Protein AF-0000000084382715 (afdb_homodimer)

Foldseek 3Di:
DDDDDPDPDPDPDDDDDDDDCPDDDPDPPDPPDDPPPDDDDPPPPVPPVVPPPPPVLQQDAEEEEEEDAAQVVQVLNVVQVLQCCVLQDQRYAYEYEYAPVRDDQDPDPSSVVCVVVNSYHYDYDDNPQDDDDQLSVLVVLLALPVLVVCLSHLKYWYAYQQKHFASLAPDHPVVVSQFQKAAQADDPPAGGHDRNTMMHNSNLSNVQSPPPVDDADPPDGNRRRSRVSCVVVVTHHDDNVVRVQAEHEQDDDQAHRMYGNCCVRPVVCVVSCCVRGVVSVSSPPPPPVD/DPDPDPDPPPDDDDDDPPPPPPPPVPDPPDCVDDPPPDDDPPPPPVPVVVPPPVPVLQQDAEEEEEEDAAQVVQVLNVVQVLQCCVLQDQRYAYEYEYAPVRDDDDPDPSSVVCVVVNSYHYDYDDNPQDDDDQLSVLVVLLALPVLVVCLSHLKYWYAYQQKHFASLAPDHPVVVSQFQKAAQADDPPAGGHDRNTMMHNSNLSNVQSPPPVDDADPPDGNRRRSRVSCVVVVTHHDDNVVRVQAEHEQDDDQAHRMYGNCCVRPVVCVVSCCVRGVVSVSSPPPPPVD

Sequence (580 aa):
MRSKKHDANAVEAIPHLDTETYHHLIPRSSAQSRLSSGDGFYTSNALHTFEKGLQEDRPSGNVAVLMETNTSAVPNLVPIVLHFASVLGPNWPIVLVTLESTWVVPESPAFRRLMDANQIRITYLPATTNISDHHSVSVFLTEPWFWEQFVSSHRMLIFQVDSILCSKAPMTMEDFLEWDLVGAPITVYGIGYNGGLSLRNPRLMLDIVNDPSVSLGPRDYEDQWFYARAQERGAHLPNTEQALKFAVETTYYKTPLGYHRPKPFQGEHWDEITEWCPEVGLLWGHRFTEMRSKKHDANAVEAIPHLDTETYHHLIPRSSAQSRLSSGDGFYTSNALHTFEKGLQEDRPSGNVAVLMETNTSAVPNLVPIVLHFASVLGPNWPIVLVTLESTWVVPESPAFRRLMDANQIRITYLPATTNISDHHSVSVFLTEPWFWEQFVSSHRMLIFQVDSILCSKAPMTMEDFLEWDLVGAPITVYGIGYNGGLSLRNPRLMLDIVNDPSVSLGPRDYEDQWFYARAQERGAHLPNTEQALKFAVETTYYKTPLGYHRPKPFQGEHWDEITEWCPEVGLLWGHRFTE

Radius of gyration: 34.74 Å; Cα contacts (8 Å, |Δi|>4): 952; chains: 2; bounding box: 97×112×108 Å

Structure (mmCIF, N/CA/C/O backbone):
data_AF-0000000084382715-model_v1
#
loop_
_entity.id
_entity.type
_entity.pdbx_description
1 polymer 'DUF5672 domain-containing p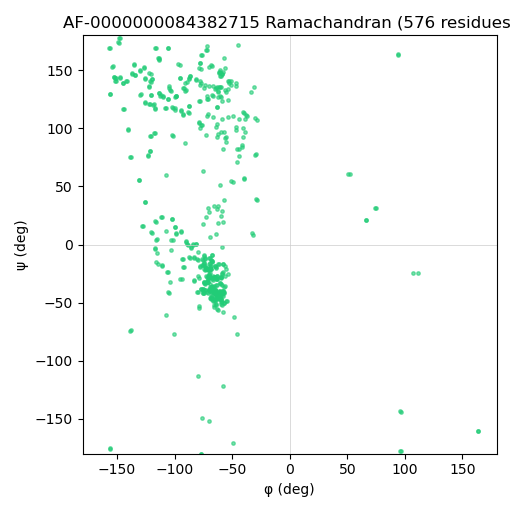rotein'
#
loop_
_atom_site.group_PDB
_atom_site.id
_atom_site.type_symbol
_atom_site.label_atom_id
_atom_site.label_alt_id
_atom_site.label_comp_id
_atom_site.label_asym_id
_atom_site.label_entity_id
_atom_site.label_seq_id
_atom_site.pdbx_PDB_ins_code
_atom_site.Cartn_x
_atom_site.Cartn_y
_atom_site.Cartn_z
_atom_site.occupancy
_atom_site.B_iso_or_equiv
_atom_site.auth_seq_id
_atom_site.auth_comp_id
_atom_site.auth_asym_id
_atom_site.auth_atom_id
_atom_site.pdbx_PDB_model_num
ATOM 1 N N . MET A 1 1 ? 31.828 3.154 -70.812 1 15.91 1 MET A N 1
ATOM 2 C CA . MET A 1 1 ? 32.875 2.283 -70.25 1 15.91 1 MET A CA 1
ATOM 3 C C . MET A 1 1 ? 32.375 1.526 -69 1 15.91 1 MET A C 1
ATOM 5 O O . MET A 1 1 ? 32.875 0.441 -68.688 1 15.91 1 MET A O 1
ATOM 9 N N . ARG A 1 2 ? 31.844 2.15 -67.875 1 15.56 2 ARG A N 1
ATOM 10 C CA . ARG A 1 2 ? 32.438 1.507 -66.75 1 15.56 2 ARG A CA 1
ATOM 11 C C . ARG A 1 2 ? 31.891 0.095 -66.562 1 15.56 2 ARG A C 1
ATOM 13 O O . ARG A 1 2 ? 30.75 -0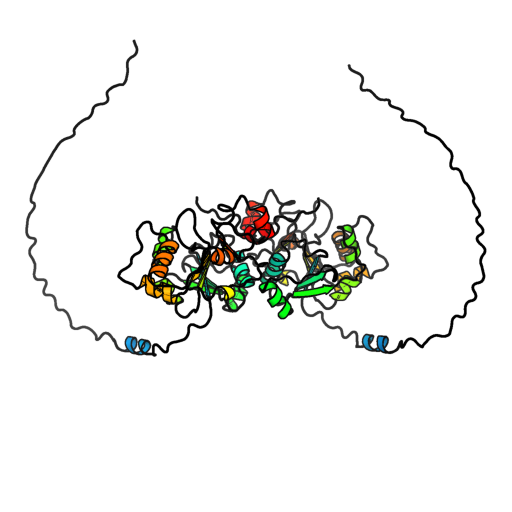.189 -66.938 1 15.56 2 ARG A O 1
ATOM 20 N N . SER A 1 3 ? 32.562 -0.628 -65.625 1 14.8 3 SER A N 1
ATOM 21 C CA . SER A 1 3 ? 33.156 -1.936 -65.375 1 14.8 3 SER A CA 1
ATOM 22 C C . SER A 1 3 ? 32.219 -2.82 -64.5 1 14.8 3 SER A C 1
ATOM 24 O O . SER A 1 3 ? 31.969 -3.965 -64.875 1 14.8 3 SER A O 1
ATOM 26 N N . LYS A 1 4 ? 32.156 -2.549 -63.062 1 17.16 4 LYS A N 1
ATOM 27 C CA . LYS A 1 4 ? 32.781 -3.645 -62.344 1 17.16 4 LYS A CA 1
ATOM 28 C C . LYS A 1 4 ? 31.828 -4.836 -62.219 1 17.16 4 LYS A C 1
ATOM 30 O O . LYS A 1 4 ? 32.219 -5.965 -62.562 1 17.16 4 LYS A O 1
ATOM 35 N N . LYS A 1 5 ? 31.344 -5.18 -60.812 1 17.89 5 LYS A N 1
ATOM 36 C CA . LYS A 1 5 ? 31.969 -6.234 -60 1 17.89 5 LYS A CA 1
ATOM 37 C C . LYS A 1 5 ? 31.047 -7.445 -59.906 1 17.89 5 LYS A C 1
ATOM 39 O O . LYS A 1 5 ? 30.031 -7.398 -59.219 1 17.89 5 LYS A O 1
ATOM 44 N N . HIS A 1 6 ? 30.656 -8.102 -60.938 1 15.7 6 HIS A N 1
ATOM 45 C CA . HIS A 1 6 ? 29.797 -9.281 -60.938 1 15.7 6 HIS A CA 1
ATOM 46 C C . HIS A 1 6 ? 30.25 -10.289 -59.875 1 15.7 6 HIS A C 1
ATOM 48 O O . HIS A 1 6 ? 29.453 -10.75 -59.062 1 15.7 6 HIS A O 1
ATOM 54 N N . ASP A 1 7 ? 31.375 -11.133 -60.062 1 15.38 7 ASP A N 1
ATOM 55 C CA . ASP A 1 7 ? 31.188 -12.562 -60.312 1 15.38 7 ASP A CA 1
ATOM 56 C C . ASP A 1 7 ? 31.594 -13.375 -59.062 1 15.38 7 ASP A C 1
ATOM 58 O O . ASP A 1 7 ? 32.156 -14.477 -59.219 1 15.38 7 ASP A O 1
ATOM 62 N N . ALA A 1 8 ? 31.797 -12.633 -57.875 1 17.27 8 ALA A N 1
ATOM 63 C CA . ALA A 1 8 ? 32.75 -13.445 -57.125 1 17.27 8 ALA A CA 1
ATOM 64 C C . ALA A 1 8 ? 32.219 -14.867 -56.938 1 17.27 8 ALA A C 1
ATOM 66 O O . ALA A 1 8 ? 31.078 -15.078 -56.594 1 17.27 8 ALA A O 1
ATOM 67 N N . ASN A 1 9 ? 33.094 -15.914 -57.25 1 15.05 9 ASN A N 1
ATOM 68 C CA . ASN A 1 9 ? 33.312 -17.328 -57.531 1 15.05 9 ASN A CA 1
ATOM 69 C C . ASN A 1 9 ? 33.094 -18.172 -56.25 1 15.05 9 ASN A C 1
ATOM 71 O O . ASN A 1 9 ? 33.406 -17.734 -55.156 1 15.05 9 ASN A O 1
ATOM 75 N N . ALA A 1 10 ? 32.375 -19.375 -56.281 1 16.78 10 ALA A N 1
ATOM 76 C CA . ALA A 1 10 ? 31.75 -20.578 -55.781 1 16.78 10 ALA A CA 1
ATOM 77 C C . ALA A 1 10 ? 32.781 -21.531 -55.156 1 16.78 10 ALA A C 1
ATOM 79 O O . ALA A 1 10 ? 32.438 -22.672 -54.781 1 16.78 10 ALA A O 1
ATOM 80 N N . VAL A 1 11 ? 34.062 -20.938 -54.781 1 16.09 11 VAL A N 1
ATOM 81 C CA . VAL A 1 11 ? 35.031 -22.047 -54.781 1 16.09 11 VAL A CA 1
ATOM 82 C C . VAL A 1 11 ? 34.594 -23.109 -53.781 1 16.09 11 VAL A C 1
ATOM 84 O O . VAL A 1 11 ? 34.125 -22.781 -52.688 1 16.09 11 VAL A O 1
ATOM 87 N N . GLU A 1 12 ? 34.656 -24.484 -54.156 1 15.74 12 GLU A N 1
ATOM 88 C CA . GLU A 1 12 ? 34.344 -25.891 -53.938 1 15.74 12 GLU A CA 1
ATOM 89 C C . GLU A 1 12 ? 35.188 -26.516 -52.844 1 15.74 12 GLU A C 1
ATOM 91 O O . GLU A 1 12 ? 35.188 -27.734 -52.656 1 15.74 12 GLU A O 1
ATOM 96 N N . ALA A 1 13 ? 35.844 -25.656 -51.938 1 16.36 13 ALA A N 1
ATOM 97 C CA . ALA A 1 13 ? 37.031 -26.375 -51.469 1 16.36 13 ALA A CA 1
ATOM 98 C C . ALA A 1 13 ? 36.656 -27.75 -50.906 1 16.36 13 ALA A C 1
ATOM 100 O O . ALA A 1 13 ? 35.656 -27.859 -50.156 1 16.36 13 ALA A O 1
ATOM 101 N N . ILE A 1 14 ? 37.438 -28.75 -51.344 1 16 14 ILE A N 1
ATOM 102 C CA . ILE A 1 14 ? 37.5 -30.203 -51.5 1 16 14 ILE A CA 1
ATOM 103 C C . ILE A 1 14 ? 37.625 -30.859 -50.125 1 16 14 ILE A C 1
ATOM 105 O O . ILE A 1 14 ? 38.062 -30.219 -49.188 1 16 14 ILE A O 1
ATOM 109 N N . PRO A 1 15 ? 38.281 -32.062 -50.156 1 16.36 15 PRO A N 1
ATOM 110 C CA . PRO A 1 15 ? 37.906 -33.438 -49.844 1 16.36 15 PRO A CA 1
ATOM 111 C C . PRO A 1 15 ? 38.469 -33.938 -48.5 1 16.36 15 PRO A C 1
ATOM 113 O O . PRO A 1 15 ? 37.812 -34.688 -47.781 1 16.36 15 PRO A O 1
ATOM 116 N N . HIS A 1 16 ? 39.781 -33.406 -48.062 1 16.53 16 HIS A N 1
ATOM 117 C CA . HIS A 1 16 ? 40.688 -34.562 -47.875 1 16.53 16 HIS A CA 1
ATOM 118 C C . HIS A 1 16 ? 40.406 -35.281 -46.562 1 16.53 16 HIS A C 1
ATOM 120 O O . HIS A 1 16 ? 40.094 -34.625 -45.562 1 16.53 16 HIS A O 1
ATOM 126 N N . LEU A 1 17 ? 40.469 -36.656 -46.594 1 16.14 17 LEU A N 1
ATOM 127 C CA . LEU A 1 17 ? 40.094 -37.906 -45.969 1 16.14 17 LEU A CA 1
ATOM 128 C C . LEU A 1 17 ? 40.969 -38.25 -44.781 1 16.14 17 LEU A C 1
ATOM 130 O O . LEU A 1 17 ? 40.656 -39.156 -44.031 1 16.14 17 LEU A O 1
ATOM 134 N N . ASP A 1 18 ? 42.094 -37.438 -44.5 1 16.41 18 ASP A N 1
ATOM 135 C CA . ASP A 1 18 ? 43.094 -38.438 -44.094 1 16.41 18 ASP A CA 1
ATOM 136 C C . ASP A 1 18 ? 42.688 -39.156 -42.812 1 16.41 18 ASP A C 1
ATOM 138 O O . ASP A 1 18 ? 42.156 -38.531 -41.906 1 16.41 18 ASP A O 1
ATOM 142 N N . THR A 1 19 ? 42.812 -40.531 -42.781 1 16.3 19 THR A N 1
ATOM 143 C CA . THR A 1 19 ? 42.438 -41.812 -42.219 1 16.3 19 THR A CA 1
ATOM 144 C C . THR A 1 19 ? 43.062 -42 -40.844 1 16.3 19 THR A C 1
ATOM 146 O O . THR A 1 19 ? 42.594 -42.781 -40.031 1 16.3 19 THR A O 1
ATOM 149 N N . GLU A 1 20 ? 44.344 -41.406 -40.594 1 17.31 20 GLU A N 1
ATOM 150 C CA . GLU A 1 20 ? 45.156 -42.438 -40 1 17.31 20 GLU A CA 1
ATOM 151 C C . GLU A 1 20 ? 44.656 -42.844 -38.625 1 17.31 20 GLU A C 1
ATOM 153 O O . GLU A 1 20 ? 44.156 -42 -37.875 1 17.31 20 GLU A O 1
ATOM 158 N N . THR A 1 21 ? 44.625 -44.188 -38.344 1 17.19 21 THR A N 1
ATOM 159 C CA . THR A 1 21 ? 44.125 -45.281 -37.5 1 17.19 21 THR A CA 1
ATOM 160 C C . THR A 1 21 ? 44.812 -45.25 -36.125 1 17.19 21 THR A C 1
ATOM 162 O O . THR A 1 21 ? 45.656 -46.125 -35.844 1 17.19 21 THR A O 1
ATOM 165 N N . TYR A 1 22 ? 45.344 -44.062 -35.688 1 17.53 22 TYR A N 1
ATOM 166 C CA . TYR A 1 22 ? 46.375 -44.406 -34.688 1 17.53 22 TYR A CA 1
ATOM 167 C C . TYR A 1 22 ? 45.75 -45.188 -33.531 1 17.53 22 TYR A C 1
ATOM 169 O O . TYR A 1 22 ? 44.844 -44.719 -32.844 1 17.53 22 TYR A O 1
ATOM 177 N N . HIS A 1 23 ? 45.875 -46.531 -33.625 1 15.95 23 HIS A N 1
ATOM 178 C CA . HIS A 1 23 ? 45.344 -47.656 -32.906 1 15.95 23 HIS A CA 1
ATOM 179 C C . HIS A 1 23 ? 45.719 -47.562 -31.422 1 15.95 23 HIS A C 1
ATOM 181 O O . HIS A 1 23 ? 44.875 -47.781 -30.547 1 15.95 23 HIS A O 1
ATOM 187 N N . HIS A 1 24 ? 47.062 -47.5 -31.109 1 18.3 24 HIS A N 1
ATOM 188 C CA . HIS A 1 24 ? 47.5 -48.625 -30.281 1 18.3 24 HIS A CA 1
ATOM 189 C C . HIS A 1 24 ? 46.938 -48.531 -28.875 1 18.3 24 HIS A C 1
ATOM 191 O O . HIS A 1 24 ? 46.625 -47.438 -28.406 1 18.3 24 HIS A O 1
ATOM 197 N N . LEU A 1 25 ? 46.781 -49.75 -28.203 1 17.08 25 LEU A N 1
ATOM 198 C CA . LEU A 1 25 ? 46.156 -50.531 -27.141 1 17.08 25 LEU A CA 1
ATOM 199 C C . LEU A 1 25 ? 46.781 -50.188 -25.781 1 17.08 25 LEU A C 1
ATOM 201 O O . LEU A 1 25 ? 47.969 -50.438 -25.562 1 17.08 25 LEU A O 1
ATOM 205 N N . ILE A 1 26 ? 46.625 -48.938 -25.359 1 19.67 26 ILE A N 1
ATOM 206 C CA . ILE A 1 26 ? 47.312 -48.625 -24.109 1 19.67 26 ILE A CA 1
ATOM 207 C C . ILE A 1 26 ? 47 -49.688 -23.062 1 19.67 26 ILE A C 1
ATOM 209 O O . ILE A 1 26 ? 45.844 -50.031 -22.844 1 19.67 26 ILE A O 1
ATOM 213 N N . PRO A 1 27 ? 48.062 -50.469 -22.75 1 18.58 27 PRO A N 1
ATOM 214 C CA . PRO A 1 27 ? 48 -51.625 -21.859 1 18.58 27 PRO A CA 1
ATOM 215 C C . PRO A 1 27 ? 47.344 -51.312 -20.516 1 18.58 27 PRO A C 1
ATOM 217 O O . PRO A 1 27 ? 47.375 -50.156 -20.062 1 18.58 27 PRO A O 1
ATOM 220 N N . ARG A 1 28 ? 46.469 -52.219 -20.031 1 18.06 28 ARG A N 1
ATOM 221 C CA . ARG A 1 28 ? 45.531 -52.406 -18.938 1 18.06 28 ARG A CA 1
ATOM 222 C C . ARG A 1 28 ? 46.281 -52.406 -17.594 1 18.06 28 ARG A C 1
ATOM 224 O O . ARG A 1 28 ? 45.75 -52.938 -16.609 1 18.06 28 ARG A O 1
ATOM 231 N N . SER A 1 29 ? 47.406 -51.656 -17.531 1 18.28 29 SER A N 1
ATOM 232 C CA . SER A 1 29 ? 48.094 -52.156 -16.359 1 18.28 29 SER A CA 1
ATOM 233 C C . SER A 1 29 ? 47.219 -52.156 -15.133 1 18.28 29 SER A C 1
ATOM 235 O O . SER A 1 29 ? 46.281 -51.344 -15.031 1 18.28 29 SER A O 1
ATOM 237 N N . SER A 1 30 ? 47.344 -53.25 -14.289 1 18.67 30 SER A N 1
ATOM 238 C CA . SER A 1 30 ? 46.75 -54 -13.195 1 18.67 30 SER A CA 1
ATOM 239 C C . SER A 1 30 ? 46.719 -53.188 -11.906 1 18.67 30 SER A C 1
ATOM 241 O O . SER A 1 30 ? 46.656 -53.75 -10.812 1 18.67 30 SER A O 1
ATOM 243 N N . ALA A 1 31 ? 46.562 -51.938 -11.992 1 17.73 31 ALA A N 1
ATOM 244 C CA . ALA A 1 31 ? 46.812 -51.312 -10.703 1 17.73 31 ALA A CA 1
ATOM 245 C C . ALA A 1 31 ? 45.938 -51.906 -9.609 1 17.73 31 ALA A C 1
ATOM 247 O O . ALA A 1 31 ? 44.719 -51.75 -9.641 1 17.73 31 ALA A O 1
ATOM 248 N N . GLN A 1 32 ? 46.375 -52.906 -8.883 1 17.94 32 GLN A N 1
ATOM 249 C CA . GLN A 1 32 ? 45.906 -53.75 -7.789 1 17.94 32 GLN A CA 1
ATOM 250 C C . GLN A 1 32 ? 45.5 -52.906 -6.582 1 17.94 32 GLN A C 1
ATOM 252 O O . GLN A 1 32 ? 44.969 -53.406 -5.602 1 17.94 32 GLN A O 1
ATOM 257 N N . SER A 1 33 ? 45.969 -51.625 -6.531 1 19.22 33 SER A N 1
ATOM 258 C CA . SER A 1 33 ? 46.219 -51.375 -5.117 1 19.22 33 SER A CA 1
ATOM 259 C C . SER A 1 33 ? 44.969 -51.594 -4.277 1 19.22 33 SER A C 1
ATOM 261 O O . SER A 1 33 ? 43.844 -51.469 -4.785 1 19.22 33 SER A O 1
ATOM 263 N N . ARG A 1 34 ? 45.188 -51.812 -2.816 1 19.56 34 ARG A N 1
ATOM 264 C CA . ARG A 1 34 ? 44.656 -52.344 -1.554 1 19.56 34 ARG A CA 1
ATOM 265 C C . ARG A 1 34 ? 43.531 -51.438 -1.03 1 19.56 34 ARG A C 1
ATOM 267 O O . ARG A 1 34 ? 43.75 -50.219 -0.844 1 19.56 34 ARG A O 1
ATOM 274 N N . LEU A 1 35 ? 42.312 -51.75 -1.344 1 21.19 35 LEU A N 1
ATOM 275 C CA . LEU A 1 35 ? 41.031 -51.219 -0.861 1 21.19 35 LEU A CA 1
ATOM 276 C C . LEU A 1 35 ? 41 -51.188 0.664 1 21.19 35 LEU A C 1
ATOM 278 O O . LEU A 1 35 ? 40.844 -52.219 1.309 1 21.19 35 LEU A O 1
ATOM 282 N N . SER A 1 36 ? 42.031 -50.531 1.256 1 20.2 36 SER A N 1
ATOM 283 C CA . SER A 1 36 ? 41.906 -50.656 2.705 1 20.2 36 SER A CA 1
ATOM 284 C C . SER A 1 36 ? 40.5 -50.375 3.186 1 20.2 36 SER A C 1
ATOM 286 O O . SER A 1 36 ? 39.75 -49.594 2.572 1 20.2 36 SER A O 1
ATOM 288 N N . SER A 1 37 ? 39.969 -51.219 4.145 1 22.7 37 SER A N 1
ATOM 289 C CA . SER A 1 37 ? 38.719 -51.531 4.832 1 22.7 37 SER A CA 1
ATOM 290 C C . SER A 1 37 ? 38.156 -50.312 5.559 1 22.7 37 SER A C 1
ATOM 292 O O . SER A 1 37 ? 37.312 -50.469 6.453 1 22.7 37 SER A O 1
ATOM 294 N N . GLY A 1 38 ? 38.594 -49.094 5.184 1 19.8 38 GLY A N 1
ATOM 295 C CA . GLY A 1 38 ? 38.375 -48.125 6.262 1 19.8 38 GLY A CA 1
ATOM 296 C C . GLY A 1 38 ? 36.938 -48.188 6.797 1 19.8 38 GLY A C 1
ATOM 297 O O . GLY A 1 38 ? 36.062 -48.812 6.188 1 19.8 38 GLY A O 1
ATOM 298 N N . ASP A 1 39 ? 36.625 -47.062 7.742 1 23.95 39 ASP A N 1
ATOM 299 C CA . ASP A 1 39 ? 35.812 -46.781 8.93 1 23.95 39 ASP A CA 1
ATOM 300 C C . ASP A 1 39 ? 34.344 -46.719 8.594 1 23.95 39 ASP A C 1
ATOM 302 O O . ASP A 1 39 ? 33.969 -46.344 7.484 1 23.95 39 ASP A O 1
ATOM 306 N N . GLY A 1 40 ? 33.531 -47.5 9.359 1 22.31 40 GLY A N 1
ATOM 307 C CA . GLY A 1 40 ? 32.094 -47.75 9.531 1 22.31 40 GLY A CA 1
ATOM 308 C C . GLY A 1 40 ? 31.25 -46.469 9.492 1 22.31 40 GLY A C 1
ATOM 309 O O . GLY A 1 40 ? 31.422 -45.594 10.328 1 22.31 40 GLY A O 1
ATOM 310 N N . PHE A 1 41 ? 30.891 -46 8.32 1 24.48 41 PHE A N 1
ATOM 311 C CA . PHE A 1 41 ? 29.984 -44.875 8.125 1 24.48 41 PHE A CA 1
ATOM 312 C C . PHE A 1 41 ? 28.75 -45.031 9.016 1 24.48 41 PHE A C 1
ATOM 314 O O . PHE A 1 41 ? 28.047 -46.031 8.953 1 24.48 41 PHE A O 1
ATOM 321 N N . TYR A 1 42 ? 28.75 -44.281 10.164 1 22.98 42 TYR A N 1
ATOM 322 C CA . TYR A 1 42 ? 27.672 -44.125 11.125 1 22.98 42 TYR A CA 1
ATOM 323 C C . TYR A 1 42 ? 26.344 -43.875 10.414 1 22.98 42 TYR A C 1
ATOM 325 O O . TYR A 1 42 ? 26.125 -42.781 9.898 1 22.98 42 TYR A O 1
ATOM 333 N N . THR A 1 43 ? 25.75 -44.812 9.758 1 26.14 43 THR A N 1
ATOM 334 C CA . THR A 1 43 ? 24.469 -44.906 9.07 1 26.14 43 THR A CA 1
ATOM 335 C C . THR A 1 43 ? 23.328 -44.5 10.016 1 26.14 43 THR A C 1
ATOM 337 O O . THR A 1 43 ? 22.172 -44.406 9.602 1 26.14 43 THR A O 1
ATOM 340 N N . SER A 1 44 ? 23.547 -44.656 11.336 1 25.28 44 SER A N 1
ATOM 341 C CA . SER A 1 44 ? 22.344 -44.938 12.109 1 25.28 44 SER A CA 1
ATOM 342 C C . SER A 1 44 ? 21.391 -43.75 12.102 1 25.28 44 SER A C 1
ATOM 344 O O . SER A 1 44 ? 20.172 -43.906 12.078 1 25.28 44 SER A O 1
ATOM 346 N N . ASN A 1 45 ? 21.953 -42.562 12.469 1 26.33 45 ASN A N 1
ATOM 347 C CA . ASN A 1 45 ? 21.031 -41.594 13.039 1 26.33 45 ASN A CA 1
ATOM 348 C C . ASN A 1 45 ? 20.141 -40.969 11.961 1 26.33 45 ASN A C 1
ATOM 350 O O . ASN A 1 45 ? 19.375 -40.031 12.242 1 26.33 45 ASN A O 1
ATOM 354 N N . ALA A 1 46 ? 20.375 -41.156 10.695 1 28.47 46 ALA A N 1
ATOM 355 C CA . ALA A 1 46 ? 19.609 -40.531 9.617 1 28.47 46 ALA A CA 1
ATOM 356 C C . ALA A 1 46 ? 18.219 -41.156 9.523 1 28.47 46 ALA A C 1
ATOM 358 O O . ALA A 1 46 ? 17.266 -40.5 9.109 1 28.47 46 ALA A O 1
ATOM 359 N N . LEU A 1 47 ? 18.141 -42.469 9.859 1 29.84 47 LEU A N 1
ATOM 360 C CA . LEU A 1 47 ? 16.906 -43.188 9.562 1 29.84 47 LEU A CA 1
ATOM 361 C C . LEU A 1 47 ? 15.805 -42.812 10.547 1 29.84 47 LEU A C 1
ATOM 363 O O . LEU A 1 47 ? 14.625 -42.812 10.188 1 29.84 47 LEU A O 1
ATOM 367 N N . HIS A 1 48 ? 16.156 -42.656 11.82 1 28.67 48 HIS A N 1
ATOM 368 C CA . HIS A 1 48 ? 15.062 -42.562 12.781 1 28.67 48 HIS A CA 1
ATOM 369 C C . HIS A 1 48 ? 14.273 -41.281 12.578 1 28.67 48 HIS A C 1
ATOM 371 O O . HIS A 1 48 ? 13.117 -41.188 12.992 1 28.67 48 HIS A O 1
ATOM 377 N N . THR A 1 49 ? 14.969 -40.188 12.219 1 30.42 49 THR A N 1
ATOM 378 C CA . THR A 1 49 ? 14.195 -38.938 12.227 1 30.42 49 THR A CA 1
ATOM 379 C C . THR A 1 49 ? 13.164 -38.938 11.102 1 30.42 49 THR A C 1
ATOM 381 O O . THR A 1 49 ? 12.273 -38.062 11.07 1 30.42 49 THR A O 1
ATOM 384 N N . PHE A 1 50 ? 13.148 -39.844 10.086 1 29.72 50 PHE A N 1
ATOM 385 C CA . PHE A 1 50 ? 12.188 -39.938 8.992 1 29.72 50 PHE A CA 1
ATOM 386 C C . PHE A 1 50 ? 10.891 -40.562 9.477 1 29.72 50 PHE A C 1
ATOM 388 O O . PHE A 1 50 ? 9.883 -40.562 8.766 1 29.72 50 PHE A O 1
ATOM 395 N N . GLU A 1 51 ? 10.898 -41.594 10.391 1 27.86 51 GLU A N 1
ATOM 396 C CA . GLU A 1 51 ? 9.656 -42.25 10.766 1 27.86 51 GLU A CA 1
ATOM 397 C C . GLU A 1 51 ? 8.727 -41.312 11.531 1 27.86 51 GLU A C 1
ATOM 399 O O . GLU A 1 51 ? 7.699 -41.719 12.055 1 27.86 51 GLU A O 1
ATOM 404 N N . LYS A 1 52 ? 9.242 -40.344 12.211 1 34.06 52 LYS A N 1
ATOM 405 C CA . LYS A 1 52 ? 8.078 -39.656 12.781 1 34.06 52 LYS A CA 1
ATOM 406 C C . LYS A 1 52 ? 6.953 -39.562 11.75 1 34.06 52 LYS A C 1
ATOM 408 O O . LYS A 1 52 ? 7.148 -39.031 10.664 1 34.06 52 LYS A O 1
ATOM 413 N N . GLY A 1 53 ? 5.91 -40.438 11.805 1 29.03 53 GLY A N 1
ATOM 414 C CA . GLY A 1 53 ? 4.773 -40.875 11.023 1 29.03 53 GLY A CA 1
ATOM 415 C C . GLY A 1 53 ? 4.172 -39.812 10.156 1 29.03 53 GLY A C 1
ATOM 416 O O . GLY A 1 53 ? 4.406 -38.625 10.391 1 29.03 53 GLY A O 1
ATOM 417 N N . LEU A 1 54 ? 3.797 -40.031 8.82 1 33.75 54 LEU A N 1
ATOM 418 C CA . LEU A 1 54 ? 2.811 -39.438 7.926 1 33.75 54 LEU A CA 1
ATOM 419 C C . LEU A 1 54 ? 1.567 -39 8.695 1 33.75 54 LEU A C 1
ATOM 421 O O . LEU A 1 54 ? 0.509 -39.625 8.57 1 33.75 54 LEU A O 1
ATOM 425 N N . GLN A 1 55 ? 1.491 -38.969 9.961 1 34.16 55 GLN A N 1
ATOM 426 C CA . GLN A 1 55 ? 0.234 -38.438 10.477 1 34.16 55 GLN A CA 1
ATOM 427 C C . GLN A 1 55 ? -0.375 -37.438 9.508 1 34.16 55 GLN A C 1
ATOM 429 O O . GLN A 1 55 ? 0.319 -36.531 9.016 1 34.16 55 GLN A O 1
ATOM 434 N N . GLU A 1 56 ? -1.444 -37.656 8.742 1 40.66 56 GLU A N 1
ATOM 435 C CA . GLU A 1 56 ? -2.258 -36.875 7.82 1 40.66 56 GLU A CA 1
ATOM 436 C C . GLU A 1 56 ? -2.266 -35.406 8.211 1 40.66 56 GLU A C 1
ATOM 438 O O . GLU A 1 56 ? -3.084 -34.969 9.031 1 40.66 56 GLU A O 1
ATOM 443 N N . ASP A 1 57 ? -1.331 -34.75 8.633 1 46.44 57 ASP A N 1
ATOM 444 C CA . ASP A 1 57 ? -1.213 -33.375 9.086 1 46.44 57 ASP A CA 1
ATOM 445 C C . ASP A 1 57 ? -1.951 -32.438 8.148 1 46.44 57 ASP A C 1
ATOM 447 O O . ASP A 1 57 ? -1.582 -32.281 6.984 1 46.44 57 ASP A O 1
ATOM 451 N N . ARG A 1 58 ? -3.254 -32.375 8.391 1 53.38 58 ARG A N 1
ATOM 452 C CA . ARG A 1 58 ? -4.121 -31.484 7.645 1 53.38 58 ARG A CA 1
ATOM 453 C C . ARG A 1 58 ? -3.42 -30.156 7.371 1 53.38 58 ARG A C 1
ATOM 455 O O . ARG A 1 58 ? -2.826 -29.562 8.273 1 53.38 58 ARG A O 1
ATOM 462 N N . PRO A 1 59 ? -3.15 -30 6.051 1 63.97 59 PRO A N 1
ATOM 463 C CA . PRO A 1 59 ? -2.598 -28.688 5.742 1 63.97 59 PRO A CA 1
ATOM 464 C C . PRO A 1 59 ? -3.279 -27.562 6.52 1 63.97 59 PRO A C 1
ATOM 466 O O . PRO A 1 59 ? -4.484 -27.625 6.781 1 63.97 59 PRO A O 1
ATOM 469 N N . SER A 1 60 ? -2.469 -27 7.352 1 76.12 60 SER A N 1
ATOM 470 C CA . SER A 1 60 ? -3.055 -25.875 8.07 1 76.12 60 SER A CA 1
ATOM 471 C C . SER A 1 60 ? -2.406 -24.547 7.664 1 76.12 60 SER A C 1
ATOM 473 O O . SER A 1 60 ? -1.208 -24.5 7.375 1 76.12 60 SER A O 1
ATOM 475 N N . GLY A 1 61 ? -3.168 -23.594 7.301 1 92.62 61 GLY A N 1
ATOM 476 C CA . GLY A 1 61 ? -2.783 -22.219 7.016 1 92.62 61 GLY A CA 1
ATOM 477 C C . GLY A 1 61 ? -2.504 -21.969 5.547 1 92.62 61 GLY A C 1
ATOM 478 O O . GLY A 1 61 ? -2.551 -22.891 4.734 1 92.62 61 GLY A O 1
ATOM 479 N N . ASN A 1 62 ? -2.445 -20.844 5.07 1 97.56 62 ASN A N 1
ATOM 480 C CA . ASN A 1 62 ? -2.115 -20.391 3.723 1 97.56 62 ASN A CA 1
ATOM 481 C C . ASN A 1 62 ? -0.813 -19.594 3.701 1 97.56 62 ASN A C 1
ATOM 483 O O . ASN A 1 62 ? -0.273 -19.25 4.754 1 97.56 62 ASN A O 1
ATOM 487 N N . VAL A 1 63 ? -0.242 -19.516 2.521 1 98.5 63 VAL A N 1
ATOM 488 C CA . VAL A 1 63 ? 1.022 -18.797 2.4 1 98.5 63 VAL A CA 1
ATOM 489 C C . VAL A 1 63 ? 1.057 -18.031 1.081 1 98.5 63 VAL A C 1
ATOM 491 O O . VAL A 1 63 ? 0.497 -18.484 0.079 1 98.5 63 VAL A O 1
ATOM 494 N N . ALA A 1 64 ? 1.577 -16.859 1.108 1 98.88 64 ALA A N 1
ATOM 495 C CA . ALA A 1 64 ? 1.883 -16.109 -0.103 1 98.88 64 ALA A CA 1
ATOM 496 C C . ALA A 1 64 ? 3.381 -16.109 -0.387 1 98.88 64 ALA A C 1
ATOM 498 O O . ALA A 1 64 ? 4.195 -15.953 0.526 1 98.88 64 ALA A O 1
ATOM 499 N N . VAL A 1 65 ? 3.744 -16.328 -1.659 1 98.31 65 VAL A N 1
ATOM 500 C CA . VAL A 1 65 ? 5.152 -16.531 -1.985 1 98.31 6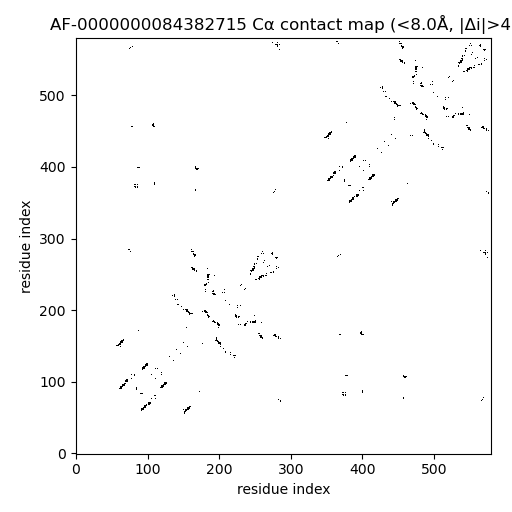5 VAL A CA 1
ATOM 501 C C . VAL A 1 65 ? 5.547 -15.609 -3.141 1 98.31 65 VAL A C 1
ATOM 503 O O . VAL A 1 65 ? 4.852 -15.539 -4.156 1 98.31 65 VAL A O 1
ATOM 506 N N . LEU A 1 66 ? 6.574 -14.898 -2.955 1 96.5 66 LEU A N 1
ATOM 507 C CA . LEU A 1 66 ? 7.219 -14.07 -3.971 1 96.5 66 LEU A CA 1
ATOM 508 C C . LEU A 1 66 ? 8.648 -14.539 -4.23 1 96.5 66 LEU A C 1
ATOM 510 O O . LEU A 1 66 ? 9.461 -14.609 -3.309 1 96.5 66 LEU A O 1
ATOM 514 N N . MET A 1 67 ? 8.914 -14.898 -5.445 1 91.12 67 MET A N 1
ATOM 515 C CA . MET A 1 67 ? 10.266 -15.297 -5.812 1 91.12 67 MET A CA 1
ATOM 516 C C . MET A 1 67 ? 10.977 -14.172 -6.559 1 91.12 67 MET A C 1
ATOM 518 O O . MET A 1 67 ? 10.523 -13.734 -7.613 1 91.12 67 MET A O 1
ATOM 522 N N . GLU A 1 68 ? 12.016 -13.711 -5.996 1 88.75 68 GLU A N 1
ATOM 523 C CA . GLU A 1 68 ? 12.828 -12.641 -6.57 1 88.75 68 GLU A CA 1
ATOM 524 C C . GLU A 1 68 ? 14.312 -12.844 -6.262 1 88.75 68 GLU A C 1
ATOM 526 O O . GLU A 1 68 ? 14.727 -12.789 -5.102 1 88.75 68 GLU A O 1
ATOM 531 N N . THR A 1 69 ? 15.109 -13.039 -7.34 1 86.19 69 THR A N 1
ATOM 532 C CA . THR A 1 69 ? 16.5 -13.398 -7.113 1 86.19 69 THR A CA 1
ATOM 533 C C . THR A 1 69 ? 17.391 -12.156 -7.086 1 86.19 69 THR A C 1
ATOM 535 O O . THR A 1 69 ? 18.531 -12.211 -6.637 1 86.19 69 THR A O 1
ATOM 538 N N . ASN A 1 70 ? 16.922 -11.117 -7.605 1 84.75 70 ASN A N 1
ATOM 539 C CA . ASN A 1 70 ? 17.641 -9.852 -7.562 1 84.75 70 ASN A CA 1
ATOM 540 C C . ASN A 1 70 ? 16.812 -8.75 -6.91 1 84.75 70 ASN A C 1
ATOM 542 O O . ASN A 1 70 ? 16.391 -7.805 -7.578 1 84.75 70 ASN A O 1
ATOM 546 N N . THR A 1 71 ? 16.75 -8.828 -5.637 1 85.81 71 THR A N 1
ATOM 547 C CA . THR A 1 71 ? 15.82 -7.973 -4.898 1 85.81 71 THR A CA 1
ATOM 548 C C . THR A 1 71 ? 16.266 -6.516 -4.965 1 85.81 71 THR A C 1
ATOM 550 O O . THR A 1 71 ? 15.438 -5.605 -4.961 1 85.81 71 THR A O 1
ATOM 553 N N . SER A 1 72 ? 17.547 -6.211 -5.105 1 83.75 72 SER A N 1
ATOM 554 C CA . SER A 1 72 ? 18.078 -4.852 -5.113 1 83.75 72 SER A CA 1
ATOM 555 C C . SER A 1 72 ? 17.719 -4.133 -6.414 1 83.75 72 SER A C 1
ATOM 557 O O . SER A 1 72 ? 17.75 -2.9 -6.469 1 83.75 72 SER A O 1
ATOM 559 N N . ALA A 1 73 ? 17.406 -4.926 -7.395 1 86.06 73 ALA A N 1
ATOM 560 C CA . ALA A 1 73 ? 17.109 -4.344 -8.695 1 86.06 73 ALA A CA 1
ATOM 561 C C . ALA A 1 73 ? 15.602 -4.121 -8.875 1 86.06 73 ALA A C 1
ATOM 563 O O . ALA A 1 73 ? 15.148 -3.75 -9.953 1 86.06 73 ALA A O 1
ATOM 564 N N . VAL A 1 74 ? 14.875 -4.238 -7.848 1 90.38 74 VAL A N 1
ATOM 565 C CA . VAL A 1 74 ? 13.422 -4.129 -7.918 1 90.38 74 VAL A CA 1
ATOM 566 C C . VAL A 1 74 ? 12.945 -3.004 -7.004 1 90.38 74 VAL A C 1
ATOM 568 O O . VAL A 1 74 ? 12.617 -3.236 -5.84 1 90.38 74 VAL A O 1
ATOM 571 N N . PRO A 1 75 ? 12.781 -1.809 -7.531 1 91.75 75 PRO A N 1
ATOM 572 C CA . PRO A 1 75 ? 12.492 -0.639 -6.699 1 91.75 75 PRO A CA 1
ATOM 573 C C . PRO A 1 75 ? 11.156 -0.751 -5.969 1 91.75 75 PRO A C 1
ATOM 575 O O . PRO A 1 75 ? 10.984 -0.162 -4.898 1 91.75 75 PRO A O 1
ATOM 578 N N . ASN A 1 76 ? 10.219 -1.504 -6.523 1 95.44 76 ASN A N 1
ATOM 579 C CA . ASN A 1 76 ? 8.898 -1.54 -5.898 1 95.44 76 ASN A CA 1
ATOM 580 C C . ASN A 1 76 ? 8.719 -2.787 -5.039 1 95.44 76 ASN A C 1
ATOM 582 O O . ASN A 1 76 ? 7.598 -3.123 -4.648 1 95.44 76 ASN A O 1
ATOM 586 N N . LEU A 1 77 ? 9.812 -3.484 -4.707 1 95.56 77 LEU A N 1
ATOM 587 C CA . LEU A 1 77 ? 9.703 -4.703 -3.914 1 95.56 77 LEU A CA 1
ATOM 588 C C . LEU A 1 77 ? 9.055 -4.422 -2.562 1 95.56 77 LEU A C 1
ATOM 590 O O . LEU A 1 77 ? 8.062 -5.055 -2.201 1 95.56 77 LEU A O 1
ATOM 594 N N . VAL A 1 78 ? 9.555 -3.451 -1.834 1 97.44 78 VAL A N 1
ATOM 595 C CA . VAL A 1 78 ? 9.117 -3.178 -0.468 1 97.44 78 VAL A CA 1
ATOM 596 C C . VAL A 1 78 ? 7.652 -2.752 -0.467 1 97.44 78 VAL A C 1
ATOM 598 O O . VAL A 1 78 ? 6.82 -3.367 0.203 1 97.44 78 VAL A O 1
ATOM 601 N N . PRO A 1 79 ? 7.281 -1.763 -1.294 1 97.75 79 PRO A N 1
ATOM 602 C CA . PRO A 1 79 ? 5.875 -1.358 -1.229 1 97.75 79 PRO A CA 1
ATOM 603 C C . PRO A 1 79 ? 4.926 -2.445 -1.729 1 97.75 79 PRO A C 1
ATOM 605 O O . PRO A 1 79 ? 3.793 -2.545 -1.256 1 97.75 79 PRO A O 1
ATOM 608 N N . ILE A 1 80 ? 5.332 -3.27 -2.619 1 97.56 80 ILE A N 1
ATOM 609 C CA . ILE A 1 80 ? 4.48 -4.348 -3.113 1 97.56 80 ILE A CA 1
ATOM 610 C C . ILE A 1 80 ? 4.262 -5.379 -2.01 1 97.56 80 ILE A C 1
ATOM 612 O O . ILE A 1 80 ? 3.129 -5.785 -1.744 1 97.56 80 ILE A O 1
ATOM 616 N N . VAL A 1 81 ? 5.316 -5.754 -1.369 1 98.44 81 VAL A N 1
ATOM 617 C CA . VAL A 1 81 ? 5.211 -6.758 -0.315 1 98.44 81 VAL A CA 1
ATOM 618 C C . VAL A 1 81 ? 4.355 -6.219 0.829 1 98.44 81 VAL A C 1
ATOM 620 O O . VAL A 1 81 ? 3.482 -6.922 1.343 1 98.44 81 VAL A O 1
ATOM 623 N N . LEU A 1 82 ? 4.539 -4.988 1.194 1 98.75 82 LEU A N 1
ATOM 624 C CA . LEU A 1 82 ? 3.75 -4.391 2.266 1 98.75 82 LEU A CA 1
ATOM 625 C C . LEU A 1 82 ? 2.281 -4.293 1.871 1 98.75 82 LEU A C 1
ATOM 627 O O . LEU A 1 82 ? 1.395 -4.504 2.703 1 98.75 82 LEU A O 1
ATOM 631 N N . HIS A 1 83 ? 2.051 -3.961 0.625 1 98.62 83 HIS A N 1
ATOM 632 C CA . HIS A 1 83 ? 0.677 -3.879 0.142 1 98.62 83 HIS A CA 1
ATOM 633 C C . HIS A 1 83 ? -0.013 -5.238 0.208 1 98.62 83 HIS A C 1
ATOM 635 O O . HIS A 1 83 ? -1.132 -5.348 0.714 1 98.62 83 HIS A O 1
ATOM 641 N N . PHE A 1 84 ? 0.692 -6.258 -0.259 1 98.81 84 PHE A N 1
ATOM 642 C CA . PHE A 1 84 ? 0.121 -7.598 -0.205 1 98.81 84 PHE A CA 1
ATOM 643 C C . PHE A 1 84 ? -0.14 -8.016 1.237 1 98.81 84 PHE A C 1
ATOM 645 O O . PHE A 1 84 ? -1.189 -8.586 1.543 1 98.81 84 PHE A O 1
ATOM 652 N N . ALA A 1 85 ? 0.78 -7.754 2.096 1 98.75 85 ALA A N 1
ATOM 653 C CA . ALA A 1 85 ? 0.592 -8.086 3.506 1 98.75 85 ALA A CA 1
ATOM 654 C C . ALA A 1 85 ? -0.652 -7.406 4.07 1 98.75 85 ALA A C 1
ATOM 656 O O . ALA A 1 85 ? -1.412 -8.016 4.828 1 98.75 85 ALA A O 1
ATOM 657 N N . SER A 1 86 ? -0.826 -6.207 3.67 1 98.31 86 SER A N 1
ATOM 658 C CA . SER A 1 86 ? -1.957 -5.43 4.164 1 98.31 86 SER A CA 1
ATOM 659 C C . SER A 1 86 ? -3.279 -5.992 3.656 1 98.31 86 SER A C 1
ATOM 661 O O . SER A 1 86 ? -4.227 -6.16 4.43 1 98.31 86 SER A O 1
ATOM 663 N N . VAL A 1 87 ? -3.387 -6.297 2.402 1 98.69 87 VAL A N 1
ATOM 664 C CA . VAL A 1 87 ? -4.637 -6.715 1.783 1 98.69 87 VAL A CA 1
ATOM 665 C C . VAL A 1 87 ? -4.957 -8.156 2.186 1 98.69 87 VAL A C 1
ATOM 667 O O . VAL A 1 87 ? -6.105 -8.477 2.492 1 98.69 87 VAL A O 1
ATOM 670 N N . LEU A 1 88 ? -3.953 -9.008 2.268 1 98.5 88 LEU A N 1
ATOM 671 C CA . LEU A 1 88 ? -4.168 -10.414 2.588 1 98.5 88 LEU A CA 1
ATOM 672 C C . LEU A 1 88 ? -4.477 -10.594 4.07 1 98.5 88 LEU A C 1
ATOM 674 O O . LEU A 1 88 ? -5.316 -11.414 4.441 1 98.5 88 LEU A O 1
ATOM 678 N N . GLY A 1 89 ? -3.738 -9.859 4.898 1 96.94 89 GLY A N 1
ATOM 679 C CA . GLY A 1 89 ? -3.973 -9.961 6.332 1 96.94 89 GLY A CA 1
ATOM 680 C C . GLY A 1 89 ? -3.031 -10.922 7.023 1 96.94 89 GLY A C 1
ATOM 681 O O . GLY A 1 89 ? -2.164 -11.523 6.383 1 96.94 89 GLY A O 1
ATOM 682 N N . PRO A 1 90 ? -3.229 -11.094 8.297 1 95.5 90 PRO A N 1
ATOM 683 C CA . PRO A 1 90 ? -2.262 -11.805 9.133 1 95.5 90 PRO A CA 1
ATOM 684 C C . PRO A 1 90 ? -2.285 -13.32 8.914 1 95.5 90 PRO A C 1
ATOM 686 O O . PRO A 1 90 ? -1.354 -14.016 9.32 1 95.5 90 PRO A O 1
ATOM 689 N N . ASN A 1 91 ? -3.258 -13.836 8.32 1 95.56 91 ASN A N 1
ATOM 690 C CA . ASN A 1 91 ? -3.355 -15.273 8.109 1 95.56 91 ASN A CA 1
ATOM 691 C C . ASN A 1 91 ? -2.592 -15.711 6.859 1 95.56 91 ASN A C 1
ATOM 693 O O . ASN A 1 91 ? -2.572 -16.891 6.52 1 95.56 91 ASN A O 1
ATOM 697 N N . TRP A 1 92 ? -1.993 -14.773 6.207 1 98.12 92 TRP A N 1
ATOM 698 C CA . TRP A 1 92 ? -1.207 -15.047 5.012 1 98.12 92 TRP A CA 1
ATOM 699 C C . TRP A 1 92 ? 0.233 -14.578 5.184 1 98.12 92 TRP A C 1
ATOM 701 O O . TRP A 1 92 ? 0.608 -13.508 4.691 1 98.12 92 TRP A O 1
ATOM 711 N N . PRO A 1 93 ? 1.069 -15.375 5.871 1 98.19 93 PRO A N 1
ATOM 712 C CA . PRO A 1 93 ? 2.484 -15 5.844 1 98.19 93 PRO A CA 1
ATOM 713 C C . PRO A 1 93 ? 3.053 -14.945 4.43 1 98.19 93 PRO A C 1
ATOM 715 O O . PRO A 1 93 ? 2.602 -15.68 3.547 1 98.19 93 PRO A O 1
ATOM 718 N N . ILE A 1 94 ? 3.963 -14.039 4.258 1 98.69 94 ILE A N 1
ATOM 719 C CA . ILE A 1 94 ? 4.617 -13.875 2.965 1 98.69 94 ILE A CA 1
ATOM 720 C C . ILE A 1 94 ? 6.035 -14.43 3.029 1 98.69 94 ILE A C 1
ATOM 722 O O . ILE A 1 94 ? 6.812 -14.062 3.912 1 98.69 94 ILE A O 1
ATOM 726 N N . VAL A 1 95 ? 6.312 -15.32 2.129 1 98.5 95 VAL A N 1
ATOM 727 C CA . VAL A 1 95 ? 7.652 -15.883 2.037 1 98.5 95 VAL A CA 1
ATOM 728 C C . VAL A 1 95 ? 8.352 -15.352 0.789 1 98.5 95 VAL A C 1
ATOM 730 O O . VAL A 1 95 ? 7.867 -15.531 -0.329 1 98.5 95 VAL A O 1
ATOM 733 N N . LEU A 1 96 ? 9.391 -14.672 1.011 1 97.25 96 LEU A N 1
ATOM 734 C CA . LEU A 1 96 ? 10.266 -14.258 -0.079 1 97.25 96 LEU A CA 1
ATOM 735 C C . LEU A 1 96 ? 11.32 -15.32 -0.368 1 97.25 96 LEU A C 1
ATOM 737 O O . LEU A 1 96 ? 12.148 -15.633 0.491 1 97.25 96 LEU A O 1
ATOM 741 N N . VAL A 1 97 ? 11.242 -15.906 -1.511 1 95 97 VAL A N 1
ATOM 742 C CA . VAL A 1 97 ? 12.227 -16.891 -1.967 1 95 97 VAL A CA 1
ATOM 743 C C . VAL A 1 97 ? 13.289 -16.188 -2.816 1 95 97 VAL A C 1
ATOM 745 O O . VAL A 1 97 ? 12.992 -15.656 -3.883 1 95 97 VAL A O 1
ATOM 748 N N . THR A 1 98 ? 14.508 -16.188 -2.328 1 93.44 98 THR A N 1
ATOM 749 C CA . THR A 1 98 ? 15.555 -15.406 -2.965 1 93.44 98 THR A CA 1
ATOM 750 C C . THR A 1 98 ? 16.922 -16.078 -2.807 1 93.44 98 THR A C 1
ATOM 752 O O . THR A 1 98 ? 17 -17.219 -2.35 1 93.44 98 THR A O 1
ATOM 755 N N . LEU A 1 99 ? 17.938 -15.484 -3.387 1 91.31 99 LEU A N 1
ATOM 756 C CA . LEU A 1 99 ? 19.297 -15.969 -3.246 1 91.31 99 LEU A CA 1
ATOM 757 C C . LEU A 1 99 ? 19.984 -15.32 -2.051 1 91.31 99 LEU A C 1
ATOM 759 O O . LEU A 1 99 ? 19.922 -14.102 -1.878 1 91.31 99 LEU A O 1
ATOM 763 N N . GLU A 1 100 ? 20.641 -16.172 -1.255 1 92.12 100 GLU A N 1
ATOM 764 C CA . GLU A 1 100 ? 21.344 -15.656 -0.085 1 92.12 100 GLU A CA 1
ATOM 765 C C . GLU A 1 100 ? 22.422 -14.656 -0.487 1 92.12 100 GLU A C 1
ATOM 767 O O . GLU A 1 100 ? 22.625 -13.648 0.193 1 92.12 100 GLU A O 1
ATOM 772 N N . SER A 1 101 ? 23.031 -14.875 -1.633 1 88.88 101 SER A N 1
ATOM 773 C CA . SER A 1 101 ? 24.156 -14.07 -2.086 1 88.88 101 SER A CA 1
ATOM 774 C C . SER A 1 101 ? 23.703 -12.664 -2.479 1 88.88 101 SER A C 1
ATOM 776 O O . SER A 1 101 ? 24.5 -11.719 -2.439 1 88.88 101 SER A O 1
ATOM 778 N N . THR A 1 102 ? 22.469 -12.5 -2.777 1 86.88 102 THR A N 1
ATOM 779 C CA . THR A 1 102 ? 22.031 -11.203 -3.287 1 86.88 102 THR A CA 1
ATOM 780 C C . THR A 1 102 ? 21.031 -10.555 -2.332 1 86.88 102 THR A C 1
ATOM 782 O O . THR A 1 102 ? 20.641 -9.398 -2.52 1 86.88 102 THR A O 1
ATOM 785 N N . TRP A 1 103 ? 20.688 -11.25 -1.291 1 91.94 103 TRP A N 1
ATOM 786 C CA . TRP A 1 103 ? 19.656 -10.742 -0.384 1 91.94 103 TRP A CA 1
ATOM 787 C C . TRP A 1 103 ? 20.234 -9.68 0.545 1 91.94 103 TRP A C 1
ATOM 789 O O . TRP A 1 103 ? 21.266 -9.906 1.202 1 91.94 103 TRP A O 1
ATOM 799 N N . VAL A 1 104 ? 19.641 -8.5 0.519 1 92.06 104 VAL A N 1
ATOM 800 C CA . VAL A 1 104 ? 19.891 -7.434 1.483 1 92.06 104 VAL A CA 1
ATOM 801 C C . VAL A 1 104 ? 18.578 -7.051 2.176 1 92.06 104 VAL A C 1
ATOM 803 O O . VAL A 1 104 ? 17.609 -6.676 1.518 1 92.06 104 VAL A O 1
ATOM 806 N N . VAL A 1 105 ? 18.594 -7.195 3.473 1 94.62 105 VAL A N 1
ATOM 807 C CA . VAL A 1 105 ? 17.391 -6.84 4.219 1 94.62 105 VAL A CA 1
ATOM 808 C C . VAL A 1 105 ? 17.062 -5.367 4 1 94.62 105 VAL A C 1
ATOM 810 O O . VAL A 1 105 ? 17.906 -4.5 4.191 1 94.62 105 VAL A O 1
ATOM 813 N N . PRO A 1 106 ? 15.852 -5.074 3.609 1 96.19 106 PRO A N 1
ATOM 814 C CA . PRO A 1 106 ? 15.469 -3.672 3.428 1 96.19 106 PRO A CA 1
ATOM 815 C C . PRO A 1 106 ? 15.57 -2.863 4.719 1 96.19 106 PRO A C 1
ATOM 817 O O . PRO A 1 106 ? 15.281 -3.383 5.801 1 96.19 106 PRO A O 1
ATOM 820 N N . GLU A 1 107 ? 15.891 -1.575 4.594 1 96.56 107 GLU A N 1
ATOM 821 C CA . GLU A 1 107 ? 15.992 -0.686 5.746 1 96.56 107 GLU A CA 1
ATOM 822 C C . GLU A 1 107 ? 14.625 -0.174 6.176 1 96.56 107 GLU A C 1
ATOM 824 O O . GLU A 1 107 ? 14.508 0.555 7.164 1 96.56 107 GLU A O 1
ATOM 829 N N . SER A 1 108 ? 13.609 -0.577 5.496 1 98.12 108 SER A N 1
ATOM 830 C CA . SER A 1 108 ? 12.227 -0.179 5.75 1 98.12 108 SER A CA 1
ATOM 831 C C . SER A 1 108 ? 11.766 -0.642 7.129 1 98.12 108 SER A C 1
ATOM 833 O O . SER A 1 108 ? 11.656 -1.844 7.379 1 98.12 108 SER A O 1
ATOM 835 N N . PRO A 1 109 ? 11.406 0.273 8.023 1 98.56 109 PRO A N 1
ATOM 836 C CA . PRO A 1 109 ? 10.898 -0.132 9.344 1 98.56 109 PRO A CA 1
ATOM 837 C C . PRO A 1 109 ? 9.625 -0.97 9.258 1 98.56 109 PRO A C 1
ATOM 839 O O . PRO A 1 109 ? 9.445 -1.906 10.039 1 98.56 109 PRO A O 1
ATOM 842 N N . ALA A 1 110 ? 8.773 -0.606 8.375 1 98.5 110 ALA A N 1
ATOM 843 C CA . ALA A 1 110 ? 7.543 -1.369 8.211 1 98.5 110 ALA A CA 1
ATOM 844 C C . ALA A 1 110 ? 7.84 -2.805 7.781 1 98.5 110 ALA A C 1
ATOM 846 O O . ALA A 1 110 ? 7.23 -3.748 8.297 1 98.5 110 ALA A O 1
ATOM 847 N N . PHE A 1 111 ? 8.766 -2.959 6.848 1 98.56 111 PHE A N 1
ATOM 848 C CA . PHE A 1 111 ? 9.172 -4.277 6.383 1 98.56 111 PHE A CA 1
ATOM 849 C C . PHE A 1 111 ? 9.797 -5.082 7.516 1 98.56 111 PHE A C 1
ATOM 851 O O . PHE A 1 111 ? 9.445 -6.246 7.727 1 98.56 111 PHE A O 1
ATOM 858 N N . ARG A 1 112 ? 10.617 -4.488 8.273 1 98.44 112 ARG A N 1
ATOM 859 C CA . ARG A 1 112 ? 11.32 -5.148 9.375 1 98.44 112 ARG A CA 1
ATOM 860 C C . ARG A 1 112 ? 10.359 -5.535 10.484 1 98.44 112 ARG A C 1
ATOM 862 O O . ARG A 1 112 ? 10.523 -6.582 11.117 1 98.44 112 ARG A O 1
ATOM 869 N N . ARG A 1 113 ? 9.406 -4.711 10.711 1 98.25 113 ARG A N 1
ATOM 870 C CA . ARG A 1 113 ? 8.391 -5.043 11.711 1 98.25 113 ARG A CA 1
ATOM 871 C C . ARG A 1 113 ? 7.676 -6.34 11.344 1 98.25 113 ARG A C 1
ATOM 873 O O . ARG A 1 113 ? 7.438 -7.188 12.211 1 98.25 113 ARG A O 1
ATOM 880 N N . LEU A 1 114 ? 7.383 -6.508 10.109 1 98.44 114 LEU A N 1
ATOM 881 C CA . LEU A 1 114 ? 6.672 -7.703 9.672 1 98.44 114 LEU A CA 1
ATOM 882 C C . LEU A 1 114 ? 7.59 -8.922 9.688 1 98.44 114 LEU A C 1
ATOM 884 O O . LEU A 1 114 ? 7.148 -10.039 9.969 1 98.44 114 LEU A O 1
ATOM 888 N N . MET A 1 115 ? 8.867 -8.664 9.391 1 98.38 115 MET A N 1
ATOM 889 C CA . MET A 1 115 ? 9.836 -9.75 9.523 1 98.38 115 MET A CA 1
ATOM 890 C C . MET A 1 115 ? 9.945 -10.203 10.977 1 98.38 115 MET A C 1
ATOM 892 O O . MET A 1 115 ? 9.914 -11.406 11.258 1 98.38 115 MET A O 1
ATOM 896 N N . ASP A 1 116 ? 10 -9.242 11.883 1 98.12 116 ASP A N 1
ATOM 897 C CA . ASP A 1 116 ? 10.102 -9.539 13.305 1 98.12 116 ASP A CA 1
ATOM 898 C C . ASP A 1 116 ? 8.867 -10.297 13.797 1 98.12 116 ASP A C 1
ATOM 900 O O . ASP A 1 116 ? 8.961 -11.141 14.695 1 98.12 116 ASP A O 1
ATOM 904 N N . ALA A 1 117 ? 7.773 -10.055 13.18 1 97.75 117 ALA A N 1
ATOM 905 C CA . ALA A 1 117 ? 6.516 -10.688 13.562 1 97.75 117 ALA A CA 1
ATOM 906 C C . ALA A 1 117 ? 6.328 -12.016 12.836 1 97.75 117 ALA A C 1
ATOM 908 O O . ALA A 1 117 ? 5.273 -12.648 12.945 1 97.75 117 ALA A O 1
ATOM 909 N N . ASN A 1 118 ? 7.258 -12.391 12.008 1 97.69 118 ASN A N 1
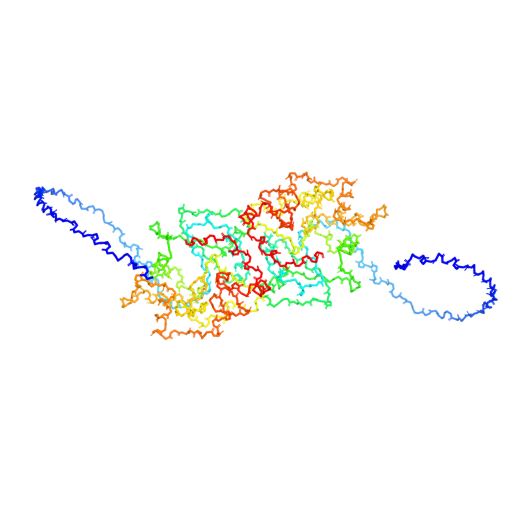ATOM 910 C CA . ASN A 1 118 ? 7.234 -13.625 11.227 1 97.69 118 ASN A CA 1
ATOM 911 C C . ASN A 1 118 ? 6.117 -13.609 10.188 1 97.69 118 ASN A C 1
ATOM 913 O O . ASN A 1 118 ? 5.617 -14.664 9.789 1 97.69 118 ASN A O 1
ATOM 917 N N . GLN A 1 119 ? 5.715 -12.398 9.891 1 98.12 119 GLN A N 1
ATOM 918 C CA . GLN A 1 119 ? 4.73 -12.25 8.82 1 98.12 119 GLN A CA 1
ATOM 919 C C . GLN A 1 119 ? 5.402 -12.242 7.453 1 98.12 119 GLN A C 1
ATOM 921 O O . GLN A 1 119 ? 4.789 -12.609 6.449 1 98.12 119 GLN A O 1
ATOM 926 N N . ILE A 1 120 ? 6.633 -11.727 7.402 1 98.5 120 ILE A N 1
ATOM 927 C CA . ILE A 1 120 ? 7.516 -11.867 6.25 1 98.5 120 ILE A CA 1
ATOM 928 C C . ILE A 1 120 ? 8.672 -12.805 6.602 1 98.5 120 ILE A C 1
ATOM 930 O O . ILE A 1 120 ? 9.352 -12.609 7.609 1 98.5 120 ILE A O 1
ATOM 934 N N . ARG A 1 121 ? 8.867 -13.812 5.766 1 98.19 121 ARG A N 1
ATOM 935 C CA . ARG A 1 121 ? 9.922 -14.805 5.957 1 98.19 121 ARG A CA 1
ATOM 936 C C . ARG A 1 121 ? 10.789 -14.93 4.707 1 98.19 121 ARG A C 1
ATOM 938 O O . ARG A 1 121 ? 10.328 -14.664 3.596 1 98.19 121 ARG A O 1
ATOM 945 N N . ILE A 1 122 ? 12 -15.328 4.945 1 97.31 122 ILE A N 1
ATOM 946 C CA . ILE A 1 122 ? 12.93 -15.508 3.834 1 97.31 122 ILE A CA 1
ATOM 947 C C . ILE A 1 122 ? 13.289 -16.984 3.693 1 97.31 122 ILE A C 1
ATOM 949 O O . ILE A 1 122 ? 13.562 -17.656 4.688 1 97.31 122 ILE A O 1
ATOM 953 N N . THR A 1 123 ? 13.188 -17.484 2.547 1 96.06 123 THR A N 1
ATOM 954 C CA . THR A 1 123 ? 13.688 -18.797 2.174 1 96.06 123 THR A CA 1
ATOM 955 C C . THR A 1 123 ? 14.719 -18.688 1.051 1 96.06 123 THR A C 1
ATOM 957 O O . THR A 1 123 ? 14.469 -18.031 0.036 1 96.06 123 THR A O 1
ATOM 960 N N . TYR A 1 124 ? 15.828 -19.297 1.278 1 94.44 124 TYR A N 1
ATOM 961 C CA . TYR A 1 124 ? 16.891 -19.188 0.286 1 94.44 124 TYR A CA 1
ATOM 962 C C . TYR A 1 124 ? 16.828 -20.328 -0.721 1 94.44 124 TYR A C 1
ATOM 964 O O . TYR A 1 124 ? 16.641 -21.484 -0.343 1 94.44 124 TYR A O 1
ATOM 972 N N . LEU A 1 125 ? 16.969 -19.953 -1.942 1 90.56 125 LEU A N 1
ATOM 973 C CA . LEU A 1 125 ? 17.141 -20.922 -3.014 1 90.56 125 LEU A CA 1
ATOM 974 C C . LEU A 1 125 ? 18.5 -21.625 -2.891 1 90.56 125 LEU A C 1
ATOM 976 O O . LEU A 1 125 ? 19.438 -21.062 -2.314 1 90.56 125 LEU A O 1
ATOM 980 N N . PRO A 1 126 ? 18.5 -22.875 -3.475 1 87.25 126 PRO A N 1
ATOM 981 C CA . PRO A 1 126 ? 19.828 -23.484 -3.57 1 87.25 126 PRO A CA 1
ATOM 982 C C . PRO A 1 126 ? 20.844 -22.578 -4.262 1 87.25 126 PRO A C 1
ATOM 984 O O . PRO A 1 126 ? 20.5 -21.875 -5.227 1 87.25 126 PRO A O 1
ATOM 987 N N . ALA A 1 127 ? 22.094 -22.531 -3.781 1 83.81 127 ALA A N 1
ATOM 988 C CA . ALA A 1 127 ? 23.125 -21.578 -4.207 1 83.81 127 ALA A CA 1
ATOM 989 C C . ALA A 1 127 ? 23.391 -21.688 -5.707 1 83.81 127 ALA A C 1
ATOM 991 O O . ALA A 1 127 ? 23.781 -20.719 -6.348 1 83.81 127 ALA A O 1
ATOM 992 N N . THR A 1 128 ? 23.141 -22.797 -6.289 1 80.44 128 THR A N 1
ATOM 993 C CA . THR A 1 128 ? 23.5 -23.016 -7.684 1 80.44 128 THR A CA 1
ATOM 994 C C . THR A 1 128 ? 22.359 -22.609 -8.609 1 80.44 128 THR A C 1
ATOM 996 O O . THR A 1 128 ? 22.484 -22.688 -9.828 1 80.44 128 THR A O 1
ATOM 999 N N . THR A 1 129 ? 21.328 -22.094 -7.93 1 80.5 129 THR A N 1
ATOM 1000 C CA . THR A 1 129 ? 20.156 -21.734 -8.734 1 80.5 129 THR A CA 1
ATOM 1001 C C . THR A 1 129 ? 20.453 -20.484 -9.578 1 80.5 129 THR A C 1
ATOM 1003 O O . THR A 1 129 ? 21.016 -19.516 -9.078 1 80.5 129 THR A O 1
ATOM 1006 N N . ASN A 1 130 ? 20.25 -20.609 -10.867 1 75 130 ASN A N 1
ATOM 1007 C CA . ASN A 1 130 ? 20.406 -19.484 -11.789 1 75 130 ASN A CA 1
ATOM 1008 C C . ASN A 1 130 ? 19.078 -19.156 -12.492 1 75 130 ASN A C 1
ATOM 1010 O O . ASN A 1 130 ? 18.688 -19.859 -13.438 1 75 130 ASN A O 1
ATOM 1014 N N . ILE A 1 131 ? 18.406 -18.188 -11.922 1 71.94 131 ILE A N 1
ATOM 1015 C CA . ILE A 1 131 ? 17.156 -17.75 -12.531 1 71.94 131 ILE A CA 1
ATOM 1016 C C . ILE A 1 131 ? 17.391 -16.453 -13.297 1 71.94 131 ILE A C 1
ATOM 1018 O O . ILE A 1 131 ? 17.516 -15.383 -12.695 1 71.94 131 ILE A O 1
ATOM 1022 N N . SER A 1 132 ? 17.641 -16.594 -14.578 1 66 132 SER A N 1
ATOM 1023 C CA . SER A 1 132 ? 18.047 -15.422 -15.352 1 66 132 SER A CA 1
ATOM 1024 C C . SER A 1 132 ? 16.969 -15.008 -16.344 1 66 132 SER A C 1
ATOM 1026 O O . SER A 1 132 ? 16.969 -13.883 -16.844 1 66 132 SER A O 1
ATOM 1028 N N . ASP A 1 133 ? 16.109 -15.953 -16.562 1 69.06 133 ASP A N 1
ATOM 1029 C CA . ASP A 1 133 ? 15.078 -15.688 -17.562 1 69.06 133 ASP A CA 1
ATOM 1030 C C . ASP A 1 133 ? 13.781 -16.422 -17.219 1 69.06 133 ASP A C 1
ATOM 1032 O O . ASP A 1 133 ? 13.711 -17.125 -16.203 1 69.06 133 ASP A O 1
ATOM 1036 N N . HIS A 1 134 ? 12.789 -16.172 -17.969 1 70.06 134 HIS A N 1
ATOM 1037 C CA . HIS A 1 134 ? 11.469 -16.75 -17.75 1 70.06 134 HIS A CA 1
ATOM 1038 C C . HIS A 1 134 ? 11.523 -18.266 -17.766 1 70.06 134 HIS A C 1
ATOM 1040 O O . HIS A 1 134 ? 10.836 -18.922 -16.969 1 70.06 134 HIS A O 1
ATOM 1046 N N . HIS A 1 135 ? 12.289 -18.781 -18.656 1 76.56 135 HIS A N 1
ATOM 1047 C CA . HIS A 1 135 ? 12.352 -20.234 -18.766 1 76.56 135 HIS A CA 1
ATOM 1048 C C . HIS A 1 135 ? 13.008 -20.844 -17.531 1 76.56 135 HIS A C 1
ATOM 1050 O O . HIS A 1 135 ? 12.602 -21.906 -17.062 1 76.56 135 HIS A O 1
ATOM 1056 N N . SER A 1 136 ? 13.961 -20.109 -17.062 1 79.12 136 SER A N 1
ATOM 1057 C CA . SER A 1 136 ? 14.617 -20.594 -15.852 1 79.12 136 SER A CA 1
ATOM 1058 C C . SER A 1 136 ? 13.641 -20.641 -14.688 1 79.12 136 SER A C 1
ATOM 1060 O O . SER A 1 136 ? 13.703 -21.562 -13.859 1 79.12 136 SER A O 1
ATOM 1062 N N . VAL A 1 137 ? 12.719 -19.703 -14.648 1 81.19 137 VAL A N 1
ATOM 1063 C CA . VAL A 1 137 ? 11.688 -19.703 -13.617 1 81.19 137 VAL A CA 1
ATOM 1064 C C . VAL A 1 137 ? 10.781 -20.922 -13.797 1 81.19 137 VAL A C 1
ATOM 1066 O O . VAL A 1 137 ? 10.461 -21.609 -12.828 1 81.19 137 VAL A O 1
ATOM 1069 N N . SER A 1 138 ? 10.445 -21.203 -15 1 87.38 138 SER A N 1
ATOM 1070 C CA . SER A 1 138 ? 9.578 -22.344 -15.289 1 87.38 138 SER A CA 1
ATOM 1071 C C . SER A 1 138 ? 10.227 -23.656 -14.859 1 87.38 138 SER A C 1
ATOM 1073 O O . SER A 1 138 ? 9.578 -24.5 -14.227 1 87.38 138 SER A O 1
ATOM 1075 N N . VAL A 1 139 ? 11.508 -23.75 -15.234 1 85.31 139 VAL A N 1
ATOM 1076 C CA . VAL A 1 139 ? 12.242 -24.969 -14.883 1 85.31 139 VAL A CA 1
ATOM 1077 C C . VAL A 1 139 ? 12.289 -25.109 -13.359 1 85.31 139 VAL A C 1
ATOM 1079 O O . VAL A 1 139 ? 12.023 -26.188 -12.828 1 85.31 139 VAL A O 1
ATOM 1082 N N . PHE A 1 140 ? 12.492 -24.109 -12.758 1 87.88 140 PHE A N 1
ATOM 1083 C CA . PHE A 1 140 ? 12.609 -24.141 -11.305 1 87.88 140 PHE A CA 1
ATOM 1084 C C . PHE A 1 140 ? 11.289 -24.547 -10.664 1 87.88 140 PHE A C 1
ATOM 1086 O O . PHE A 1 140 ? 11.25 -25.391 -9.766 1 87.88 140 PHE A O 1
ATOM 1093 N N . LEU A 1 141 ? 10.211 -23.953 -11.109 1 92 141 LEU A N 1
ATOM 1094 C CA . LEU A 1 141 ? 8.898 -24.219 -10.523 1 92 141 LEU A CA 1
ATOM 1095 C C . LEU A 1 141 ? 8.422 -25.625 -10.852 1 92 141 LEU A C 1
ATOM 1097 O O . LEU A 1 141 ? 7.484 -26.125 -10.227 1 92 141 LEU A O 1
ATOM 1101 N N . THR A 1 142 ? 9.039 -26.25 -11.828 1 93.81 142 THR A N 1
ATOM 1102 C CA . THR A 1 142 ? 8.625 -27.609 -12.172 1 93.81 142 THR A CA 1
ATOM 1103 C C . THR A 1 142 ? 9.555 -28.641 -11.531 1 93.81 142 THR A C 1
ATOM 1105 O O . THR A 1 142 ? 9.555 -29.812 -11.922 1 93.81 142 THR A O 1
ATOM 1108 N N . GLU A 1 143 ? 10.375 -28.172 -10.688 1 90.81 143 GLU A N 1
ATOM 1109 C CA . GLU A 1 143 ? 11.164 -29.047 -9.828 1 90.81 143 GLU A CA 1
ATOM 1110 C C . GLU A 1 143 ? 10.5 -29.234 -8.469 1 90.81 143 GLU A C 1
ATOM 1112 O O . GLU A 1 143 ? 9.797 -28.344 -7.992 1 90.81 143 GLU A O 1
ATOM 1117 N N . PRO A 1 144 ? 10.812 -30.391 -7.816 1 95.38 144 PRO A N 1
ATOM 1118 C CA . PRO A 1 144 ? 10.102 -30.703 -6.582 1 95.38 144 PRO A CA 1
ATOM 1119 C C . PRO A 1 144 ? 10.477 -29.797 -5.422 1 95.38 144 PRO A C 1
ATOM 1121 O O . PRO A 1 144 ? 9.656 -29.547 -4.535 1 95.38 144 PRO A O 1
ATOM 1124 N N . TRP A 1 145 ? 11.672 -29.281 -5.414 1 93.56 145 TRP A N 1
ATOM 1125 C CA . TRP A 1 145 ? 12.211 -28.594 -4.246 1 93.56 145 TRP A CA 1
ATOM 1126 C C . TRP A 1 145 ? 11.281 -27.469 -3.799 1 93.56 145 TRP A C 1
ATOM 1128 O O . TRP A 1 145 ? 10.984 -27.328 -2.609 1 93.56 145 TRP A O 1
ATOM 1138 N N . PHE A 1 146 ? 10.906 -26.688 -4.754 1 94.5 146 PHE A N 1
ATOM 1139 C CA . PHE A 1 146 ? 10.086 -25.516 -4.445 1 94.5 146 PHE A CA 1
ATOM 1140 C C . PHE A 1 146 ? 8.812 -25.922 -3.719 1 94.5 146 PHE A C 1
ATOM 1142 O O . PHE A 1 146 ? 8.5 -25.391 -2.654 1 94.5 146 PHE A O 1
ATOM 1149 N N . TRP A 1 147 ? 8.109 -26.844 -4.207 1 97.12 147 TRP A N 1
ATOM 1150 C CA . TRP A 1 147 ? 6.805 -27.25 -3.691 1 97.12 147 TRP A CA 1
ATOM 1151 C C . TRP A 1 147 ? 6.953 -27.984 -2.365 1 97.12 147 TRP A C 1
ATOM 1153 O O . TRP A 1 147 ? 6.066 -27.922 -1.507 1 97.12 147 TRP A O 1
ATOM 1163 N N . GLU A 1 148 ? 8.039 -28.703 -2.168 1 96.56 148 GLU A N 1
ATOM 1164 C CA . GLU A 1 148 ? 8.312 -29.406 -0.917 1 96.56 148 GLU A CA 1
ATOM 1165 C C . GLU A 1 148 ? 8.383 -28.422 0.255 1 96.56 148 GLU A C 1
ATOM 1167 O O . GLU A 1 148 ? 8.047 -28.781 1.386 1 96.56 148 GLU A O 1
ATOM 1172 N N . GLN A 1 149 ? 8.797 -27.156 -0.059 1 95 149 GLN A N 1
ATOM 1173 C CA . GLN A 1 149 ? 8.922 -26.156 1 1 95 149 GLN A CA 1
ATOM 1174 C C . GLN A 1 149 ? 7.551 -25.766 1.542 1 95 149 GLN A C 1
ATOM 1176 O O . GLN A 1 149 ? 7.441 -25.266 2.662 1 95 149 GLN A O 1
ATOM 1181 N N . PHE A 1 150 ? 6.461 -26.031 0.72 1 96.38 150 PHE A N 1
ATOM 1182 C CA . PHE A 1 150 ? 5.184 -25.422 1.062 1 96.38 150 PHE A CA 1
ATOM 1183 C C . PHE A 1 150 ? 4.082 -26.469 1.115 1 96.38 150 PHE A C 1
ATOM 1185 O O . PHE A 1 150 ? 2.896 -26.141 1.179 1 96.38 150 PHE A O 1
ATOM 1192 N N . VAL A 1 151 ? 4.387 -27.719 1.173 1 95.44 151 VAL A N 1
ATOM 1193 C CA . VAL A 1 151 ? 3.436 -28.812 1.035 1 95.44 151 VAL A CA 1
ATOM 1194 C C . VAL A 1 151 ? 2.504 -28.844 2.244 1 95.44 151 VAL A C 1
ATOM 1196 O O . VAL A 1 151 ? 1.383 -29.344 2.158 1 95.44 151 VAL A O 1
ATOM 1199 N N . SER A 1 152 ? 2.891 -28.266 3.35 1 95.31 152 SER A N 1
ATOM 1200 C CA . SER A 1 152 ? 2.074 -28.266 4.559 1 95.31 152 SER A CA 1
ATOM 1201 C C . SER A 1 152 ? 0.988 -27.188 4.48 1 95.31 152 SER A C 1
ATOM 1203 O O . SER A 1 152 ? 0.057 -27.188 5.289 1 95.31 152 SER A O 1
ATOM 1205 N N . SER A 1 153 ? 1.101 -26.266 3.492 1 96.75 153 SER A N 1
ATOM 1206 C CA . SER A 1 153 ? 0.103 -25.203 3.344 1 96.75 153 SER A CA 1
ATOM 1207 C C . SER A 1 153 ? -1.126 -25.703 2.594 1 96.75 153 SER A C 1
ATOM 1209 O O . SER A 1 153 ? -1.011 -26.531 1.681 1 96.75 153 SER A O 1
ATOM 1211 N N . HIS A 1 154 ? -2.285 -25.219 3.051 1 97.25 154 HIS A N 1
ATOM 1212 C CA . HIS A 1 154 ? -3.518 -25.562 2.35 1 97.25 154 HIS A CA 1
ATOM 1213 C C . HIS A 1 154 ? -3.504 -25.016 0.922 1 97.25 154 HIS A C 1
ATOM 1215 O O . HIS A 1 154 ? -3.697 -25.781 -0.032 1 97.25 154 HIS A O 1
ATOM 1221 N N . ARG A 1 155 ? -3.301 -23.734 0.769 1 98.25 155 ARG A N 1
ATOM 1222 C CA . ARG A 1 155 ? -3.111 -23.094 -0.522 1 98.25 155 ARG A CA 1
ATOM 1223 C C . ARG A 1 155 ? -1.95 -22.094 -0.472 1 98.25 155 ARG A C 1
ATOM 1225 O O . ARG A 1 155 ? -1.562 -21.641 0.605 1 98.25 155 ARG A O 1
ATOM 1232 N N . MET A 1 156 ? -1.451 -21.938 -1.681 1 98.5 156 MET A N 1
ATOM 1233 C CA . MET A 1 156 ? -0.325 -21.016 -1.861 1 98.5 156 MET A CA 1
ATOM 1234 C C . MET A 1 156 ? -0.635 -19.984 -2.928 1 98.5 156 MET A C 1
ATOM 1236 O O . MET A 1 156 ? -1.001 -20.328 -4.055 1 98.5 156 MET A O 1
ATOM 1240 N N . LEU A 1 157 ? -0.548 -18.734 -2.496 1 98.81 157 LEU A N 1
ATOM 1241 C CA . LEU A 1 157 ? -0.587 -17.641 -3.473 1 98.81 157 LEU A CA 1
ATOM 1242 C C . LEU A 1 157 ? 0.812 -17.344 -3.998 1 98.81 157 LEU A C 1
ATOM 1244 O O . LEU A 1 157 ? 1.713 -17.016 -3.221 1 98.81 157 LEU A O 1
ATOM 1248 N N . ILE A 1 158 ? 1.008 -17.484 -5.281 1 98.5 158 ILE A N 1
ATOM 1249 C CA . ILE A 1 158 ? 2.229 -17 -5.922 1 98.5 158 ILE A CA 1
ATOM 1250 C C . ILE A 1 158 ? 1.972 -15.648 -6.574 1 98.5 158 ILE A C 1
ATOM 1252 O O . ILE A 1 158 ? 0.987 -15.477 -7.297 1 98.5 158 ILE A O 1
ATOM 1256 N N . PHE A 1 159 ? 2.826 -14.68 -6.25 1 97.88 159 PHE A N 1
ATOM 1257 C CA . PHE A 1 159 ? 2.697 -13.383 -6.914 1 97.88 159 PHE A CA 1
ATOM 1258 C C . PHE A 1 159 ? 4.066 -12.844 -7.309 1 97.88 159 PHE A C 1
ATOM 1260 O O . PHE A 1 159 ? 5.07 -13.148 -6.668 1 97.88 159 PHE A O 1
ATOM 1267 N N . GLN A 1 160 ? 4.062 -12.133 -8.398 1 94.12 160 GLN A N 1
ATOM 1268 C CA . GLN A 1 160 ? 5.246 -11.438 -8.898 1 94.12 160 GLN A CA 1
ATOM 1269 C C . GLN A 1 160 ? 5.145 -9.938 -8.672 1 94.12 160 GLN A C 1
ATOM 1271 O O . GLN A 1 160 ? 4.082 -9.43 -8.305 1 94.12 160 GLN A O 1
ATOM 1276 N N . VAL A 1 161 ? 6.211 -9.219 -8.867 1 93.69 161 VAL A N 1
ATOM 1277 C CA . VAL A 1 161 ? 6.293 -7.801 -8.523 1 93.69 161 VAL A CA 1
ATOM 1278 C C . VAL A 1 161 ? 5.48 -6.977 -9.516 1 93.69 161 VAL A C 1
ATOM 1280 O O . VAL A 1 161 ? 5.23 -5.793 -9.289 1 93.69 161 VAL A O 1
ATOM 1283 N N . ASP A 1 162 ? 5.059 -7.57 -10.617 1 94.5 162 ASP A N 1
ATOM 1284 C CA . ASP A 1 162 ? 4.215 -6.867 -11.578 1 94.5 162 ASP A CA 1
ATOM 1285 C C . ASP A 1 162 ? 2.754 -7.289 -11.438 1 94.5 162 ASP A C 1
ATOM 1287 O O . ASP A 1 162 ? 1.976 -7.164 -12.383 1 94.5 162 ASP A O 1
ATOM 1291 N N . SER A 1 163 ? 2.422 -7.809 -10.281 1 97.31 163 SER A N 1
ATOM 1292 C CA . SER A 1 163 ? 1.041 -8.086 -9.906 1 97.31 163 SER A CA 1
ATOM 1293 C C . SER A 1 163 ? 0.598 -7.199 -8.742 1 97.31 163 SER A C 1
ATOM 1295 O O . SER A 1 163 ? 1.432 -6.617 -8.047 1 97.31 163 SER A O 1
ATOM 1297 N N . ILE A 1 164 ? -0.731 -7.094 -8.602 1 98.31 164 ILE A N 1
ATOM 1298 C CA . ILE A 1 164 ? -1.256 -6.242 -7.543 1 98.31 164 ILE A CA 1
ATOM 1299 C C . ILE A 1 164 ? -2.625 -6.75 -7.102 1 98.31 164 ILE A C 1
ATOM 1301 O O . ILE A 1 164 ? -3.373 -7.312 -7.906 1 98.31 164 ILE A O 1
ATOM 1305 N N . LEU A 1 165 ? -2.916 -6.648 -5.828 1 98.81 165 LEU A N 1
ATOM 1306 C CA . LEU A 1 165 ? -4.266 -6.836 -5.312 1 98.81 165 LEU A CA 1
ATOM 1307 C C . LEU A 1 165 ? -4.98 -5.496 -5.164 1 98.81 165 LEU A C 1
ATOM 1309 O O . LEU A 1 165 ? -4.355 -4.492 -4.809 1 98.81 165 LEU A O 1
ATOM 1313 N N . CYS A 1 166 ? -6.25 -5.523 -5.445 1 98.62 166 CYS A N 1
ATOM 1314 C CA . CYS A 1 166 ? -7.07 -4.324 -5.332 1 98.62 166 CYS A CA 1
ATOM 1315 C C . CYS A 1 166 ? -7.727 -4.238 -3.961 1 98.62 166 CYS A C 1
ATOM 1317 O O . CYS A 1 166 ? -8.656 -4.992 -3.666 1 98.62 166 CYS A O 1
ATOM 1319 N N . SER A 1 167 ? -7.316 -3.295 -3.193 1 98.5 167 SER A N 1
ATOM 1320 C CA . SER A 1 167 ? -7.754 -3.232 -1.803 1 98.5 167 SER A CA 1
ATOM 1321 C C . SER A 1 167 ? -9.234 -2.883 -1.706 1 98.5 167 SER A C 1
ATOM 1323 O O . SER A 1 167 ? -9.883 -3.174 -0.698 1 98.5 167 SER A O 1
ATOM 1325 N N . LYS A 1 168 ? -9.773 -2.301 -2.725 1 97.25 168 LYS A N 1
ATOM 1326 C CA . LYS A 1 168 ? -11.188 -1.936 -2.711 1 97.25 168 LYS A CA 1
ATOM 1327 C C . LYS A 1 168 ? -12.07 -3.16 -2.918 1 97.25 168 LYS A C 1
ATOM 1329 O O . LYS A 1 168 ? -13.281 -3.107 -2.682 1 97.25 168 LYS A O 1
ATOM 1334 N N . ALA A 1 169 ? -11.484 -4.223 -3.416 1 98.38 169 ALA A N 1
ATOM 1335 C CA . ALA A 1 169 ? -12.273 -5.418 -3.713 1 98.38 169 ALA A CA 1
ATOM 1336 C C . ALA A 1 169 ? -12.938 -5.965 -2.451 1 98.38 169 ALA A C 1
ATOM 1338 O O . ALA A 1 169 ? -12.297 -6.09 -1.408 1 98.38 169 ALA A O 1
ATOM 1339 N N . PRO A 1 170 ? -14.234 -6.328 -2.555 1 97.94 170 PRO A N 1
ATOM 1340 C CA . PRO A 1 170 ? -14.906 -6.938 -1.402 1 97.94 170 PRO A CA 1
ATOM 1341 C C . PRO A 1 170 ? -14.547 -8.414 -1.222 1 97.94 170 PRO A C 1
ATOM 1343 O O . PRO A 1 170 ? -14.727 -8.969 -0.137 1 97.94 170 PRO A O 1
ATOM 1346 N N . MET A 1 171 ? -14.039 -9.023 -2.24 1 97.56 171 MET A N 1
ATOM 1347 C CA . MET A 1 171 ? -13.625 -10.422 -2.156 1 97.56 171 MET A CA 1
ATOM 1348 C C . MET A 1 171 ? -12.273 -10.547 -1.459 1 97.56 171 MET A C 1
ATOM 1350 O O . MET A 1 171 ? -11.461 -9.617 -1.499 1 97.56 171 MET A O 1
ATOM 1354 N N . THR A 1 172 ? -12.133 -11.703 -0.843 1 97.56 172 THR A N 1
ATOM 1355 C CA . THR A 1 172 ? -10.859 -12.047 -0.218 1 97.56 172 THR A CA 1
ATOM 1356 C C . THR A 1 172 ? -10.25 -13.281 -0.882 1 97.56 172 THR A C 1
ATOM 1358 O O . THR A 1 172 ? -10.898 -13.938 -1.698 1 97.56 172 THR A O 1
ATOM 1361 N N . MET A 1 173 ? -9.008 -13.523 -0.532 1 97.81 173 MET A N 1
ATOM 1362 C CA . MET A 1 173 ? -8.328 -14.719 -1.026 1 97.81 173 MET A CA 1
ATOM 1363 C C . MET A 1 173 ? -9.062 -15.984 -0.598 1 97.81 173 MET A C 1
ATOM 1365 O O . MET A 1 173 ? -9.086 -16.969 -1.333 1 97.81 173 MET A O 1
ATOM 1369 N N . GLU A 1 174 ? -9.773 -15.945 0.522 1 97.75 174 GLU A N 1
ATOM 1370 C CA . GLU A 1 174 ? -10.508 -17.078 1.077 1 97.75 174 GLU A CA 1
ATOM 1371 C C . GLU A 1 174 ? -11.656 -17.5 0.156 1 97.75 174 GLU A C 1
ATOM 1373 O O . GLU A 1 174 ? -12.031 -18.672 0.119 1 97.75 174 GLU A O 1
ATOM 1378 N N . ASP A 1 175 ? -12.148 -16.562 -0.583 1 98.31 175 ASP A N 1
ATOM 1379 C CA . ASP A 1 175 ? -13.258 -16.844 -1.491 1 98.31 175 ASP A CA 1
ATOM 1380 C C . ASP A 1 175 ? -12.82 -17.766 -2.627 1 98.31 175 ASP A C 1
ATOM 1382 O O . ASP A 1 175 ? -13.656 -18.312 -3.348 1 98.31 175 ASP A O 1
ATOM 1386 N N . PHE A 1 176 ? -11.523 -18.047 -2.77 1 98.56 176 PHE A N 1
ATOM 1387 C CA . PHE A 1 176 ? -11.023 -18.781 -3.92 1 98.56 176 PHE A CA 1
ATOM 1388 C C . PHE A 1 176 ? -10.336 -20.062 -3.479 1 98.56 176 PHE A C 1
ATOM 1390 O O . PHE A 1 176 ? -9.758 -20.781 -4.297 1 98.56 176 PHE A O 1
ATOM 1397 N N . LEU A 1 177 ? -10.453 -20.453 -2.234 1 98.06 177 LEU A N 1
ATOM 1398 C CA . LEU A 1 177 ? -9.68 -21.562 -1.664 1 98.06 177 LEU A CA 1
ATOM 1399 C C . LEU A 1 177 ? -10.234 -22.906 -2.123 1 98.06 177 LEU A C 1
ATOM 1401 O O . LEU A 1 177 ? -9.578 -23.938 -1.956 1 98.06 177 LEU A O 1
ATOM 1405 N N . GLU A 1 178 ? -11.391 -22.906 -2.709 1 98.19 178 GLU A N 1
ATOM 1406 C CA . GLU A 1 178 ? -11.953 -24.172 -3.174 1 98.19 178 GLU A CA 1
ATOM 1407 C C . GLU A 1 178 ? -11.211 -24.688 -4.402 1 98.19 178 GLU A C 1
ATOM 1409 O O . GLU A 1 178 ? -11.266 -25.875 -4.707 1 98.19 178 GLU A O 1
ATOM 1414 N N . TRP A 1 179 ? -10.539 -23.797 -5.074 1 98.56 179 TRP A N 1
ATOM 1415 C CA . TRP A 1 179 ? -9.898 -24.172 -6.332 1 98.56 179 TRP A CA 1
ATOM 1416 C C . TRP A 1 179 ? -8.516 -24.75 -6.082 1 98.56 179 TRP A C 1
ATOM 1418 O O . TRP A 1 179 ? -7.785 -24.297 -5.199 1 98.56 179 TRP A O 1
ATOM 1428 N N . ASP A 1 180 ? -8.156 -25.719 -6.898 1 98.62 180 ASP A N 1
ATOM 1429 C CA . ASP A 1 180 ? -6.82 -26.312 -6.844 1 98.62 180 ASP A CA 1
ATOM 1430 C C . ASP A 1 180 ? -5.797 -25.422 -7.547 1 98.62 180 ASP A C 1
ATOM 1432 O O . ASP A 1 180 ? -4.605 -25.484 -7.25 1 98.62 180 ASP A O 1
ATOM 1436 N N . LEU A 1 181 ? -6.281 -24.719 -8.477 1 98.69 181 LEU A N 1
ATOM 1437 C CA . LEU A 1 181 ? -5.48 -23.781 -9.266 1 98.69 181 LEU A CA 1
ATOM 1438 C C . LEU A 1 181 ? -6.355 -22.688 -9.867 1 98.69 181 LEU A C 1
ATOM 1440 O O . LEU A 1 181 ? -7.406 -22.969 -10.445 1 98.69 181 LEU A O 1
ATOM 1444 N N . VAL A 1 182 ? -5.949 -21.406 -9.68 1 98.69 182 VAL A N 1
ATOM 1445 C CA . VAL A 1 182 ? -6.66 -20.297 -10.32 1 98.69 182 VAL A CA 1
ATOM 1446 C C . VAL A 1 182 ? -5.699 -19.141 -10.57 1 98.69 182 VAL A C 1
ATOM 1448 O O . VAL A 1 182 ? -4.789 -18.906 -9.773 1 98.69 182 VAL A O 1
ATOM 1451 N N . GLY A 1 183 ? -5.742 -18.453 -11.617 1 98.44 183 GLY A N 1
ATOM 1452 C CA . GLY A 1 183 ? -5.078 -17.25 -12.07 1 98.44 183 GLY A CA 1
ATOM 1453 C C . GLY A 1 183 ? -5.852 -16.5 -13.141 1 98.44 183 GLY A C 1
ATOM 1454 O O . GLY A 1 183 ? -7.008 -16.828 -13.422 1 98.44 183 GLY A O 1
ATOM 1455 N N . ALA A 1 184 ? -5.262 -15.469 -13.625 1 97.75 184 ALA A N 1
ATOM 1456 C CA . ALA A 1 184 ? -5.91 -14.758 -14.727 1 97.75 184 ALA A CA 1
ATOM 1457 C C . ALA A 1 184 ? -6.043 -15.664 -15.953 1 97.75 184 ALA A C 1
ATOM 1459 O O . ALA A 1 184 ? -5.066 -16.281 -16.391 1 97.75 184 ALA A O 1
ATOM 1460 N N . PRO A 1 185 ? -7.23 -15.695 -16.531 1 96.06 185 PRO A N 1
ATOM 1461 C CA . PRO A 1 185 ? -7.363 -16.5 -17.75 1 96.06 185 PRO A CA 1
ATOM 1462 C C . PRO A 1 185 ? -6.504 -15.984 -18.906 1 96.06 185 PRO A C 1
ATOM 1464 O O . PRO A 1 185 ? -6.41 -14.773 -19.109 1 96.06 185 PRO A O 1
ATOM 1467 N N . ILE A 1 186 ? -5.871 -16.969 -19.516 1 88.06 186 ILE A N 1
ATOM 1468 C CA . ILE A 1 186 ? -5.086 -16.656 -20.719 1 88.06 186 ILE A CA 1
ATOM 1469 C C . ILE A 1 186 ? -5.895 -17.016 -21.969 1 88.06 186 ILE A C 1
ATOM 1471 O O . ILE A 1 186 ? -6.262 -18.172 -22.172 1 88.06 186 ILE A O 1
ATOM 1475 N N . THR A 1 187 ? -6.23 -16.062 -22.812 1 77.38 187 THR A N 1
ATOM 1476 C CA . THR A 1 187 ? -7.059 -16.359 -23.969 1 77.38 187 THR A CA 1
ATOM 1477 C C . THR A 1 187 ? -6.285 -16.109 -25.266 1 77.38 187 THR A C 1
ATOM 1479 O O . THR A 1 187 ? -6.652 -16.641 -26.312 1 77.38 187 THR A O 1
ATOM 1482 N N . VAL A 1 188 ? -5.254 -15.477 -25.281 1 69.31 188 VAL A N 1
ATOM 1483 C CA . VAL A 1 188 ? -4.598 -15.07 -26.531 1 69.31 188 VAL A CA 1
ATOM 1484 C C . VAL A 1 188 ? -3.361 -15.93 -26.766 1 69.31 188 VAL A C 1
ATOM 1486 O O . VAL A 1 188 ? -3.139 -16.422 -27.875 1 69.31 188 VAL A O 1
ATOM 1489 N N . TYR A 1 189 ? -2.629 -16.203 -25.766 1 67.75 189 TYR A N 1
ATOM 1490 C CA . TYR A 1 189 ? -1.32 -16.812 -25.984 1 67.75 189 TYR A CA 1
ATOM 1491 C C . TYR A 1 189 ? -1.251 -18.203 -25.344 1 67.75 189 TYR A C 1
ATOM 1493 O O . TYR A 1 189 ? -0.162 -18.719 -25.094 1 67.75 189 TYR A O 1
ATOM 1501 N N . GLY A 1 190 ? -2.367 -18.703 -25.125 1 74.88 190 GLY A N 1
ATOM 1502 C CA . GLY A 1 190 ? -2.324 -20 -24.453 1 74.88 190 GLY A CA 1
ATOM 1503 C C . GLY A 1 190 ? -3.652 -20.406 -23.844 1 74.88 190 GLY A C 1
ATOM 1504 O O . GLY A 1 190 ? -4.715 -20.016 -24.328 1 74.88 190 GLY A O 1
ATOM 1505 N N . ILE A 1 191 ? -3.482 -21.328 -22.938 1 82 191 ILE A N 1
ATOM 1506 C CA . ILE A 1 191 ? -4.652 -21.859 -22.25 1 82 191 ILE A CA 1
ATOM 1507 C C . ILE A 1 191 ? -4.406 -21.828 -20.734 1 82 191 ILE A C 1
ATOM 1509 O O . ILE A 1 191 ? -3.258 -21.797 -20.281 1 82 191 ILE A O 1
ATOM 1513 N N . GLY A 1 192 ? -5.461 -21.672 -20.047 1 92.44 192 GLY A N 1
ATOM 1514 C CA . GLY A 1 192 ? -5.344 -21.781 -18.609 1 92.44 192 GLY A CA 1
ATOM 1515 C C . GLY A 1 192 ? -5.207 -20.453 -17.906 1 92.44 192 GLY A C 1
ATOM 1516 O O . GLY A 1 192 ? -5.902 -19.5 -18.234 1 92.44 192 GLY A O 1
ATOM 1517 N N . TYR A 1 193 ? -4.391 -20.469 -16.844 1 95.88 193 TYR A N 1
ATOM 1518 C CA . TYR A 1 193 ? -4.289 -19.312 -15.977 1 95.88 193 TYR A CA 1
ATOM 1519 C C . TYR A 1 193 ? -2.857 -18.797 -15.922 1 95.88 193 TYR A C 1
ATOM 1521 O O . TYR A 1 193 ? -1.904 -19.578 -15.922 1 95.88 193 TYR A O 1
ATOM 1529 N N . ASN A 1 194 ? -2.695 -17.453 -15.914 1 93.25 194 ASN A N 1
ATOM 1530 C CA . ASN A 1 194 ? -1.38 -16.859 -15.703 1 93.25 194 ASN A CA 1
ATOM 1531 C C . ASN A 1 194 ? -0.798 -17.25 -14.344 1 93.25 194 ASN A C 1
ATOM 1533 O O . ASN A 1 194 ? -1.529 -17.375 -13.359 1 93.25 194 ASN A O 1
ATOM 1537 N N . GLY A 1 195 ? 0.567 -17.406 -14.383 1 94.88 195 GLY A N 1
ATOM 1538 C CA . GLY A 1 195 ? 1.226 -17.875 -13.172 1 94.88 195 GLY A CA 1
ATOM 1539 C C . GLY A 1 195 ? 1.727 -16.75 -12.289 1 94.88 195 GLY A C 1
ATOM 1540 O O . GLY A 1 195 ? 2.061 -16.969 -11.125 1 94.88 195 GLY A O 1
ATOM 1541 N N . GLY A 1 196 ? 1.779 -15.484 -12.758 1 95 196 GLY A N 1
ATOM 1542 C CA . GLY A 1 196 ? 2.4 -14.391 -12.031 1 95 196 GLY A CA 1
ATOM 1543 C C . GLY A 1 196 ? 1.579 -13.906 -10.852 1 95 196 GLY A C 1
ATOM 1544 O O . GLY A 1 196 ? 2.104 -13.25 -9.953 1 95 196 GLY A O 1
ATOM 1545 N N . LEU A 1 197 ? 0.339 -14.203 -10.93 1 98.19 197 LEU A N 1
ATOM 1546 C CA . LEU A 1 197 ? -0.625 -14.07 -9.844 1 98.19 197 LEU A CA 1
ATOM 1547 C C . LEU A 1 197 ? -1.599 -15.242 -9.828 1 98.19 197 LEU A C 1
ATOM 1549 O O . LEU A 1 197 ? -2.572 -15.258 -10.586 1 98.19 197 LEU A O 1
ATOM 1553 N N . SER A 1 198 ? -1.297 -16.25 -8.914 1 98.69 198 SER A N 1
ATOM 1554 C CA . SER A 1 198 ? -2.084 -17.484 -8.953 1 98.69 198 SER A CA 1
ATOM 1555 C C . SER A 1 198 ? -2.158 -18.141 -7.586 1 98.69 198 SER A C 1
ATOM 1557 O O . SER A 1 198 ? -1.224 -18.047 -6.789 1 98.69 198 SER A O 1
ATOM 1559 N N . LEU A 1 199 ? -3.254 -18.672 -7.34 1 98.75 199 LEU A N 1
ATOM 1560 C CA . LEU A 1 199 ? -3.488 -19.516 -6.164 1 98.75 199 LEU A CA 1
ATOM 1561 C C . LEU A 1 199 ? -3.406 -20.984 -6.52 1 98.75 199 LEU A C 1
ATOM 1563 O O . LEU A 1 199 ? -4.027 -21.438 -7.488 1 98.75 199 LEU A O 1
ATOM 1567 N N . ARG A 1 200 ? -2.58 -21.75 -5.781 1 98.62 200 ARG A N 1
ATOM 1568 C CA . ARG A 1 200 ? -2.293 -23.125 -6.164 1 98.62 200 ARG A CA 1
ATOM 1569 C C . ARG A 1 200 ? -2.375 -24.062 -4.961 1 98.62 200 ARG A C 1
ATOM 1571 O O . ARG A 1 200 ? -2.057 -23.656 -3.84 1 98.62 200 ARG A O 1
ATOM 1578 N N . ASN A 1 201 ? -2.812 -25.234 -5.195 1 98.38 201 ASN A N 1
ATOM 1579 C CA . ASN A 1 201 ? -2.695 -26.359 -4.262 1 98.38 201 ASN A CA 1
ATOM 1580 C C . ASN A 1 201 ? -1.294 -26.969 -4.289 1 98.38 201 ASN A C 1
ATOM 1582 O O . ASN A 1 201 ? -0.941 -27.688 -5.219 1 98.38 201 ASN A O 1
ATOM 1586 N N . PRO A 1 202 ? -0.531 -26.672 -3.248 1 98.06 202 PRO A N 1
ATOM 1587 C CA . PRO A 1 202 ? 0.866 -27.109 -3.318 1 98.06 202 PRO A CA 1
ATOM 1588 C C . PRO A 1 202 ? 1.013 -28.625 -3.35 1 98.06 202 PRO A C 1
ATOM 1590 O O . PRO A 1 202 ? 1.961 -29.141 -3.941 1 98.06 202 PRO A O 1
ATOM 1593 N N . ARG A 1 203 ? 0.15 -29.375 -2.799 1 97.69 203 ARG A N 1
ATOM 1594 C CA . ARG A 1 203 ? 0.218 -30.844 -2.832 1 97.69 203 ARG A CA 1
ATOM 1595 C C . ARG A 1 203 ? -0.017 -31.375 -4.242 1 97.69 203 ARG A C 1
ATOM 1597 O O . ARG A 1 203 ? 0.659 -32.312 -4.684 1 97.69 203 ARG A O 1
ATOM 1604 N N . LEU A 1 204 ? -1.022 -30.781 -4.84 1 98.25 204 LEU A N 1
ATOM 1605 C CA . LEU A 1 204 ? -1.274 -31.172 -6.223 1 98.25 204 LEU A CA 1
ATOM 1606 C C . LEU A 1 204 ? -0.083 -30.844 -7.113 1 98.25 204 LEU A C 1
ATOM 1608 O O . LEU A 1 204 ? 0.308 -31.641 -7.965 1 98.25 204 LEU A O 1
ATOM 1612 N N . MET A 1 205 ? 0.474 -29.625 -6.938 1 98.12 205 MET A N 1
ATOM 1613 C CA . MET A 1 205 ? 1.647 -29.234 -7.715 1 98.12 205 MET A CA 1
ATOM 1614 C C . MET A 1 205 ? 2.801 -30.203 -7.488 1 98.12 205 MET A C 1
ATOM 1616 O O . MET A 1 205 ? 3.473 -30.609 -8.438 1 98.12 205 MET A O 1
ATOM 1620 N N . LEU A 1 206 ? 3.006 -30.547 -6.223 1 98 206 LEU A N 1
ATOM 1621 C CA . LEU A 1 206 ? 4.07 -31.484 -5.883 1 98 206 LEU A CA 1
ATOM 1622 C C . LEU A 1 206 ? 3.82 -32.844 -6.523 1 98 206 LEU A C 1
ATOM 1624 O O . LEU A 1 206 ? 4.746 -33.469 -7.047 1 98 206 LEU A O 1
ATOM 1628 N N . ASP A 1 207 ? 2.594 -33.312 -6.469 1 98.06 207 ASP A N 1
ATOM 1629 C CA . ASP A 1 207 ? 2.234 -34.594 -7.105 1 98.06 207 ASP A CA 1
ATOM 1630 C C . ASP A 1 207 ? 2.561 -34.562 -8.602 1 98.06 207 ASP A C 1
ATOM 1632 O O . ASP A 1 207 ? 3.08 -35.531 -9.141 1 98.06 207 ASP A O 1
ATOM 1636 N N . ILE A 1 208 ? 2.27 -33.469 -9.219 1 98.06 208 ILE A N 1
ATOM 1637 C CA . ILE A 1 208 ? 2.482 -33.312 -10.656 1 98.06 208 ILE A CA 1
ATOM 1638 C C . ILE A 1 208 ? 3.975 -33.375 -10.969 1 98.06 208 ILE A C 1
ATOM 1640 O O . ILE A 1 208 ? 4.395 -34.125 -11.852 1 98.06 208 ILE A O 1
ATOM 1644 N N . VAL A 1 209 ? 4.777 -32.656 -10.242 1 97.25 209 VAL A N 1
ATOM 1645 C CA . VAL A 1 209 ? 6.195 -32.562 -10.586 1 97.25 209 VAL A CA 1
ATOM 1646 C C . VAL A 1 209 ? 6.895 -33.875 -10.242 1 97.25 209 VAL A C 1
ATOM 1648 O O . VAL A 1 209 ? 7.965 -34.156 -10.781 1 97.25 209 VAL A O 1
ATOM 1651 N N . ASN A 1 210 ? 6.328 -34.656 -9.398 1 97.19 210 ASN A N 1
ATOM 1652 C CA . ASN A 1 210 ? 6.906 -35.969 -9.023 1 97.19 210 ASN A CA 1
ATOM 1653 C C . ASN A 1 210 ? 6.477 -37.062 -9.977 1 97.19 210 ASN A C 1
ATOM 1655 O O . ASN A 1 210 ? 6.977 -38.188 -9.891 1 97.19 210 ASN A O 1
ATOM 1659 N N . ASP A 1 211 ? 5.527 -36.781 -10.797 1 96.75 211 ASP A N 1
ATOM 1660 C CA . ASP A 1 211 ? 5.062 -37.781 -11.766 1 96.75 211 ASP A CA 1
ATOM 1661 C C . ASP A 1 211 ? 6.105 -38 -12.852 1 96.75 211 ASP A C 1
ATOM 1663 O O . ASP A 1 211 ? 6.359 -37.125 -13.68 1 96.75 211 ASP A O 1
ATOM 1667 N N . PRO A 1 212 ? 6.699 -39.125 -12.898 1 93.88 212 PRO A N 1
ATOM 1668 C CA . PRO A 1 212 ? 7.766 -39.375 -13.867 1 93.88 212 PRO A CA 1
ATOM 1669 C C . PRO A 1 212 ? 7.258 -39.438 -15.312 1 93.88 212 PRO A C 1
ATOM 1671 O O . PRO A 1 212 ? 8.055 -39.406 -16.25 1 93.88 212 PRO A O 1
ATOM 1674 N N . SER A 1 213 ? 6.023 -39.531 -15.484 1 94.5 213 SER A N 1
ATOM 1675 C CA . SER A 1 213 ? 5.453 -39.688 -16.812 1 94.5 213 SER A CA 1
ATOM 1676 C C . SER A 1 213 ? 5.309 -38.344 -17.5 1 94.5 213 SER A C 1
ATOM 1678 O O . SER A 1 213 ? 4.992 -38.281 -18.703 1 94.5 213 SER A O 1
ATOM 1680 N N . VAL A 1 214 ? 5.457 -37.281 -16.812 1 92.5 214 VAL A N 1
ATOM 1681 C CA . VAL A 1 214 ? 5.297 -35.938 -17.391 1 92.5 214 VAL A CA 1
ATOM 1682 C C . VAL A 1 214 ? 6.59 -35.156 -17.234 1 92.5 214 VAL A C 1
ATOM 1684 O O . VAL A 1 214 ? 7.328 -35.344 -16.266 1 92.5 214 VAL A O 1
ATOM 1687 N N . SER A 1 215 ? 6.867 -34.281 -18.234 1 91.69 215 SER A N 1
ATOM 1688 C CA . SER A 1 215 ? 8.023 -33.406 -18.203 1 91.69 215 SER A CA 1
ATOM 1689 C C . SER A 1 215 ? 7.73 -32.062 -18.906 1 91.69 215 SER A C 1
ATOM 1691 O O . SER A 1 215 ? 6.922 -32.031 -19.844 1 91.69 215 SER A O 1
ATOM 1693 N N . LEU A 1 216 ? 8.352 -31.078 -18.281 1 91.31 216 LEU A N 1
ATOM 1694 C CA . LEU A 1 216 ? 8.227 -29.781 -18.922 1 91.31 216 LEU A CA 1
ATOM 1695 C C . LEU A 1 216 ? 8.961 -29.75 -20.25 1 91.31 216 LEU A C 1
ATOM 1697 O O . LEU A 1 216 ? 10.148 -30.078 -20.312 1 91.31 216 LEU A O 1
ATOM 1701 N N . GLY A 1 217 ? 8.352 -29.344 -21.344 1 87.69 217 GLY A N 1
ATOM 1702 C CA . GLY A 1 217 ? 8.992 -29.188 -22.641 1 87.69 217 GLY A CA 1
ATOM 1703 C C . GLY A 1 217 ? 9.828 -27.922 -22.75 1 87.69 217 GLY A C 1
ATOM 1704 O O . GLY A 1 217 ? 9.688 -27.016 -21.922 1 87.69 217 GLY A O 1
ATOM 1705 N N . PRO A 1 218 ? 10.695 -27.844 -23.719 1 83.88 218 PRO A N 1
ATOM 1706 C CA . PRO A 1 218 ? 11.609 -26.719 -23.875 1 83.88 218 PRO A CA 1
ATOM 1707 C C . PRO A 1 218 ? 10.891 -25.406 -24.156 1 83.88 218 PRO A C 1
ATOM 1709 O O . PRO A 1 218 ? 11.43 -24.328 -23.906 1 83.88 218 PRO A O 1
ATOM 1712 N N . ARG A 1 219 ? 9.672 -25.422 -24.594 1 83.19 219 ARG A N 1
ATOM 1713 C CA . ARG A 1 219 ? 8.945 -24.203 -24.953 1 83.19 219 ARG A CA 1
ATOM 1714 C C . ARG A 1 219 ? 7.746 -24 -24.031 1 83.19 219 ARG A C 1
ATOM 1716 O O . ARG A 1 219 ? 6.945 -23.078 -24.25 1 83.19 219 ARG A O 1
ATOM 1723 N N . ASP A 1 220 ? 7.68 -24.922 -23.078 1 86 220 ASP A N 1
ATOM 1724 C CA . ASP A 1 220 ? 6.531 -24.844 -22.172 1 86 220 ASP A CA 1
ATOM 1725 C C . ASP A 1 220 ? 6.719 -23.75 -21.125 1 86 220 ASP A C 1
ATOM 1727 O O . ASP A 1 220 ? 7.84 -23.469 -20.703 1 86 220 ASP A O 1
ATOM 1731 N N . TYR A 1 221 ? 5.652 -23.031 -20.906 1 89.5 221 TYR A N 1
ATOM 1732 C CA . TYR A 1 221 ? 5.574 -22.188 -19.719 1 89.5 221 TYR A CA 1
ATOM 1733 C C . TYR A 1 221 ? 4.988 -22.969 -18.547 1 89.5 221 TYR A C 1
ATOM 1735 O O . TYR A 1 221 ? 4.035 -23.734 -18.703 1 89.5 221 TYR A O 1
ATOM 1743 N N . GLU A 1 222 ? 5.602 -22.719 -17.359 1 93.75 222 GLU A N 1
ATOM 1744 C CA . GLU A 1 222 ? 5.219 -23.531 -16.219 1 93.75 222 GLU A CA 1
ATOM 1745 C C . GLU A 1 222 ? 3.725 -23.406 -15.922 1 93.75 222 GLU A C 1
ATOM 1747 O O . GLU A 1 222 ? 3.082 -24.375 -15.516 1 93.75 222 GLU A O 1
ATOM 1752 N N . ASP A 1 223 ? 3.121 -22.219 -16.125 1 93.88 223 ASP A N 1
ATOM 1753 C CA . ASP A 1 223 ? 1.724 -22 -15.766 1 93.88 223 ASP A CA 1
ATOM 1754 C C . ASP A 1 223 ? 0.793 -22.797 -16.688 1 93.88 223 ASP A C 1
ATOM 1756 O O . ASP A 1 223 ? -0.137 -23.453 -16.219 1 93.88 223 ASP A O 1
ATOM 1760 N N . GLN A 1 224 ? 1.124 -22.844 -17.969 1 92.81 224 GLN A N 1
ATOM 1761 C CA . GLN A 1 224 ? 0.337 -23.641 -18.906 1 92.81 224 GLN A CA 1
ATOM 1762 C C . GLN A 1 224 ? 0.541 -25.141 -18.672 1 92.81 224 GLN A C 1
ATOM 1764 O O . GLN A 1 224 ? -0.405 -25.922 -18.766 1 92.81 224 GLN A O 1
ATOM 1769 N N . TRP A 1 225 ? 1.758 -25.5 -18.438 1 94.75 225 TRP A N 1
ATOM 1770 C CA . TRP A 1 225 ? 2.096 -26.891 -18.172 1 94.75 225 TRP A CA 1
ATOM 1771 C C . TRP A 1 225 ? 1.354 -27.406 -16.953 1 94.75 225 TRP A C 1
ATOM 1773 O O . TRP A 1 225 ? 0.717 -28.469 -17 1 94.75 225 TRP A O 1
ATOM 1783 N N . PHE A 1 226 ? 1.33 -26.656 -15.797 1 97.06 226 PHE A N 1
ATOM 1784 C CA . PHE A 1 226 ? 0.631 -27.047 -14.578 1 97.06 226 PHE A CA 1
ATOM 1785 C C . PHE A 1 226 ? -0.873 -27.125 -14.812 1 97.06 226 PHE A C 1
ATOM 1787 O O . PHE A 1 226 ? -1.553 -28 -14.281 1 97.06 226 PHE A O 1
ATOM 1794 N N . TYR A 1 227 ? -1.363 -26.156 -15.578 1 96.62 227 TYR A N 1
ATOM 1795 C CA . TYR A 1 227 ? -2.789 -26.156 -15.875 1 96.62 227 TYR A CA 1
ATOM 1796 C C . TYR A 1 227 ? -3.199 -27.453 -16.578 1 96.62 227 TYR A C 1
ATOM 1798 O O . TYR A 1 227 ? -4.164 -28.109 -16.172 1 96.62 227 TYR A O 1
ATOM 1806 N N . ALA A 1 228 ? -2.475 -27.859 -17.641 1 95.12 228 ALA A N 1
ATOM 1807 C CA . ALA A 1 228 ? -2.773 -29.062 -18.406 1 95.12 228 ALA A CA 1
ATOM 1808 C C . ALA A 1 228 ? -2.699 -30.312 -17.516 1 95.12 228 ALA A C 1
ATOM 1810 O O . ALA A 1 228 ? -3.57 -31.172 -17.578 1 95.12 228 ALA A O 1
ATOM 1811 N N . ARG A 1 229 ? -1.683 -30.359 -16.703 1 97.12 229 ARG A N 1
ATOM 1812 C CA . ARG A 1 229 ? -1.498 -31.516 -15.836 1 97.12 229 ARG A CA 1
ATOM 1813 C C . ARG A 1 229 ? -2.596 -31.578 -14.781 1 97.12 229 ARG A C 1
ATOM 1815 O O . ARG A 1 229 ? -3.053 -32.656 -14.422 1 97.12 229 ARG A O 1
ATOM 1822 N N . ALA A 1 230 ? -2.994 -30.406 -14.266 1 97.81 230 ALA A N 1
ATOM 1823 C CA . ALA A 1 230 ? -4.082 -30.359 -13.297 1 97.81 230 ALA A CA 1
ATOM 1824 C C . ALA A 1 230 ? -5.391 -30.844 -13.906 1 97.81 230 ALA A C 1
ATOM 1826 O O . ALA A 1 230 ? -6.129 -31.609 -13.281 1 97.81 230 ALA A O 1
ATOM 1827 N N . GLN A 1 231 ? -5.633 -30.422 -15.102 1 96.5 231 GLN A N 1
ATOM 1828 C CA . GLN A 1 231 ? -6.832 -30.859 -15.805 1 96.5 231 GLN A CA 1
ATOM 1829 C C . GLN A 1 231 ? -6.859 -32.375 -15.969 1 96.5 231 GLN A C 1
ATOM 1831 O O . GLN A 1 231 ? -7.887 -33 -15.742 1 96.5 231 GLN A O 1
ATOM 1836 N N . GLU A 1 232 ? -5.754 -32.938 -16.391 1 96.81 232 GLU A N 1
ATOM 1837 C CA . GLU A 1 232 ? -5.621 -34.375 -16.625 1 96.81 232 GLU A CA 1
ATOM 1838 C C . GLU A 1 232 ? -5.934 -35.188 -15.352 1 96.81 232 GLU A C 1
ATOM 1840 O O . GLU A 1 232 ? -6.363 -36.312 -15.422 1 96.81 232 GLU A O 1
ATOM 1845 N N . ARG A 1 233 ? -5.777 -34.531 -14.258 1 97.25 233 ARG A N 1
ATOM 1846 C CA . ARG A 1 233 ? -5.91 -35.219 -12.977 1 97.25 233 ARG A CA 1
ATOM 1847 C C . ARG A 1 233 ? -7.262 -34.906 -12.336 1 97.25 233 ARG A C 1
ATOM 1849 O O . ARG A 1 233 ? -7.5 -35.281 -11.18 1 97.25 233 ARG A O 1
ATOM 1856 N N . GLY A 1 234 ? -8.086 -34.188 -13.016 1 97.44 234 GLY A N 1
ATOM 1857 C CA . GLY A 1 234 ? -9.422 -33.875 -12.523 1 97.44 234 GLY A CA 1
ATOM 1858 C C . GLY A 1 234 ? -9.438 -32.844 -11.414 1 97.44 234 GLY A C 1
ATOM 1859 O O . GLY A 1 234 ? -10.289 -32.906 -10.531 1 97.44 234 GLY A O 1
ATOM 1860 N N . ALA A 1 235 ? -8.477 -31.922 -11.445 1 98.38 235 ALA A N 1
ATOM 1861 C CA . ALA A 1 235 ? -8.406 -30.859 -10.438 1 98.38 235 ALA A CA 1
ATOM 1862 C C . ALA A 1 235 ? -9.656 -30 -10.461 1 98.38 235 ALA A C 1
ATOM 1864 O O . ALA A 1 235 ? -10.328 -29.891 -11.492 1 98.38 235 ALA A O 1
ATOM 1865 N N . HIS A 1 236 ? -10.031 -29.453 -9.336 1 98.5 236 HIS A N 1
ATOM 1866 C CA . HIS A 1 236 ? -11.125 -28.5 -9.234 1 98.5 236 HIS A CA 1
ATOM 1867 C C . HIS A 1 236 ? -10.695 -27.125 -9.719 1 98.5 236 HIS A C 1
ATOM 1869 O O . HIS A 1 236 ? -10.008 -26.391 -9 1 98.5 236 HIS A O 1
ATOM 1875 N N . LEU A 1 237 ? -11.125 -26.781 -10.961 1 98.25 237 LEU A N 1
ATOM 1876 C CA . LEU A 1 237 ? -10.703 -25.547 -11.617 1 98.25 237 LEU A CA 1
ATOM 1877 C C . LEU A 1 237 ? -11.906 -24.656 -11.93 1 98.25 237 LEU A C 1
ATOM 1879 O O . LEU A 1 237 ? -12.969 -25.156 -12.32 1 98.25 237 LEU A O 1
ATOM 1883 N N . PRO A 1 238 ? -11.742 -23.375 -11.789 1 97.69 238 PRO A N 1
ATOM 1884 C CA . PRO A 1 238 ? -12.836 -22.469 -12.164 1 97.69 238 PRO A CA 1
ATOM 1885 C C . PRO A 1 238 ? -12.938 -22.266 -13.68 1 97.69 238 PRO A C 1
ATOM 1887 O O . PRO A 1 238 ? -11.953 -22.469 -14.398 1 97.69 238 PRO A O 1
ATOM 1890 N N . ASN A 1 239 ? -14.164 -21.891 -14.102 1 94.94 239 ASN A N 1
ATOM 1891 C CA . ASN A 1 239 ? -14.297 -21.438 -15.484 1 94.94 239 ASN A CA 1
ATOM 1892 C C . ASN A 1 239 ? -13.773 -20.016 -15.656 1 94.94 239 ASN A C 1
ATOM 1894 O O . ASN A 1 239 ? -13.305 -19.406 -14.695 1 94.94 239 ASN A O 1
ATOM 1898 N N . THR A 1 240 ? -13.852 -19.531 -16.844 1 94.94 240 THR A N 1
ATOM 1899 C CA . THR A 1 240 ? -13.266 -18.234 -17.188 1 94.94 240 THR A CA 1
ATOM 1900 C C . THR A 1 240 ? -13.906 -17.109 -16.375 1 94.94 240 THR A C 1
ATOM 1902 O O . THR A 1 240 ? -13.211 -16.25 -15.828 1 94.94 240 THR A O 1
ATOM 1905 N N . GL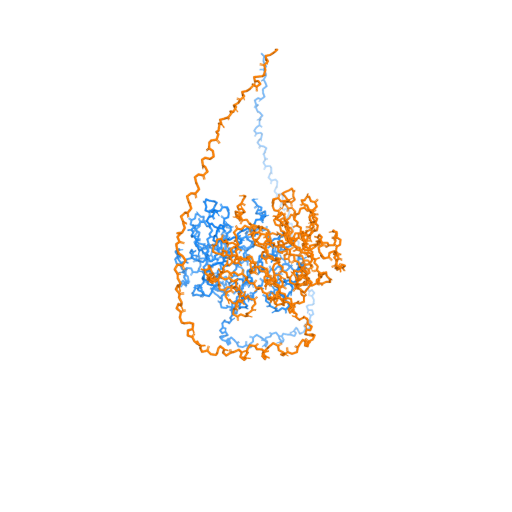U A 1 241 ? -15.203 -17.125 -16.234 1 95.56 241 GLU A N 1
ATOM 1906 C CA . GLU A 1 241 ? -15.93 -16.078 -15.531 1 95.56 241 GLU A CA 1
ATOM 1907 C C . GLU A 1 241 ? -15.547 -16.047 -14.055 1 95.56 241 GLU A C 1
ATOM 1909 O O . GLU A 1 241 ? -15.359 -14.977 -13.477 1 95.56 241 GLU A O 1
ATOM 1914 N N . GLN A 1 242 ? -15.43 -17.188 -13.5 1 97.31 242 GLN A N 1
ATOM 1915 C CA . GLN A 1 242 ? -15.039 -17.312 -12.102 1 97.31 242 GLN A CA 1
ATOM 1916 C C . GLN A 1 242 ? -13.586 -16.875 -11.898 1 97.31 242 GLN A C 1
ATOM 1918 O O . GLN A 1 242 ? -13.273 -16.188 -10.93 1 97.31 242 GLN A O 1
ATOM 1923 N N . ALA A 1 243 ? -12.734 -17.234 -12.805 1 98.12 243 ALA A N 1
ATOM 1924 C CA . ALA A 1 243 ? -11.312 -16.922 -12.711 1 98.12 243 ALA A CA 1
ATOM 1925 C C . ALA A 1 243 ? -11.062 -15.422 -12.883 1 98.12 243 ALA A C 1
ATOM 1927 O O . ALA A 1 243 ? -10.133 -14.867 -12.289 1 98.12 243 ALA A O 1
ATOM 1928 N N . LEU A 1 244 ? -11.969 -14.766 -13.633 1 98.06 244 LEU A N 1
ATOM 1929 C CA . LEU A 1 244 ? -11.812 -13.336 -13.891 1 98.06 244 LEU A CA 1
ATOM 1930 C C . LEU A 1 244 ? -12.062 -12.531 -12.617 1 98.06 244 LEU A C 1
ATOM 1932 O O . LEU A 1 244 ? -11.531 -11.43 -12.461 1 98.06 244 LEU A O 1
ATOM 1936 N N . LYS A 1 245 ? -12.812 -13.07 -11.734 1 98.5 245 LYS A N 1
ATOM 1937 C CA . LYS A 1 245 ? -13.031 -12.406 -10.453 1 98.5 245 LYS A CA 1
ATOM 1938 C C . LYS A 1 245 ? -11.773 -12.43 -9.594 1 98.5 245 LYS A C 1
ATOM 1940 O O . LYS A 1 245 ? -11.562 -11.539 -8.766 1 98.5 245 LYS A O 1
ATOM 1945 N N . PHE A 1 246 ? -10.938 -13.438 -9.844 1 98.62 246 PHE A N 1
ATOM 1946 C CA . PHE A 1 246 ? -9.68 -13.578 -9.117 1 98.62 246 PHE A CA 1
ATOM 1947 C C . PHE A 1 246 ? -8.625 -12.633 -9.68 1 98.62 246 PHE A C 1
ATOM 1949 O O . PHE A 1 246 ? -8.055 -11.82 -8.945 1 98.62 246 PHE A O 1
ATOM 1956 N N . ALA A 1 247 ? -8.383 -12.703 -10.969 1 98.69 247 ALA A N 1
ATOM 1957 C CA . ALA A 1 247 ? -7.312 -11.891 -11.539 1 98.69 247 ALA A CA 1
ATOM 1958 C C . ALA A 1 247 ? -7.57 -11.594 -13.016 1 98.69 247 ALA A C 1
ATOM 1960 O O . ALA A 1 247 ? -8.242 -12.367 -13.703 1 98.69 247 ALA A O 1
ATOM 1961 N N . VAL A 1 248 ? -7 -10.453 -13.461 1 97.69 248 VAL A N 1
ATOM 1962 C CA . VAL A 1 248 ? -7.07 -10.008 -14.844 1 97.69 248 VAL A CA 1
ATOM 1963 C C . VAL A 1 248 ? -5.66 -9.828 -15.406 1 97.69 248 VAL A C 1
ATOM 1965 O O . VAL A 1 248 ? -4.777 -9.305 -14.719 1 97.69 248 VAL A O 1
ATOM 1968 N N . GLU A 1 249 ? -5.445 -10.297 -16.609 1 95.75 249 GLU A N 1
ATOM 1969 C CA . GLU A 1 249 ? -4.246 -10.008 -17.391 1 95.75 249 GLU A CA 1
ATOM 1970 C C . GLU A 1 249 ? -4.594 -9.719 -18.859 1 95.75 249 GLU A C 1
ATOM 1972 O O . GLU A 1 249 ? -4.762 -8.562 -19.234 1 95.75 249 GLU A O 1
ATOM 1977 N N . THR A 1 250 ? -4.965 -10.766 -19.656 1 93 250 THR A N 1
ATOM 1978 C CA . THR A 1 250 ? -5.23 -10.586 -21.078 1 93 250 THR A CA 1
ATOM 1979 C C . THR A 1 250 ? -6.723 -10.383 -21.328 1 93 250 THR A C 1
ATOM 1981 O O . THR A 1 250 ? -7.113 -9.758 -22.328 1 93 250 THR A O 1
ATOM 1984 N N . THR A 1 251 ? -7.551 -10.914 -20.547 1 94.25 251 THR A N 1
ATOM 1985 C CA . THR A 1 251 ? -9 -10.75 -20.609 1 94.25 251 THR A CA 1
ATOM 1986 C C . THR A 1 251 ? -9.484 -9.789 -19.531 1 94.25 251 THR A C 1
ATOM 1988 O O . THR A 1 251 ? -9.125 -9.93 -18.359 1 94.25 251 THR A O 1
ATOM 1991 N N . TYR A 1 252 ? -10.312 -8.883 -20 1 95.75 252 TYR A N 1
ATOM 1992 C CA . TYR A 1 252 ? -10.68 -7.789 -19.094 1 95.75 252 TYR A CA 1
ATOM 1993 C C . TYR A 1 252 ? -11.875 -8.172 -18.234 1 95.75 252 TYR A C 1
ATOM 1995 O O . TYR A 1 252 ? -12.773 -8.875 -18.688 1 95.75 252 TYR A O 1
ATOM 2003 N N . TYR A 1 253 ? -11.875 -7.77 -17.047 1 97.56 253 TYR A N 1
ATOM 2004 C CA . TYR A 1 253 ? -12.953 -7.758 -16.062 1 97.56 253 TYR A CA 1
ATOM 2005 C C . TYR A 1 253 ? -12.859 -6.527 -15.172 1 97.56 253 TYR A C 1
ATOM 2007 O O . TYR A 1 253 ? -11.766 -6.148 -14.734 1 97.56 253 TYR A O 1
ATOM 2015 N N . LYS A 1 254 ? -13.906 -5.887 -14.844 1 97.31 254 LYS A N 1
ATOM 2016 C CA . LYS A 1 254 ? -13.93 -4.535 -14.297 1 97.31 254 LYS A CA 1
ATOM 2017 C C . LYS A 1 254 ? -13.453 -4.523 -12.844 1 97.31 254 LYS A C 1
ATOM 2019 O O . LYS A 1 254 ? -12.781 -3.584 -12.414 1 97.31 254 LYS A O 1
ATOM 2024 N N . THR A 1 255 ? -13.844 -5.535 -12.055 1 98.25 255 THR A N 1
ATOM 2025 C CA . THR A 1 255 ? -13.633 -5.434 -10.609 1 98.25 255 THR A CA 1
ATOM 2026 C C . THR A 1 255 ? -12.977 -6.699 -10.07 1 98.25 255 THR A C 1
ATOM 2028 O O . THR A 1 255 ? -13.477 -7.312 -9.125 1 98.25 255 THR A O 1
ATOM 2031 N N . PRO A 1 256 ? -11.828 -7.09 -10.609 1 98.75 256 PRO A N 1
ATOM 2032 C CA . PRO A 1 256 ? -11.148 -8.281 -10.086 1 98.75 256 PRO A CA 1
ATOM 2033 C C . PRO A 1 256 ? -10.508 -8.039 -8.719 1 98.75 256 PRO A C 1
ATOM 2035 O O . PRO A 1 256 ? -10.398 -6.898 -8.273 1 98.75 256 PRO A O 1
ATOM 2038 N N . LEU A 1 257 ? -10.133 -9.148 -8.117 1 98.81 257 LEU A N 1
ATOM 2039 C CA . LEU A 1 257 ? -9.367 -9.078 -6.879 1 98.81 257 LEU A CA 1
ATOM 2040 C C . LEU A 1 257 ? -7.953 -8.586 -7.141 1 98.81 257 LEU A C 1
ATOM 2042 O O . LEU A 1 257 ? -7.348 -7.934 -6.285 1 98.81 257 LEU A O 1
ATOM 2046 N N . GLY A 1 258 ? -7.422 -8.93 -8.336 1 98.75 258 GLY A N 1
ATOM 2047 C CA . GLY A 1 258 ? -6.062 -8.492 -8.617 1 98.75 258 GLY A CA 1
ATOM 2048 C C . GLY A 1 258 ? -5.762 -8.414 -10.102 1 98.75 258 GLY A C 1
ATOM 2049 O O . GLY A 1 258 ? -6.566 -8.844 -10.93 1 98.75 258 GLY A O 1
ATOM 2050 N N . TYR A 1 259 ? -4.645 -7.816 -10.414 1 98.12 259 TYR A N 1
ATOM 2051 C CA . TYR A 1 259 ? -4.148 -7.676 -11.781 1 98.12 259 TYR A CA 1
ATOM 2052 C C . TYR A 1 259 ? -2.729 -8.211 -11.898 1 98.12 259 TYR A C 1
ATOM 2054 O O . TYR A 1 259 ? -1.926 -8.078 -10.977 1 98.12 259 TYR A O 1
ATOM 2062 N N . HIS A 1 260 ? -2.41 -8.82 -12.961 1 96.94 260 HIS A N 1
ATOM 2063 C CA . HIS A 1 260 ? -1.051 -9.117 -13.398 1 96.94 260 HIS A CA 1
ATOM 2064 C C . HIS A 1 260 ? -0.729 -8.414 -14.711 1 96.94 260 HIS A C 1
ATOM 2066 O O . HIS A 1 260 ? -1.385 -8.656 -15.727 1 96.94 260 HIS A O 1
ATOM 2072 N N . ARG A 1 261 ? 0.219 -7.52 -14.742 1 93.44 261 ARG A N 1
ATOM 2073 C CA . ARG A 1 261 ? 0.678 -6.773 -15.914 1 93.44 261 ARG A CA 1
ATOM 2074 C C . ARG A 1 261 ? -0.491 -6.105 -16.625 1 93.44 261 ARG A C 1
ATOM 2076 O O . ARG A 1 261 ? -0.66 -6.273 -17.844 1 93.44 261 ARG A O 1
ATOM 2083 N N . PRO A 1 262 ? -1.207 -5.219 -15.945 1 93.62 262 PRO A N 1
ATOM 2084 C CA . PRO A 1 262 ? -2.412 -4.66 -16.562 1 93.62 262 PRO A CA 1
ATOM 2085 C C . PRO A 1 262 ? -2.098 -3.633 -17.656 1 93.62 262 PRO A C 1
ATOM 2087 O O . PRO A 1 262 ? -2.812 -3.547 -18.656 1 93.62 262 PRO A O 1
ATOM 2090 N N . LYS A 1 263 ? -1.085 -2.908 -17.547 1 89.44 263 LYS A N 1
ATOM 2091 C CA . LYS A 1 263 ? -0.85 -1.816 -18.484 1 89.44 263 LYS A CA 1
ATOM 2092 C C . LYS A 1 263 ? -0.568 -2.348 -19.891 1 89.44 263 LYS A C 1
ATOM 2094 O O . LYS A 1 263 ? -1.206 -1.931 -20.859 1 89.44 263 LYS A O 1
ATOM 2099 N N . PRO A 1 264 ? 0.292 -3.318 -20.094 1 88.12 264 PRO A N 1
ATOM 2100 C CA . PRO A 1 264 ? 0.559 -3.832 -21.438 1 88.12 264 PRO A CA 1
ATOM 2101 C C . PRO A 1 264 ? -0.655 -4.52 -22.047 1 88.12 264 PRO A C 1
ATOM 2103 O O . PRO A 1 264 ? -0.852 -4.453 -23.266 1 88.12 264 PRO A O 1
ATOM 2106 N N . PHE A 1 265 ? -1.502 -5.066 -21.266 1 90.62 265 PHE A N 1
ATOM 2107 C CA . PHE A 1 265 ? -2.533 -5.938 -21.812 1 90.62 265 PHE A CA 1
ATOM 2108 C C . PHE A 1 265 ? -3.891 -5.242 -21.797 1 90.62 265 PHE A C 1
ATOM 2110 O O . PHE A 1 265 ? -4.793 -5.621 -22.547 1 90.62 265 PHE A O 1
ATOM 2117 N N . GLN A 1 266 ? -4.023 -4.234 -20.891 1 92.81 266 GLN A N 1
ATOM 2118 C CA . GLN A 1 266 ? -5.324 -3.6 -20.703 1 92.81 266 GLN A CA 1
ATOM 2119 C C . GLN A 1 266 ? -5.223 -2.086 -20.875 1 92.81 266 GLN A C 1
ATOM 2121 O O . GLN A 1 266 ? -5.879 -1.33 -20.156 1 92.81 266 GLN A O 1
ATOM 2126 N N . GLY A 1 267 ? -4.449 -1.665 -21.734 1 91.44 267 GLY A N 1
ATOM 2127 C CA . GLY A 1 267 ? -4.254 -0.238 -21.938 1 91.44 267 GLY A CA 1
ATOM 2128 C C . GLY A 1 267 ? -5.543 0.501 -22.25 1 91.44 267 GLY A C 1
ATOM 2129 O O . GLY A 1 267 ? -5.742 1.631 -21.797 1 91.44 267 GLY A O 1
ATOM 2130 N N . GLU A 1 268 ? -6.426 -0.107 -22.984 1 94.94 268 GLU A N 1
ATOM 2131 C CA . GLU A 1 268 ? -7.676 0.52 -23.406 1 94.94 268 GLU A CA 1
ATOM 2132 C C . GLU A 1 268 ? -8.609 0.741 -22.219 1 94.94 268 GLU A C 1
ATOM 2134 O O . GLU A 1 268 ? -9.523 1.562 -22.281 1 94.94 268 GLU A O 1
ATOM 2139 N N . HIS A 1 269 ? -8.375 0.035 -21.094 1 96.38 269 HIS A N 1
ATOM 2140 C CA . HIS A 1 269 ? -9.234 0.123 -19.922 1 96.38 269 HIS A CA 1
ATOM 2141 C C . HIS A 1 269 ? -8.516 0.805 -18.766 1 96.38 269 HIS A C 1
ATOM 2143 O O . HIS A 1 269 ? -8.898 0.635 -17.594 1 96.38 269 HIS A O 1
ATOM 2149 N N . TRP A 1 270 ? -7.559 1.567 -19.078 1 93.5 270 TRP A N 1
ATOM 2150 C CA . TRP A 1 270 ? -6.656 2.062 -18.047 1 93.5 270 TRP A CA 1
ATOM 2151 C C . TRP A 1 270 ? -7.387 2.998 -17.078 1 93.5 270 TRP A C 1
ATOM 2153 O O . TRP A 1 270 ? -7.152 2.965 -15.875 1 93.5 270 TRP A O 1
ATOM 2163 N N . ASP A 1 271 ? -8.25 3.848 -17.516 1 92.62 271 ASP A N 1
ATOM 2164 C CA . ASP A 1 271 ? -8.992 4.758 -16.641 1 92.62 271 ASP A CA 1
ATOM 2165 C C . ASP A 1 271 ? -9.867 3.988 -15.664 1 92.62 271 ASP A C 1
ATOM 2167 O O . ASP A 1 271 ? -9.906 4.305 -14.477 1 92.62 271 ASP A O 1
ATOM 2171 N N . GLU A 1 272 ? -10.523 3.012 -16.172 1 95.62 272 GLU A N 1
ATOM 2172 C CA . GLU A 1 272 ? -11.367 2.18 -15.32 1 95.62 272 GLU A CA 1
ATOM 2173 C C . GLU A 1 272 ? -10.539 1.413 -14.297 1 95.62 272 GLU A C 1
ATOM 2175 O O . GLU A 1 272 ? -10.93 1.289 -13.133 1 95.62 272 GLU A O 1
ATOM 2180 N N . ILE A 1 273 ? -9.422 0.922 -14.766 1 96.5 273 ILE A N 1
ATOM 2181 C CA . ILE A 1 273 ? -8.547 0.135 -13.906 1 96.5 273 ILE A CA 1
ATOM 2182 C C . ILE A 1 273 ? -8.008 1.009 -12.773 1 96.5 273 ILE A C 1
ATOM 2184 O O . ILE A 1 273 ? -8.016 0.603 -11.609 1 96.5 273 ILE A O 1
ATOM 2188 N N . THR A 1 274 ? -7.613 2.215 -13.102 1 94.31 274 THR A N 1
ATOM 2189 C CA . THR A 1 274 ? -7.023 3.084 -12.086 1 94.31 274 THR A CA 1
ATOM 2190 C C . THR A 1 274 ? -8.086 3.582 -11.117 1 94.31 274 THR A C 1
ATOM 2192 O O . THR A 1 274 ? -7.785 3.873 -9.953 1 94.31 274 THR A O 1
ATOM 2195 N N . GLU A 1 275 ? -9.289 3.672 -11.57 1 93.94 275 GLU A N 1
ATOM 2196 C CA . GLU A 1 275 ? -10.391 4.023 -10.672 1 93.94 275 GLU A CA 1
ATOM 2197 C C . GLU A 1 275 ? -10.695 2.885 -9.703 1 93.94 275 GLU A C 1
ATOM 2199 O O . GLU A 1 275 ? -10.906 3.117 -8.508 1 93.94 275 GLU A O 1
ATOM 2204 N N . TRP A 1 276 ? -10.648 1.689 -10.148 1 96.62 276 TRP A N 1
ATOM 2205 C CA . TRP A 1 276 ? -10.977 0.514 -9.352 1 96.62 276 TRP A CA 1
ATOM 2206 C C . TRP A 1 276 ? -9.812 0.122 -8.453 1 96.62 276 TRP A C 1
ATOM 2208 O O . TRP A 1 276 ? -10.008 -0.189 -7.273 1 96.62 276 TRP A O 1
ATOM 2218 N N . CYS A 1 277 ? -8.641 0.224 -9.039 1 97.38 277 CYS A N 1
ATOM 2219 C CA . CYS A 1 277 ? -7.434 -0.275 -8.398 1 97.38 277 CYS A CA 1
ATOM 2220 C C . CYS A 1 277 ? -6.273 0.698 -8.586 1 97.38 277 CYS A C 1
ATOM 2222 O O . CYS A 1 277 ? -5.32 0.399 -9.305 1 97.38 277 CYS A O 1
ATOM 2224 N N . PRO A 1 278 ? -6.355 1.787 -7.809 1 95.5 278 PRO 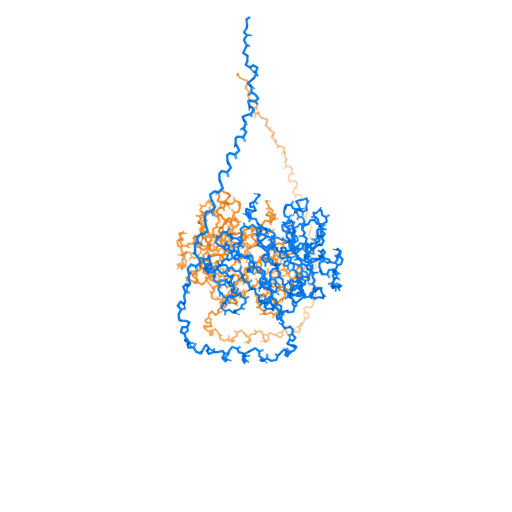A N 1
ATOM 2225 C CA . PRO A 1 278 ? -5.281 2.773 -7.938 1 95.5 278 PRO A CA 1
ATOM 2226 C C . PRO A 1 278 ? -3.902 2.18 -7.656 1 95.5 278 PRO A C 1
ATOM 2228 O O . PRO A 1 278 ? -2.893 2.697 -8.141 1 95.5 278 PRO A O 1
ATOM 2231 N N . GLU A 1 279 ? -3.83 1.064 -7.055 1 96.81 279 GLU A N 1
ATOM 2232 C CA . GLU A 1 279 ? -2.586 0.414 -6.66 1 96.81 279 GLU A CA 1
ATOM 2233 C C . GLU A 1 279 ? -1.79 -0.047 -7.875 1 96.81 279 GLU A C 1
ATOM 2235 O O . GLU A 1 279 ? -0.602 -0.358 -7.766 1 96.81 279 GLU A O 1
ATOM 2240 N N . VAL A 1 280 ? -2.445 -0.072 -9.023 1 96.12 280 VAL A N 1
ATOM 2241 C CA . VAL A 1 280 ? -1.708 -0.441 -10.227 1 96.12 280 VAL A CA 1
ATOM 2242 C C . VAL A 1 280 ? -0.597 0.574 -10.484 1 96.12 280 VAL A C 1
ATOM 2244 O O . VAL A 1 280 ? 0.359 0.287 -11.211 1 96.12 280 VAL A O 1
ATOM 2247 N N . GLY A 1 281 ? -0.644 1.718 -9.875 1 93.19 281 GLY A N 1
ATOM 2248 C CA . GLY A 1 281 ? 0.406 2.721 -9.961 1 93.19 281 GLY A CA 1
ATOM 2249 C C . GLY A 1 281 ? 1.717 2.268 -9.344 1 93.19 281 GLY A C 1
ATOM 2250 O O . GLY A 1 281 ? 2.771 2.836 -9.633 1 93.19 281 GLY A O 1
ATOM 2251 N N . LEU A 1 282 ? 1.683 1.264 -8.508 1 95.06 282 LEU A N 1
ATOM 2252 C CA . LEU A 1 282 ? 2.885 0.719 -7.887 1 95.06 282 LEU A CA 1
ATOM 2253 C C . LEU A 1 282 ? 3.688 -0.106 -8.883 1 95.06 282 LEU A C 1
ATOM 2255 O O . LEU A 1 282 ? 4.848 -0.435 -8.633 1 95.06 282 LEU A O 1
ATOM 2259 N N . LEU A 1 283 ? 2.998 -0.465 -9.922 1 93.19 283 LEU A N 1
ATOM 2260 C CA . LEU A 1 283 ? 3.611 -1.382 -10.875 1 93.19 283 LEU A CA 1
ATOM 2261 C C . LEU A 1 283 ? 4.449 -0.621 -11.898 1 93.19 283 LEU A C 1
ATOM 2263 O O . LEU A 1 283 ? 5.156 -1.23 -12.703 1 93.19 283 LEU A O 1
ATOM 2267 N N . TRP A 1 284 ? 4.383 0.833 -11.719 1 69.38 284 TRP A N 1
ATOM 2268 C CA . TRP A 1 284 ? 5.051 1.671 -12.711 1 69.38 284 TRP A CA 1
ATOM 2269 C C . TRP A 1 284 ? 6.562 1.634 -12.523 1 69.38 284 TRP A C 1
ATOM 2271 O O . TRP A 1 284 ? 7.055 1.493 -11.398 1 69.38 284 TRP A O 1
ATOM 2281 N N . GLY A 1 285 ? 7.484 1.471 -13.633 1 56.84 285 GLY A N 1
ATOM 2282 C CA . GLY A 1 285 ? 8.938 1.495 -13.688 1 56.84 285 GLY A CA 1
ATOM 2283 C C . GLY A 1 285 ? 9.547 0.14 -13.992 1 56.84 285 GLY A C 1
ATOM 2284 O O . GLY A 1 285 ? 10.766 0.01 -14.094 1 56.84 285 GLY A O 1
ATOM 2285 N N . HIS A 1 286 ? 8.797 -0.878 -13.672 1 46.5 286 HIS A N 1
ATOM 2286 C CA . HIS A 1 286 ? 9.531 -2.119 -13.906 1 46.5 286 HIS A CA 1
ATOM 2287 C C . HIS A 1 286 ? 9.867 -2.291 -15.383 1 46.5 286 HIS A C 1
ATOM 2289 O O . HIS A 1 286 ? 9.023 -2.039 -16.25 1 46.5 286 HIS A O 1
ATOM 2295 N N . ARG A 1 287 ? 11.125 -2.029 -15.633 1 36.59 287 ARG A N 1
ATOM 2296 C CA . ARG A 1 287 ? 11.781 -2.492 -16.859 1 36.59 287 ARG A CA 1
ATOM 2297 C C . ARG A 1 287 ? 11.328 -3.906 -17.219 1 36.59 287 ARG A C 1
ATOM 2299 O O . ARG A 1 287 ? 11.695 -4.867 -16.531 1 36.59 287 ARG A O 1
ATOM 2306 N N . PHE A 1 288 ? 10.117 -4.285 -17.422 1 33.47 288 PHE A N 1
ATOM 2307 C CA . PHE A 1 288 ? 10.227 -5.523 -18.172 1 33.47 288 PHE A CA 1
ATOM 2308 C C . PHE A 1 288 ? 11.336 -5.426 -19.219 1 33.47 288 PHE A C 1
ATOM 2310 O O . PHE A 1 288 ? 11.469 -4.41 -19.891 1 33.47 288 PHE A O 1
ATOM 2317 N N . THR A 1 289 ? 12.508 -5.809 -18.938 1 29.28 289 THR A N 1
ATOM 2318 C CA . THR A 1 289 ? 13.328 -6.117 -20.094 1 29.28 289 THR A CA 1
ATOM 2319 C C . THR A 1 289 ? 12.469 -6.609 -21.25 1 29.28 289 THR A C 1
ATOM 2321 O O . THR A 1 289 ? 11.742 -7.594 -21.125 1 29.28 289 THR A O 1
ATOM 2324 N N . GLU A 1 290 ? 11.742 -5.703 -22.016 1 27.14 290 GLU A N 1
ATOM 2325 C CA . GLU A 1 290 ? 11.43 -6.176 -23.359 1 27.14 290 GLU A CA 1
ATOM 2326 C C . GLU A 1 290 ? 12.523 -7.094 -23.891 1 27.14 290 GLU A C 1
ATOM 2328 O O . GLU A 1 290 ? 13.711 -6.84 -23.672 1 27.14 290 GLU A O 1
ATOM 2333 N N . MET B 1 1 ? 3.654 52.625 -40.531 1 17.56 1 MET B N 1
ATOM 2334 C CA . MET B 1 1 ? 3.299 53.781 -39.719 1 17.56 1 MET B CA 1
ATOM 2335 C C . MET B 1 1 ? 1.932 53.562 -39.062 1 17.56 1 MET B C 1
ATOM 2337 O O . MET B 1 1 ? 1.322 54.531 -38.594 1 17.56 1 MET B O 1
ATOM 2341 N N . ARG B 1 2 ? 1.291 52.344 -39.219 1 18.5 2 ARG B N 1
ATOM 2342 C CA . ARG B 1 2 ? -0.164 52.25 -39.188 1 18.5 2 ARG B CA 1
ATOM 2343 C C . ARG B 1 2 ? -0.661 52.312 -37.719 1 18.5 2 ARG B C 1
ATOM 2345 O O . ARG B 1 2 ? -0.264 51.5 -36.906 1 18.5 2 ARG B O 1
ATOM 2352 N N . SER B 1 3 ? -1.136 53.469 -37.281 1 16.86 3 SER B N 1
ATOM 2353 C CA . SER B 1 3 ? -1.563 54.156 -36.062 1 16.86 3 SER B CA 1
ATOM 2354 C C . SER B 1 3 ? -2.756 53.438 -35.438 1 16.86 3 SER B C 1
ATOM 2356 O O . SER B 1 3 ? -3.77 53.219 -36.094 1 16.86 3 SER B O 1
ATOM 2358 N N . LYS B 1 4 ? -2.469 52.469 -34.375 1 20.59 4 LYS B N 1
ATOM 2359 C CA . LYS B 1 4 ? -3.09 51.625 -33.375 1 20.59 4 LYS B CA 1
ATOM 2360 C C . LYS B 1 4 ? -4.191 52.375 -32.625 1 20.59 4 LYS B C 1
ATOM 2362 O O . LYS B 1 4 ? -3.955 53.438 -32.094 1 20.59 4 LYS B O 1
ATOM 2367 N N . LYS B 1 5 ? -5.434 51.969 -32.938 1 18.97 5 LYS B N 1
ATOM 2368 C CA . LYS B 1 5 ? -6.828 52.344 -32.75 1 18.97 5 LYS B CA 1
ATOM 2369 C C . LYS B 1 5 ? -7.195 52.438 -31.281 1 18.97 5 LYS B C 1
ATOM 2371 O O . LYS B 1 5 ? -7.172 51.438 -30.562 1 18.97 5 LYS B O 1
ATOM 2376 N N . HIS B 1 6 ? -6.906 53.562 -30.562 1 15.91 6 HIS B N 1
ATOM 2377 C CA . HIS B 1 6 ? -7.02 54.094 -29.188 1 15.91 6 HIS B CA 1
ATOM 2378 C C . HIS B 1 6 ? -8.422 53.875 -28.641 1 15.91 6 HIS B C 1
ATOM 2380 O O . HIS B 1 6 ? -8.578 53.344 -27.531 1 15.91 6 HIS B O 1
ATOM 2386 N N . ASP B 1 7 ? -9.602 54.438 -29.203 1 15.88 7 ASP B N 1
ATOM 2387 C CA . ASP B 1 7 ? -10.172 55.5 -28.359 1 15.88 7 ASP B CA 1
ATOM 2388 C C . ASP B 1 7 ? -11.391 55 -27.594 1 15.88 7 ASP B C 1
ATOM 2390 O O . ASP B 1 7 ? -12.109 55.781 -26.969 1 15.88 7 ASP B O 1
ATOM 2394 N N . ALA B 1 8 ? -11.867 53.688 -27.859 1 16.89 8 ALA B N 1
ATOM 2395 C CA . ALA B 1 8 ? -13.32 53.719 -27.781 1 16.89 8 ALA B CA 1
ATOM 2396 C C . ALA B 1 8 ? -13.789 54 -26.359 1 16.89 8 ALA B C 1
ATOM 2398 O O . ALA B 1 8 ? -13.453 53.281 -25.438 1 16.89 8 ALA B O 1
ATOM 2399 N N . ASN B 1 9 ? -14.359 55.188 -26.062 1 15.48 9 ASN B N 1
ATOM 2400 C CA . ASN B 1 9 ? -14.82 56.062 -24.984 1 15.48 9 ASN B CA 1
ATOM 2401 C C . ASN B 1 9 ? -16.078 55.531 -24.312 1 15.48 9 ASN B C 1
ATOM 2403 O O . ASN B 1 9 ? -17.188 56 -24.578 1 15.48 9 ASN B O 1
ATOM 2407 N N . ALA B 1 10 ? -16.266 54.156 -24.25 1 17.94 10 ALA B N 1
ATOM 2408 C CA . ALA B 1 10 ? -17.641 53.781 -23.922 1 17.94 10 ALA B CA 1
ATOM 2409 C C . ALA B 1 10 ? -18.078 54.438 -22.609 1 17.94 10 ALA B C 1
ATOM 2411 O O . ALA B 1 10 ? -17.562 54.094 -21.547 1 17.94 10 ALA B O 1
ATOM 2412 N N . VAL B 1 11 ? -18.609 55.625 -22.688 1 16.73 11 VAL B N 1
ATOM 2413 C CA . VAL B 1 11 ? -18.984 56.625 -21.688 1 16.73 11 VAL B CA 1
ATOM 2414 C C . VAL B 1 11 ? -19.984 56.031 -20.688 1 16.73 11 VAL B C 1
ATOM 2416 O O . VAL B 1 11 ? -20.484 54.906 -20.906 1 16.73 11 VAL B O 1
ATOM 2419 N N . GLU B 1 12 ? -21.219 56.656 -20.547 1 16.14 12 GLU B N 1
ATOM 2420 C CA . GLU B 1 12 ? -21.672 57.562 -19.5 1 16.14 12 GLU B CA 1
ATOM 2421 C C . GLU B 1 12 ? -22.812 56.969 -18.688 1 16.14 12 GLU B C 1
ATOM 2423 O O . GLU B 1 12 ? -23.266 57.562 -17.703 1 16.14 12 GLU B O 1
ATOM 2428 N N . ALA B 1 13 ? -23.359 55.719 -19.188 1 16.5 13 ALA B N 1
ATOM 2429 C CA . ALA B 1 13 ? -24.797 55.844 -18.984 1 16.5 13 ALA B CA 1
ATOM 2430 C C . ALA B 1 13 ? -25.125 56.094 -17.516 1 16.5 13 ALA B C 1
ATOM 2432 O O . ALA B 1 13 ? -24.453 55.562 -16.625 1 16.5 13 ALA B O 1
ATOM 2433 N N . ILE B 1 14 ? -26.219 56.844 -17.312 1 16.55 14 ILE B N 1
ATOM 2434 C CA . ILE B 1 14 ? -26.812 57.812 -16.391 1 16.55 14 ILE B CA 1
ATOM 2435 C C . ILE B 1 14 ? -27.312 57.062 -15.141 1 16.55 14 ILE B C 1
ATOM 2437 O O . ILE B 1 14 ? -27.531 55.875 -15.164 1 16.55 14 ILE B O 1
ATOM 2441 N N . PRO B 1 15 ? -28.422 57.625 -14.516 1 17.09 15 PRO B N 1
ATOM 2442 C CA . PRO B 1 15 ? -28.641 58.375 -13.289 1 17.09 15 PRO B CA 1
ATOM 2443 C C . PRO B 1 15 ? -29.344 57.562 -12.203 1 17.09 15 PRO B C 1
ATOM 2445 O O . PRO B 1 15 ? -28.906 57.531 -11.055 1 17.09 15 PRO B O 1
ATOM 2448 N N . HIS B 1 16 ? -30.641 57.062 -12.516 1 16.77 16 HIS B N 1
ATOM 2449 C CA . HIS B 1 16 ? -31.734 57.562 -11.719 1 16.77 16 HIS B CA 1
ATOM 2450 C C . HIS B 1 16 ? -32 56.688 -10.508 1 16.77 16 HIS B C 1
ATOM 2452 O O . HIS B 1 16 ? -32.281 55.5 -10.664 1 16.77 16 HIS B O 1
ATOM 2458 N N . LEU B 1 17 ? -31.375 56.875 -9.422 1 17.77 17 LEU B N 1
ATOM 2459 C CA . LEU B 1 17 ? -31.406 56.219 -8.117 1 17.77 17 LEU B CA 1
ATOM 2460 C C . LEU B 1 17 ? -32.781 56.312 -7.492 1 17.77 17 LEU B C 1
ATOM 2462 O O . LEU B 1 17 ? -33.156 57.344 -6.938 1 17.77 17 LEU B O 1
ATOM 2466 N N . ASP B 1 18 ? -33.812 55.906 -8.32 1 16.58 18 ASP B N 1
ATOM 2467 C CA . ASP B 1 18 ? -35.094 56.219 -7.727 1 16.58 18 ASP B CA 1
ATOM 2468 C C . ASP B 1 18 ? -35.219 55.656 -6.316 1 16.58 18 ASP B C 1
ATOM 2470 O O . ASP B 1 18 ? -34.938 54.469 -6.094 1 16.58 18 ASP B O 1
ATOM 2474 N N . THR B 1 19 ? -35.219 56.5 -5.309 1 17.27 19 THR B N 1
ATOM 2475 C CA . THR B 1 19 ? -35.188 56.562 -3.852 1 17.27 19 THR B CA 1
ATOM 2476 C C . THR B 1 19 ? -36.438 55.938 -3.264 1 17.27 19 THR B C 1
ATOM 2478 O O . THR B 1 19 ? -36.656 55.969 -2.049 1 17.27 19 THR B O 1
ATOM 2481 N N . GLU B 1 20 ? -37.312 55.25 -4.125 1 17.5 20 GLU B N 1
ATOM 2482 C CA . GLU B 1 20 ? -38.625 55.312 -3.504 1 17.5 20 GLU B CA 1
ATOM 2483 C C . GLU B 1 20 ? -38.594 54.688 -2.113 1 17.5 20 GLU B C 1
ATOM 2485 O O . GLU B 1 20 ? -37.969 53.656 -1.897 1 17.5 20 GLU B O 1
ATOM 2490 N N . THR B 1 21 ? -39 55.469 -1.104 1 17 21 THR B N 1
ATOM 2491 C CA . THR B 1 21 ? -39.094 55.625 0.342 1 17 21 THR B CA 1
ATOM 2492 C C . THR B 1 21 ? -40.094 54.625 0.921 1 17 21 THR B C 1
ATOM 2494 O O . THR B 1 21 ? -40.312 54.594 2.135 1 17 21 THR B O 1
ATOM 2497 N N . TYR B 1 22 ? -40.656 53.656 0.103 1 17.38 22 TYR B N 1
ATOM 2498 C CA . TYR B 1 22 ? -41.969 53.344 0.638 1 17.38 22 TYR B CA 1
ATOM 2499 C C . TYR B 1 22 ? -41.875 52.844 2.07 1 17.38 22 TYR B C 1
ATOM 2501 O O . TYR B 1 22 ? -41.062 51.969 2.371 1 17.38 22 TYR B O 1
ATOM 2509 N N . HIS B 1 23 ? -42.312 53.688 3.008 1 17.14 23 HIS B N 1
ATOM 2510 C CA . HIS B 1 23 ? -42.438 53.781 4.461 1 17.14 23 HIS B CA 1
ATOM 2511 C C . HIS B 1 23 ? -43.312 52.656 5.004 1 17.14 23 HIS B C 1
ATOM 2513 O O . HIS B 1 23 ? -43.656 52.625 6.188 1 17.14 23 HIS B O 1
ATOM 2519 N N . HIS B 1 24 ? -43.406 51.531 4.273 1 18.09 24 HIS B N 1
ATOM 2520 C CA . HIS B 1 24 ? -44.562 50.781 4.785 1 18.09 24 HIS B CA 1
ATOM 2521 C C . HIS B 1 24 ? -44.406 50.5 6.273 1 18.09 24 HIS B C 1
ATOM 2523 O O . HIS B 1 24 ? -43.406 49.938 6.703 1 18.09 24 HIS B O 1
ATOM 2529 N N . LEU B 1 25 ? -45.031 51.344 7.051 1 17.75 25 LEU B N 1
ATOM 2530 C CA . LEU B 1 25 ? -45.156 51.406 8.5 1 17.75 25 LEU B CA 1
ATOM 2531 C C . LEU B 1 25 ? -45.75 50.125 9.062 1 17.75 25 LEU B C 1
ATOM 2533 O O . LEU B 1 25 ? -46.938 49.875 8.875 1 17.75 25 LEU B O 1
ATOM 2537 N N . ILE B 1 26 ? -45.406 49 8.547 1 20.3 26 ILE B N 1
ATOM 2538 C CA . ILE B 1 26 ? -46.344 47.938 9.023 1 20.3 26 ILE B CA 1
ATOM 2539 C C . ILE B 1 26 ? -46.375 47.969 10.547 1 20.3 26 ILE B C 1
ATOM 2541 O O . ILE B 1 26 ? -45.344 48.094 11.203 1 20.3 26 ILE B O 1
ATOM 2545 N N . PRO B 1 27 ? -47.594 48.125 11.055 1 19.03 27 PRO B N 1
ATOM 2546 C CA . PRO B 1 27 ? -48 48.312 12.453 1 19.03 27 PRO B CA 1
ATOM 2547 C C . PRO B 1 27 ? -47.5 47.188 13.359 1 19.03 27 PRO B C 1
ATOM 2549 O O . PRO B 1 27 ? -47.281 46.062 12.898 1 19.03 27 PRO B O 1
ATOM 2552 N N . ARG B 1 28 ? -46.938 47.562 14.484 1 18.41 28 ARG B N 1
ATOM 2553 C CA . ARG B 1 28 ? -46.281 46.906 15.609 1 18.41 28 ARG B CA 1
ATOM 2554 C C . ARG B 1 28 ? -47.219 45.969 16.344 1 18.41 28 ARG B C 1
ATOM 2556 O O . ARG B 1 28 ? -47.156 45.844 17.578 1 18.41 28 ARG B O 1
ATOM 2563 N N . SER B 1 29 ? -48.156 45.344 15.602 1 18.59 29 SER B N 1
ATOM 2564 C CA . SER B 1 29 ? -49.125 44.812 16.531 1 18.59 29 SER B CA 1
ATOM 2565 C C . SER B 1 29 ? -48.438 44 17.641 1 18.59 29 SER B C 1
ATOM 2567 O O . SER B 1 29 ? -47.375 43.438 17.438 1 18.59 29 SER B O 1
ATOM 2569 N N . SER B 1 30 ? -48.969 44.156 18.875 1 19.03 30 SER B N 1
ATOM 2570 C CA . SER B 1 30 ? -48.688 43.938 20.297 1 19.03 30 SER B CA 1
ATOM 2571 C C . SER B 1 30 ? -48.688 42.469 20.625 1 19.03 30 SER B C 1
ATOM 2573 O O . SER B 1 30 ? -48.719 42.094 21.797 1 19.03 30 SER B O 1
ATOM 2575 N N . ALA B 1 31 ? -48.375 41.594 19.734 1 18.41 31 ALA B N 1
ATOM 2576 C CA . ALA B 1 31 ? -48.719 40.25 20.172 1 18.41 31 ALA B CA 1
ATOM 2577 C C . ALA B 1 31 ? -48.062 39.906 21.516 1 18.41 31 ALA B C 1
ATOM 2579 O O . ALA B 1 31 ? -46.844 39.812 21.625 1 18.41 31 ALA B O 1
ATOM 2580 N N . GLN B 1 32 ? -48.75 40.156 22.594 1 18.77 32 GLN B N 1
ATOM 2581 C CA . GLN B 1 32 ? -48.5 39.969 24.016 1 18.77 32 GLN B CA 1
ATOM 2582 C C . GLN B 1 32 ? -48.25 38.469 24.328 1 18.77 32 GLN B C 1
ATOM 2584 O O . GLN B 1 32 ? -48.062 38.094 25.484 1 18.77 32 GLN B O 1
ATOM 2589 N N . SER B 1 33 ? -48.344 37.594 23.312 1 19.45 33 SER B N 1
ATOM 2590 C CA . SER B 1 33 ? -48.719 36.344 23.938 1 19.45 33 SER B CA 1
ATOM 2591 C C . SER B 1 33 ? -47.719 35.938 25.031 1 19.45 33 SER B C 1
ATOM 2593 O O . SER B 1 33 ? -46.562 36.344 24.984 1 19.45 33 SER B O 1
ATOM 2595 N N . ARG B 1 34 ? -48.25 35.125 26.125 1 20.16 34 ARG B N 1
ATOM 2596 C CA . ARG B 1 34 ? -48.031 34.562 27.453 1 20.16 34 ARG B CA 1
ATOM 2597 C C . ARG B 1 34 ? -46.875 33.594 27.469 1 20.16 34 ARG B C 1
ATOM 2599 O O . ARG B 1 34 ? -46.844 32.625 26.719 1 20.16 34 ARG B O 1
ATOM 2606 N N . LEU B 1 35 ? -45.688 34.062 27.781 1 21.16 35 LEU B N 1
ATOM 2607 C CA . LEU B 1 35 ? -44.438 33.344 28.047 1 21.16 35 LEU B CA 1
ATOM 2608 C C . LEU B 1 35 ? -44.656 32.25 29.062 1 21.16 35 LEU B C 1
ATOM 2610 O O . LEU B 1 35 ? -44.812 32.5 30.266 1 21.16 35 LEU B O 1
ATOM 2614 N N . SER B 1 36 ? -45.625 31.359 28.781 1 20.61 36 SER B N 1
ATOM 2615 C CA . SER B 1 36 ? -45.781 30.406 29.859 1 20.61 36 SER B CA 1
ATOM 2616 C C . SER B 1 36 ? -44.438 29.875 30.328 1 20.61 36 SER B C 1
ATOM 2618 O O . SER B 1 36 ? -43.5 29.812 29.547 1 20.61 36 SER B O 1
ATOM 2620 N N . SER B 1 37 ? -44.25 29.719 31.672 1 23.06 37 SER B N 1
ATOM 2621 C CA . SER B 1 37 ? -43.188 29.422 32.656 1 23.06 37 SER B CA 1
ATOM 2622 C C . SER B 1 37 ? -42.531 28.062 32.375 1 23.06 37 SER B C 1
ATOM 2624 O O . SER B 1 37 ? -42.031 27.406 33.281 1 23.06 37 SER B O 1
ATOM 2626 N N . GLY B 1 38 ? -42.5 27.625 31.094 1 20.12 38 GLY B N 1
ATOM 2627 C CA . GLY B 1 38 ? -42.156 26.203 30.984 1 20.12 38 GLY B CA 1
ATOM 2628 C C . GLY B 1 38 ? -41 25.797 31.859 1 20.12 38 GLY B C 1
ATOM 2629 O O . GLY B 1 38 ? -40.25 26.641 32.375 1 20.12 38 GLY B O 1
ATOM 2630 N N . ASP B 1 39 ? -40.75 24.328 31.922 1 24.22 39 ASP B N 1
ATOM 2631 C CA . ASP B 1 39 ? -40.125 23.281 32.719 1 24.22 39 ASP B CA 1
ATOM 2632 C C . ASP B 1 39 ? -38.625 23.5 32.812 1 24.22 39 ASP B C 1
ATOM 2634 O O . ASP B 1 39 ? -38 23.984 31.859 1 24.22 39 ASP B O 1
ATOM 2638 N N . GLY B 1 40 ? -38.094 23.516 34.062 1 22.08 40 GLY B N 1
ATOM 2639 C CA . GLY B 1 40 ? -36.781 23.594 34.656 1 22.08 40 GLY B CA 1
ATOM 2640 C C . GLY B 1 40 ? -35.75 22.734 33.906 1 22.08 40 GLY B C 1
ATOM 2641 O O . GLY B 1 40 ? -35.875 21.516 33.844 1 22.08 40 GLY B O 1
ATOM 2642 N N . PHE B 1 41 ? -35.156 23.266 32.875 1 25.33 41 PHE B N 1
ATOM 2643 C CA . PHE B 1 41 ? -34.031 22.625 32.188 1 25.33 41 PHE B CA 1
ATOM 2644 C C . PHE B 1 41 ? -33 22.125 33.188 1 25.33 41 PHE B C 1
ATOM 2646 O O . PHE B 1 41 ? -32.469 22.891 34 1 25.33 41 PHE B O 1
ATOM 2653 N N . TYR B 1 42 ? -33.062 20.797 33.5 1 23.33 42 TYR B N 1
ATOM 2654 C CA . TYR B 1 42 ? -32.125 20.031 34.312 1 23.33 42 TYR B CA 1
ATOM 2655 C C . TYR B 1 42 ? -30.672 20.375 33.938 1 23.33 42 TYR B C 1
ATOM 2657 O O . TYR B 1 42 ? -30.203 19.984 32.875 1 23.33 42 TYR B O 1
ATOM 2665 N N . THR B 1 43 ? -30.156 21.484 34.344 1 26.42 43 THR B N 1
ATOM 2666 C CA . THR B 1 43 ? -28.812 22.016 34.25 1 26.42 43 THR B CA 1
ATOM 2667 C C . THR B 1 43 ? -27.797 21.047 34.844 1 26.42 43 THR B C 1
ATOM 2669 O O . THR B 1 43 ? -26.594 21.312 34.812 1 26.42 43 THR B O 1
ATOM 2672 N N . SER B 1 44 ? -28.281 20.141 35.719 1 25.5 44 SER B N 1
ATOM 2673 C CA . SER B 1 44 ? -27.312 19.703 36.719 1 25.5 44 SER B CA 1
ATOM 2674 C C . SER B 1 44 ? -26.172 18.922 36.062 1 25.5 44 SER B C 1
ATOM 2676 O O . SER B 1 44 ? -25.016 19.062 36.469 1 25.5 44 SER B O 1
ATOM 2678 N N . ASN B 1 45 ? -26.547 17.875 35.281 1 26.41 45 ASN B N 1
ATOM 2679 C CA . ASN B 1 45 ? -25.547 16.812 35.156 1 26.41 45 ASN B CA 1
ATOM 2680 C C . ASN B 1 45 ? -24.406 17.234 34.25 1 26.41 45 ASN B C 1
ATOM 2682 O O . ASN B 1 45 ? -23.531 16.422 33.906 1 26.41 45 ASN B O 1
ATOM 2686 N N . ALA B 1 46 ? -24.422 18.328 33.531 1 28.88 46 ALA B N 1
ATOM 2687 C CA . ALA B 1 46 ? -23.375 18.781 32.625 1 28.88 46 ALA B CA 1
ATOM 2688 C C . ALA B 1 46 ? -22.125 19.219 33.406 1 28.88 46 ALA B C 1
ATOM 2690 O O . ALA B 1 46 ? -21 19.109 32.875 1 28.88 46 ALA B O 1
ATOM 2691 N N . LEU B 1 47 ? -22.375 19.781 34.594 1 30.06 47 LEU B N 1
ATOM 2692 C CA . LEU B 1 47 ? -21.25 20.438 35.25 1 30.06 47 LEU B CA 1
ATOM 2693 C C . LEU B 1 47 ? -20.297 19.406 35.844 1 30.06 47 LEU B C 1
ATOM 2695 O O . LEU B 1 47 ? -19.094 19.641 35.938 1 30.06 47 LEU B O 1
ATOM 2699 N N . HIS B 1 48 ? -20.875 18.359 36.469 1 28.94 48 HIS B N 1
ATOM 2700 C CA . HIS B 1 48 ? -19.984 17.516 37.25 1 28.94 48 HIS B CA 1
ATOM 2701 C C . HIS B 1 48 ? -18.984 16.797 36.344 1 28.94 48 HIS B C 1
ATOM 2703 O O . HIS B 1 48 ? -17.922 16.375 36.812 1 28.94 48 HIS B O 1
ATOM 2709 N N . THR B 1 49 ? -19.422 16.406 35.156 1 30.55 49 THR B N 1
ATOM 2710 C CA . THR B 1 49 ? -18.484 15.57 34.406 1 30.55 49 THR B CA 1
ATOM 2711 C C . THR B 1 49 ? -17.281 16.391 33.938 1 30.55 49 THR B C 1
ATOM 2713 O O . THR B 1 49 ? -16.281 15.828 33.5 1 30.55 49 THR B O 1
ATOM 2716 N N . PHE B 1 50 ? -17.234 17.75 34 1 29.45 50 PHE B N 1
ATOM 2717 C CA . PHE B 1 50 ? -16.125 18.609 33.625 1 29.45 50 PHE B CA 1
ATOM 2718 C C . PHE B 1 50 ? -15.047 18.594 34.719 1 29.45 50 PHE B C 1
ATOM 2720 O O . PHE B 1 50 ? -13.922 19.031 34.469 1 29.45 50 PHE B O 1
ATOM 2727 N N . GLU B 1 51 ? -15.367 18.562 36.031 1 27.45 51 GLU B N 1
ATOM 2728 C CA . GLU B 1 51 ? -14.336 18.641 37.062 1 27.45 51 GLU B CA 1
ATOM 2729 C C . GLU B 1 51 ? -13.445 17.391 37.031 1 27.45 51 GLU B C 1
ATOM 2731 O O . GLU B 1 51 ? -12.594 17.219 37.906 1 27.45 51 GLU B O 1
ATOM 2736 N N . LYS B 1 52 ? -13.945 16.281 36.656 1 34.53 52 LYS B N 1
ATOM 2737 C CA . LYS B 1 52 ? -12.836 15.344 36.781 1 34.53 52 LYS B CA 1
ATOM 2738 C C . LYS B 1 52 ? -11.523 15.977 36.344 1 34.53 52 LYS B C 1
ATOM 2740 O O . LYS B 1 52 ? -11.445 16.531 35.219 1 34.53 52 LYS B O 1
ATOM 2745 N N . GLY B 1 53 ? -10.578 16.297 37.281 1 29.34 53 GLY B N 1
ATOM 2746 C CA . GLY B 1 53 ? -9.352 17.078 37.406 1 29.34 53 GLY B CA 1
ATOM 2747 C C . GLY B 1 53 ? -8.516 17.094 36.156 1 29.34 53 GLY B C 1
ATOM 2748 O O . GLY B 1 53 ? -8.648 16.203 35.281 1 29.34 53 GLY B O 1
ATOM 2749 N N . LEU B 1 54 ? -8.031 18.25 35.625 1 34.06 54 LEU B N 1
ATOM 2750 C CA . LEU B 1 54 ? -6.855 18.562 34.812 1 34.06 54 LEU B CA 1
ATOM 2751 C C . LEU B 1 54 ? -5.695 17.641 35.156 1 34.06 54 LEU B C 1
ATOM 2753 O O . LEU B 1 54 ? -4.758 18.062 35.844 1 34.06 54 LEU B O 1
ATOM 2757 N N . GLN B 1 55 ? -5.797 16.609 35.938 1 34.16 55 GLN B N 1
ATOM 2758 C CA . GLN B 1 55 ? -4.582 15.82 36.094 1 34.16 55 GLN B CA 1
ATOM 2759 C C . GLN B 1 55 ? -3.723 15.891 34.812 1 34.16 55 GLN B C 1
ATOM 2761 O O . GLN B 1 55 ? -4.23 15.758 33.719 1 34.16 55 GLN B O 1
ATOM 2766 N N . GLU B 1 56 ? -2.561 16.562 34.719 1 40.53 56 GLU B N 1
ATOM 2767 C CA . GLU B 1 56 ? -1.533 16.734 33.719 1 40.53 56 GLU B CA 1
ATOM 2768 C C . GLU B 1 56 ? -1.442 15.508 32.812 1 40.53 56 GLU B C 1
ATOM 2770 O O . GLU B 1 56 ? -0.719 14.555 33.125 1 40.53 56 GLU B O 1
ATOM 2775 N N . ASP B 1 57 ? -2.377 14.852 32.406 1 46.03 57 ASP B N 1
ATOM 2776 C CA . ASP B 1 57 ? -2.428 13.625 31.609 1 46.03 57 ASP B CA 1
ATOM 2777 C C . ASP B 1 57 ? -1.474 13.711 30.406 1 46.03 57 ASP B C 1
ATOM 2779 O O . ASP B 1 57 ? -1.643 14.555 29.531 1 46.03 57 ASP B O 1
ATOM 2783 N N . ARG B 1 58 ? -0.24 13.414 30.734 1 53.06 58 ARG B N 1
ATOM 2784 C CA . ARG B 1 58 ? 0.804 13.359 29.719 1 53.06 58 ARG B CA 1
ATOM 2785 C C . ARG B 1 58 ? 0.262 12.789 28.422 1 53.06 58 ARG B C 1
ATOM 2787 O O . ARG B 1 58 ? -0.413 11.758 28.406 1 53.06 58 ARG B O 1
ATOM 2794 N N . PRO B 1 59 ? 0.202 13.758 27.469 1 63.5 59 PRO B N 1
ATOM 2795 C CA . PRO B 1 59 ? -0.19 13.211 26.156 1 63.5 59 PRO B CA 1
ATOM 2796 C C . PRO B 1 59 ? 0.458 11.859 25.859 1 63.5 59 PRO B C 1
ATOM 2798 O O . PRO B 1 59 ? 1.604 11.625 26.25 1 63.5 59 PRO B O 1
ATOM 2801 N N . SER B 1 60 ? -0.423 10.914 25.812 1 76.25 60 SER B N 1
ATOM 2802 C CA . SER B 1 60 ? 0.132 9.609 25.469 1 76.25 60 SER B CA 1
ATOM 2803 C C . SER B 1 60 ? -0.341 9.148 24.094 1 76.25 60 SER B C 1
ATOM 2805 O O . SER B 1 60 ? -1.471 9.438 23.688 1 76.25 60 SER B O 1
ATOM 2807 N N . GLY B 1 61 ? 0.534 8.773 23.25 1 92.56 61 GLY B N 1
ATOM 2808 C CA . GLY B 1 61 ? 0.302 8.164 21.953 1 92.56 61 GLY B CA 1
ATOM 2809 C C . GLY B 1 61 ? 0.28 9.172 20.812 1 92.56 61 GLY B C 1
ATOM 2810 O O . GLY B 1 61 ? 0.372 10.375 21.047 1 92.56 61 GLY B O 1
ATOM 2811 N N . ASN B 1 62 ? 0.399 8.844 19.641 1 97.56 62 ASN B N 1
ATOM 2812 C CA . ASN B 1 62 ? 0.328 9.633 18.422 1 97.56 62 ASN B CA 1
ATOM 2813 C C . ASN B 1 62 ? -0.884 9.25 17.578 1 97.56 62 ASN B C 1
ATOM 2815 O O . ASN B 1 62 ? -1.552 8.258 17.859 1 97.56 62 ASN B O 1
ATOM 2819 N N . VAL B 1 63 ? -1.264 10.172 16.719 1 98.5 63 VAL B N 1
ATOM 2820 C CA . VAL B 1 63 ? -2.43 9.914 15.875 1 98.5 63 VAL B CA 1
ATOM 2821 C C . VAL B 1 63 ? -2.189 10.461 14.469 1 98.5 63 VAL B C 1
ATOM 2823 O O . VAL B 1 63 ? -1.509 11.477 14.297 1 98.5 63 VAL B O 1
ATOM 2826 N N . ALA B 1 64 ? -2.623 9.75 13.492 1 98.88 64 ALA B N 1
ATOM 2827 C CA . ALA B 1 64 ? -2.668 10.234 12.109 1 98.88 64 ALA B CA 1
ATOM 2828 C C . ALA B 1 64 ? -4.098 10.578 11.695 1 98.88 64 ALA B C 1
ATOM 2830 O O . ALA B 1 64 ? -5.031 9.836 12.008 1 98.88 64 ALA B O 1
ATOM 2831 N N . VAL B 1 65 ? -4.262 11.734 11.039 1 98.38 65 VAL B N 1
ATOM 2832 C CA . VAL B 1 65 ? -5.613 12.219 10.766 1 98.38 65 VAL B CA 1
ATOM 2833 C C . VAL B 1 65 ? -5.742 12.57 9.281 1 98.38 65 VAL B C 1
ATOM 2835 O O . VAL B 1 65 ? -4.891 13.266 8.727 1 98.38 65 VAL B O 1
ATOM 2838 N N . LEU B 1 66 ? -6.734 12.07 8.672 1 96.56 66 LEU B N 1
ATOM 2839 C CA . LEU B 1 66 ? -7.137 12.383 7.305 1 96.56 66 LEU B CA 1
ATOM 2840 C C . LEU B 1 66 ? -8.539 12.992 7.277 1 96.56 66 LEU B C 1
ATOM 2842 O O . LEU B 1 66 ? -9.492 12.383 7.762 1 96.56 66 LEU B O 1
ATOM 2846 N N . MET B 1 67 ? -8.633 14.188 6.785 1 91.25 67 MET B N 1
ATOM 2847 C CA . MET B 1 67 ? -9.938 14.828 6.648 1 91.25 67 MET B CA 1
ATOM 2848 C C . MET B 1 67 ? -10.43 14.758 5.207 1 91.25 67 MET B C 1
ATOM 2850 O O . MET B 1 67 ? -9.773 15.273 4.301 1 91.25 67 MET B O 1
ATOM 2854 N N . GLU B 1 68 ? -11.5 14.102 5.02 1 89.06 68 GLU B N 1
ATOM 2855 C CA . GLU B 1 68 ? -12.117 13.945 3.707 1 89.06 68 GLU B CA 1
ATOM 2856 C C . GLU B 1 68 ? -13.641 13.945 3.812 1 89.06 68 GLU B C 1
ATOM 2858 O O . GLU B 1 68 ? -14.234 13.031 4.398 1 89.06 68 GLU B O 1
ATOM 2863 N N . THR B 1 69 ? -14.266 14.969 3.193 1 86.44 69 THR B N 1
ATOM 2864 C CA . THR B 1 69 ? -15.703 15.125 3.383 1 86.44 69 THR B CA 1
ATOM 2865 C C . THR B 1 69 ? -16.469 14.391 2.293 1 86.44 69 THR B C 1
ATOM 2867 O O . THR B 1 69 ? -17.672 14.156 2.424 1 86.44 69 THR B O 1
ATOM 2870 N N . ASN B 1 70 ? -15.859 14.102 1.237 1 85 70 ASN B N 1
ATOM 2871 C CA . ASN B 1 70 ? -16.469 13.328 0.163 1 85 70 ASN B CA 1
ATOM 2872 C C . ASN B 1 70 ? -15.664 12.078 -0.156 1 85 70 ASN B C 1
ATOM 2874 O O . ASN B 1 70 ? -15.062 11.977 -1.226 1 85 70 ASN B O 1
ATOM 2878 N N . THR B 1 71 ? -15.812 11.117 0.681 1 86.19 71 THR B N 1
ATOM 2879 C CA . THR B 1 71 ? -14.953 9.938 0.617 1 86.19 71 THR B CA 1
ATOM 2880 C C . THR B 1 71 ? -15.273 9.109 -0.624 1 86.19 71 THR B C 1
ATOM 2882 O O . THR B 1 71 ? -14.375 8.477 -1.194 1 86.19 71 THR B O 1
ATOM 2885 N N . SER B 1 72 ? -16.469 9.133 -1.139 1 83.88 72 SER B N 1
ATOM 2886 C CA . SER B 1 72 ? -16.891 8.328 -2.283 1 83.88 72 SER B CA 1
ATOM 2887 C C . SER B 1 72 ? -16.281 8.859 -3.578 1 83.88 72 SER B C 1
ATOM 2889 O O . SER B 1 72 ? -16.188 8.133 -4.574 1 83.88 72 SER B O 1
ATOM 2891 N N . ALA B 1 73 ? -15.875 10.094 -3.502 1 86.25 73 ALA B N 1
ATOM 2892 C CA . ALA B 1 73 ? -15.328 10.719 -4.703 1 86.25 73 ALA B CA 1
ATOM 2893 C C . ALA B 1 73 ? -13.812 10.602 -4.742 1 86.25 73 ALA B C 1
ATOM 2895 O O . ALA B 1 73 ? -13.156 11.172 -5.621 1 86.25 73 ALA B O 1
ATOM 2896 N N . VAL B 1 74 ? -13.258 9.836 -3.898 1 90.5 74 VAL B N 1
ATOM 2897 C CA . VAL B 1 74 ? -11.805 9.711 -3.793 1 90.5 74 VAL B CA 1
ATOM 2898 C C . VAL B 1 74 ? -11.398 8.258 -4.039 1 90.5 74 VAL B C 1
ATOM 2900 O O . VAL B 1 74 ? -11.289 7.469 -3.096 1 90.5 74 VAL B O 1
ATOM 2903 N N . PRO B 1 75 ? -11.062 7.906 -5.254 1 91.88 75 PRO B N 1
ATOM 2904 C CA . PRO B 1 75 ? -10.82 6.508 -5.613 1 91.88 75 PRO B CA 1
ATOM 2905 C C . PRO B 1 75 ? -9.633 5.906 -4.863 1 91.88 75 PRO B C 1
ATOM 2907 O O . PRO B 1 75 ? -9.586 4.691 -4.641 1 91.88 75 PRO B O 1
ATOM 2910 N N . ASN B 1 76 ? -8.672 6.734 -4.469 1 95.44 76 ASN B N 1
ATOM 2911 C CA . ASN B 1 76 ? -7.477 6.168 -3.846 1 95.44 76 ASN B CA 1
ATOM 2912 C C . ASN B 1 76 ? -7.539 6.266 -2.322 1 95.44 76 ASN B C 1
ATOM 2914 O O . ASN B 1 76 ? -6.527 6.082 -1.644 1 95.44 76 ASN B O 1
ATOM 2918 N N . LEU B 1 77 ? -8.727 6.535 -1.758 1 95.69 77 LEU B N 1
ATOM 2919 C CA . LEU B 1 77 ? -8.852 6.672 -0.31 1 95.69 77 LEU B CA 1
ATOM 2920 C C . LEU B 1 77 ? -8.406 5.395 0.394 1 95.69 77 LEU B C 1
ATOM 2922 O O . LEU B 1 77 ? -7.535 5.43 1.267 1 95.69 77 LEU B O 1
ATOM 2926 N N . VAL B 1 78 ? -8.938 4.262 0.008 1 97.56 78 VAL B N 1
ATOM 2927 C CA . VAL B 1 78 ? -8.711 2.996 0.697 1 97.56 78 VAL B CA 1
ATOM 2928 C C . VAL B 1 78 ? -7.23 2.613 0.603 1 97.56 78 VAL B C 1
ATOM 2930 O O . VAL B 1 78 ? -6.57 2.414 1.624 1 97.56 78 VAL B O 1
ATOM 2933 N N . PRO B 1 79 ? -6.656 2.605 -0.601 1 97.81 79 PRO B N 1
ATOM 2934 C CA . PRO B 1 79 ? -5.25 2.193 -0.646 1 97.81 79 PRO B CA 1
ATOM 2935 C C . PRO B 1 79 ? -4.32 3.188 0.048 1 97.81 79 PRO B C 1
ATOM 2937 O O . PRO B 1 79 ? -3.291 2.793 0.599 1 97.81 79 PRO B O 1
ATOM 2940 N N . ILE B 1 80 ? -4.645 4.43 0.083 1 97.62 80 ILE B N 1
ATOM 2941 C CA . ILE B 1 80 ? -3.814 5.418 0.757 1 97.62 80 ILE B CA 1
ATOM 2942 C C . ILE B 1 80 ? -3.859 5.191 2.266 1 97.62 80 ILE B C 1
ATOM 2944 O O . ILE B 1 80 ? -2.818 5.148 2.926 1 97.62 80 ILE B O 1
ATOM 2948 N N . VAL B 1 81 ? -5.027 5.004 2.768 1 98.44 81 VAL B N 1
ATOM 2949 C CA . VAL B 1 81 ? -5.172 4.805 4.207 1 98.44 81 VAL B CA 1
ATOM 2950 C C . VAL B 1 81 ? -4.473 3.514 4.621 1 98.44 81 VAL B C 1
ATOM 2952 O O . VAL B 1 81 ? -3.754 3.484 5.625 1 98.44 81 VAL B O 1
ATOM 2955 N N . LEU B 1 82 ? -4.621 2.48 3.863 1 98.75 82 LEU B N 1
ATOM 2956 C CA . LEU B 1 82 ? -3.971 1.212 4.18 1 98.75 82 LEU B CA 1
ATOM 2957 C C . LEU B 1 82 ? -2.453 1.343 4.102 1 98.75 82 LEU B C 1
ATOM 2959 O O . LEU B 1 82 ? -1.734 0.76 4.914 1 98.75 82 LEU B O 1
ATOM 2963 N N . HIS B 1 83 ? -2 2.08 3.119 1 98.62 83 HIS B N 1
ATOM 2964 C CA . HIS B 1 83 ? -0.564 2.295 2.984 1 98.62 83 HIS B CA 1
ATOM 2965 C C . HIS B 1 83 ? -0.004 3.043 4.188 1 98.62 83 HIS B C 1
ATOM 2967 O O . HIS B 1 83 ? 1.007 2.633 4.766 1 98.62 83 HIS B O 1
ATOM 2973 N N . PHE B 1 84 ? -0.701 4.105 4.582 1 98.81 84 PHE B N 1
ATOM 2974 C CA . PHE B 1 84 ? -0.255 4.859 5.746 1 98.81 84 PHE B CA 1
ATOM 2975 C C . PHE B 1 84 ? -0.265 3.984 6.996 1 98.81 84 PHE B C 1
ATOM 2977 O O . PHE B 1 84 ? 0.673 4.023 7.793 1 98.81 84 PHE B O 1
ATOM 2984 N N . ALA B 1 85 ? -1.28 3.213 7.16 1 98.75 85 ALA B N 1
ATOM 2985 C CA . ALA B 1 85 ? -1.349 2.314 8.312 1 98.75 85 ALA B CA 1
ATOM 2986 C C . ALA B 1 85 ? -0.162 1.354 8.328 1 98.75 85 ALA B C 1
ATOM 2988 O O . ALA B 1 85 ? 0.415 1.092 9.383 1 98.75 85 ALA B O 1
ATOM 2989 N N . SER B 1 86 ? 0.171 0.906 7.191 1 98.31 86 SER B N 1
ATOM 2990 C CA . SER B 1 86 ? 1.264 -0.052 7.07 1 98.31 86 SER B CA 1
ATOM 2991 C C . SER B 1 86 ? 2.604 0.59 7.41 1 98.31 86 SER B C 1
ATOM 2993 O O . SER B 1 86 ? 3.398 0.019 8.156 1 98.31 86 SER B O 1
ATOM 2995 N N . VAL B 1 87 ? 2.881 1.744 6.902 1 98.69 87 VAL B N 1
ATOM 2996 C CA . VAL B 1 87 ? 4.18 2.391 7.055 1 98.69 87 VAL B CA 1
ATOM 2997 C C . VAL B 1 87 ? 4.312 2.955 8.469 1 98.69 87 VAL B C 1
ATOM 2999 O O . VAL B 1 87 ? 5.367 2.832 9.094 1 98.69 87 VAL B O 1
ATOM 3002 N N . LEU B 1 88 ? 3.244 3.502 9.008 1 98.5 88 LEU B N 1
ATOM 3003 C CA . LEU B 1 88 ? 3.289 4.117 10.336 1 98.5 88 LEU B CA 1
ATOM 3004 C C . LEU B 1 88 ? 3.338 3.055 11.43 1 98.5 88 LEU B C 1
ATOM 3006 O O . LEU B 1 88 ? 4.039 3.221 12.43 1 98.5 88 LEU B O 1
ATOM 3010 N N . GLY B 1 89 ? 2.545 2.01 11.234 1 96.94 89 GLY B N 1
ATOM 3011 C CA . GLY B 1 89 ? 2.535 0.942 12.219 1 96.94 89 GLY B CA 1
ATOM 3012 C C . GLY B 1 89 ? 1.42 1.082 13.242 1 96.94 89 GLY B C 1
ATOM 3013 O O . GLY B 1 89 ? 0.626 2.023 13.172 1 96.94 89 GLY B O 1
ATOM 3014 N N . PRO B 1 90 ? 1.386 0.188 14.172 1 95.5 90 PRO B N 1
ATOM 3015 C CA . PRO B 1 90 ? 0.241 0.052 15.078 1 95.5 90 PRO B CA 1
ATOM 3016 C C . PRO B 1 90 ? 0.178 1.163 16.125 1 95.5 90 PRO B C 1
ATOM 3018 O O . PRO B 1 90 ? -0.86 1.36 16.766 1 95.5 90 PRO B O 1
ATOM 3021 N N . ASN B 1 91 ? 1.191 1.869 16.328 1 95.5 91 ASN B N 1
ATOM 3022 C CA . ASN B 1 91 ? 1.207 2.928 17.328 1 95.5 91 ASN B CA 1
ATOM 3023 C C . ASN B 1 91 ? 0.628 4.23 16.781 1 95.5 91 ASN B C 1
ATOM 3025 O O . ASN B 1 91 ? 0.572 5.234 17.484 1 95.5 91 ASN B O 1
ATOM 3029 N N . TRP B 1 92 ? 0.228 4.195 15.562 1 98.12 92 TRP B N 1
ATOM 3030 C CA . TRP B 1 92 ? -0.369 5.359 14.914 1 98.12 92 TRP B CA 1
ATOM 3031 C C . TRP B 1 92 ? -1.776 5.043 14.422 1 98.12 92 TRP B C 1
ATOM 3033 O O . TRP B 1 92 ? -1.98 4.789 13.227 1 98.12 92 TRP B O 1
ATOM 3043 N N . PRO B 1 93 ? -2.777 5.078 15.32 1 98.19 93 PRO B N 1
ATOM 3044 C CA . PRO B 1 93 ? -4.133 4.977 14.781 1 98.19 93 PRO B CA 1
ATOM 3045 C C . PRO B 1 93 ? -4.457 6.086 13.789 1 98.19 93 PRO B C 1
ATOM 3047 O O . PRO B 1 93 ? -3.926 7.195 13.891 1 98.19 93 PRO B O 1
ATOM 3050 N N . ILE B 1 94 ? -5.266 5.719 12.828 1 98.75 94 ILE B N 1
ATOM 3051 C CA . ILE B 1 94 ? -5.684 6.672 11.805 1 98.75 94 ILE B CA 1
ATOM 3052 C C . ILE B 1 94 ? -7.137 7.082 12.047 1 98.75 94 ILE B C 1
ATOM 3054 O O . ILE B 1 94 ? -8.016 6.227 12.172 1 98.75 94 ILE B O 1
ATOM 3058 N N . VAL B 1 95 ? -7.316 8.359 12.148 1 98.5 95 VAL B N 1
ATOM 3059 C CA . VAL B 1 95 ? -8.664 8.891 12.312 1 98.5 95 VAL B CA 1
ATOM 3060 C C . VAL B 1 95 ? -9.109 9.578 11.023 1 98.5 95 VAL B C 1
ATOM 3062 O O . VAL B 1 95 ? -8.469 10.523 10.555 1 98.5 95 VAL B O 1
ATOM 3065 N N . LEU B 1 96 ? -10.117 9.062 10.461 1 97.31 96 LEU B N 1
ATOM 3066 C CA . LEU B 1 96 ? -10.773 9.711 9.336 1 97.31 96 LEU B CA 1
ATOM 3067 C C . LEU B 1 96 ? -11.844 10.688 9.812 1 97.31 96 LEU B C 1
ATOM 3069 O O . LEU B 1 96 ? -12.828 10.281 10.438 1 97.31 96 LEU B O 1
ATOM 3073 N N . VAL B 1 97 ? -11.633 11.938 9.586 1 95.06 97 VAL B N 1
ATOM 3074 C CA . VAL B 1 97 ? -12.602 12.977 9.906 1 95.06 97 VAL B CA 1
ATOM 3075 C C . VAL B 1 97 ? -13.461 13.289 8.68 1 95.06 97 VAL B C 1
ATOM 3077 O O . VAL B 1 97 ? -12.945 13.758 7.664 1 95.06 97 VAL B O 1
ATOM 3080 N N . THR B 1 98 ? -14.742 12.992 8.773 1 93.56 98 THR B N 1
ATOM 3081 C CA . THR B 1 98 ? -15.609 13.07 7.602 1 93.56 98 THR B CA 1
ATOM 3082 C C . THR B 1 98 ? -17.031 13.477 8 1 93.56 98 THR B C 1
ATOM 3084 O O . THR B 1 98 ? -17.266 13.844 9.148 1 93.56 98 THR B O 1
ATOM 3087 N N . LEU B 1 99 ? -17.891 13.617 7.02 1 91.44 99 LEU B N 1
ATOM 3088 C CA . LEU B 1 99 ? -19.297 13.922 7.258 1 91.44 99 LEU B CA 1
ATOM 3089 C C . LEU B 1 99 ? -20.125 12.648 7.371 1 91.44 99 LEU B C 1
ATOM 3091 O O . LEU B 1 99 ? -19.984 11.742 6.539 1 91.44 99 LEU B O 1
ATOM 3095 N N . GLU B 1 100 ? -20.953 12.609 8.406 1 92.31 100 GLU B N 1
ATOM 3096 C CA . GLU B 1 100 ? -21.781 11.438 8.594 1 92.31 100 GLU B CA 1
ATOM 3097 C C . GLU B 1 100 ? -22.703 11.211 7.398 1 92.31 100 GLU B C 1
ATOM 3099 O O . GLU B 1 100 ? -22.938 10.07 6.996 1 92.31 100 GLU B O 1
ATOM 3104 N N . SER B 1 101 ? -23.125 12.289 6.781 1 88.94 101 SER B N 1
ATOM 3105 C CA . SER B 1 101 ? -24.094 12.227 5.695 1 88.94 101 SER B CA 1
ATOM 3106 C C . SER B 1 101 ? -23.484 11.617 4.438 1 88.94 101 SER B C 1
ATOM 3108 O O . SER B 1 101 ? -24.203 11.055 3.604 1 88.94 101 SER B O 1
ATOM 3110 N N . THR B 1 102 ? -22.203 11.648 4.336 1 87.31 102 THR B N 1
ATOM 3111 C CA . THR B 1 102 ? -21.578 11.195 3.092 1 87.31 102 THR B CA 1
ATOM 3112 C C . THR B 1 102 ? -20.703 9.969 3.336 1 87.31 102 THR B C 1
ATOM 3114 O O . THR B 1 102 ? -20.219 9.352 2.389 1 87.31 102 THR B O 1
ATOM 3117 N N . TRP B 1 103 ? -20.578 9.578 4.562 1 92.25 103 TRP B N 1
ATOM 3118 C CA . TRP B 1 103 ? -19.688 8.477 4.887 1 92.25 103 TRP B CA 1
ATOM 3119 C C . TRP B 1 103 ? -20.312 7.137 4.539 1 92.25 103 TRP B C 1
ATOM 3121 O O . TRP B 1 103 ? -21.438 6.852 4.949 1 92.25 103 TRP B O 1
ATOM 3131 N N . VAL B 1 104 ? -19.625 6.383 3.719 1 92.25 104 VAL B N 1
ATOM 3132 C CA . VAL B 1 104 ? -19.938 4.984 3.441 1 92.25 104 VAL B CA 1
ATOM 3133 C C . VAL B 1 104 ? -18.734 4.105 3.779 1 92.25 104 VAL B C 1
ATOM 3135 O O . VAL B 1 104 ? -17.641 4.305 3.244 1 92.25 104 VAL B O 1
ATOM 3138 N N . VAL B 1 105 ? -18.969 3.178 4.676 1 94.81 105 VAL B N 1
ATOM 3139 C CA . VAL B 1 105 ? -17.891 2.281 5.047 1 94.81 105 VAL B CA 1
ATOM 3140 C C . VAL B 1 105 ? -17.406 1.504 3.822 1 94.81 105 VAL B C 1
ATOM 3142 O O . VAL B 1 105 ? -18.219 0.882 3.125 1 94.81 105 VAL B O 1
ATOM 3145 N N . PRO B 1 106 ? -16.141 1.529 3.559 1 96.25 106 PRO B N 1
ATOM 3146 C CA . PRO B 1 106 ? -15.625 0.76 2.424 1 96.25 106 PRO B CA 1
ATOM 3147 C C . PRO B 1 106 ? -15.867 -0.739 2.564 1 96.25 106 PRO B C 1
ATOM 3149 O O . PRO B 1 106 ? -15.812 -1.276 3.674 1 96.25 106 PRO B O 1
ATOM 3152 N N . GLU B 1 107 ? -16.062 -1.411 1.443 1 96.56 107 GLU B N 1
ATOM 3153 C CA . GLU B 1 107 ? -16.281 -2.854 1.438 1 96.56 107 GLU B CA 1
ATOM 3154 C C . GLU B 1 107 ? -14.969 -3.617 1.522 1 96.56 107 GLU B C 1
ATOM 3156 O O . GLU B 1 107 ? -14.961 -4.848 1.566 1 96.56 107 GLU B O 1
ATOM 3161 N N . SER B 1 108 ? -13.898 -2.928 1.588 1 98.12 108 SER B N 1
ATOM 3162 C CA . SER B 1 108 ? -12.547 -3.48 1.659 1 98.12 108 SER B CA 1
ATOM 3163 C C . SER B 1 108 ? -12.352 -4.297 2.934 1 98.12 108 SER B C 1
ATOM 3165 O O . SER B 1 108 ? -12.375 -3.746 4.035 1 98.12 108 SER B O 1
ATOM 3167 N N . PRO B 1 109 ? -12.062 -5.578 2.838 1 98.62 109 PRO B N 1
ATOM 3168 C CA . PRO B 1 109 ? -11.82 -6.387 4.031 1 98.62 109 PRO B CA 1
ATOM 3169 C C . PRO B 1 109 ? -10.617 -5.898 4.84 1 98.62 109 PRO B C 1
ATOM 3171 O O . PRO B 1 109 ? -10.641 -5.934 6.07 1 98.62 109 PRO B O 1
ATOM 3174 N N . ALA B 1 110 ? -9.602 -5.516 4.148 1 98.56 110 ALA B N 1
ATOM 3175 C CA . ALA B 1 110 ? -8.422 -5.008 4.84 1 98.56 110 ALA B CA 1
ATOM 3176 C C . ALA B 1 110 ? -8.75 -3.754 5.648 1 98.56 110 ALA B C 1
ATOM 3178 O O . ALA B 1 110 ? -8.312 -3.611 6.793 1 98.56 110 ALA B O 1
ATOM 3179 N N . PHE B 1 111 ? -9.531 -2.859 5.051 1 98.56 111 PHE B N 1
ATOM 3180 C CA . PHE B 1 111 ? -9.961 -1.639 5.719 1 98.56 111 PHE B CA 1
ATOM 3181 C C . PHE B 1 111 ? -10.828 -1.963 6.934 1 98.56 111 PHE B C 1
ATOM 3183 O O . PHE B 1 111 ? -10.609 -1.423 8.023 1 98.56 111 PHE B O 1
ATOM 3190 N N . ARG B 1 112 ? -11.695 -2.863 6.812 1 98.5 112 ARG B N 1
ATOM 3191 C CA . ARG B 1 112 ? -12.617 -3.242 7.883 1 98.5 112 ARG B CA 1
ATOM 3192 C C . ARG B 1 112 ? -11.883 -3.939 9.016 1 98.5 112 ARG B C 1
ATOM 3194 O O . ARG B 1 112 ? -12.227 -3.764 10.188 1 98.5 112 ARG B O 1
ATOM 3201 N N . ARG B 1 113 ? -10.922 -4.707 8.672 1 98.25 113 ARG B N 1
ATOM 3202 C CA . ARG B 1 113 ? -10.109 -5.348 9.703 1 98.25 113 ARG B CA 1
ATOM 3203 C C . ARG B 1 113 ? -9.445 -4.312 10.602 1 98.25 113 ARG B C 1
ATOM 3205 O O . ARG B 1 113 ? -9.422 -4.473 11.82 1 98.25 113 ARG B O 1
ATOM 3212 N N . LEU B 1 114 ? -8.969 -3.27 10.016 1 98.44 114 LEU B N 1
ATOM 3213 C CA . LEU B 1 114 ? -8.297 -2.238 10.789 1 98.44 114 LEU B CA 1
ATOM 3214 C C . LEU B 1 114 ? -9.305 -1.419 11.594 1 98.44 114 LEU B C 1
ATOM 3216 O O . LEU B 1 114 ? -9 -0.968 12.703 1 98.44 114 LEU B O 1
ATOM 3220 N N . MET B 1 115 ? -10.492 -1.246 11.008 1 98.38 115 MET B N 1
ATOM 3221 C CA . MET B 1 115 ? -11.547 -0.595 11.773 1 98.38 115 MET B CA 1
ATOM 3222 C C . MET B 1 115 ? -11.922 -1.427 13 1 98.38 115 MET B C 1
ATOM 3224 O O . MET B 1 115 ? -12.039 -0.896 14.102 1 98.38 115 MET B O 1
ATOM 3228 N N . ASP B 1 116 ? -12.047 -2.73 12.797 1 98.12 116 ASP B N 1
ATOM 3229 C CA . ASP B 1 116 ? -12.398 -3.641 13.883 1 98.12 116 ASP B CA 1
ATOM 3230 C C . ASP B 1 116 ? -11.32 -3.646 14.969 1 98.12 116 ASP B C 1
ATOM 3232 O O . ASP B 1 116 ? -11.625 -3.807 16.156 1 98.12 116 ASP B O 1
ATOM 3236 N N . ALA B 1 117 ? -10.125 -3.398 14.57 1 97.81 117 ALA B N 1
ATOM 3237 C CA . ALA B 1 117 ? -9 -3.393 15.5 1 97.81 117 ALA B CA 1
ATOM 3238 C C . ALA B 1 117 ? -8.797 -2.008 16.109 1 97.81 117 ALA B C 1
ATOM 3240 O O . ALA B 1 117 ? -7.836 -1.777 16.844 1 97.81 117 ALA B O 1
ATOM 3241 N N . ASN B 1 118 ? -9.617 -1.048 15.742 1 97.69 118 ASN B N 1
ATOM 3242 C CA . ASN B 1 118 ? -9.562 0.33 16.219 1 97.69 118 ASN B CA 1
ATOM 3243 C C . ASN B 1 118 ? -8.297 1.039 15.758 1 97.69 118 ASN B C 1
ATOM 3245 O O . ASN B 1 118 ? -7.824 1.971 16.406 1 97.69 118 ASN B O 1
ATOM 3249 N N . GLN B 1 119 ? -7.758 0.467 14.711 1 98.12 119 GLN B N 1
ATOM 3250 C CA . GLN B 1 119 ? -6.605 1.124 14.102 1 98.12 119 GLN B CA 1
ATOM 3251 C C . GLN B 1 119 ? -7.043 2.229 13.141 1 98.12 119 GLN B C 1
ATOM 3253 O O . GLN B 1 119 ? -6.309 3.191 12.914 1 98.12 119 GLN B O 1
ATOM 3258 N N . ILE B 1 120 ? -8.211 2.049 12.523 1 98.5 120 ILE B N 1
ATOM 3259 C CA . ILE B 1 120 ? -8.906 3.098 11.789 1 98.5 120 ILE B CA 1
ATOM 3260 C C . ILE B 1 120 ? -10.172 3.504 12.539 1 98.5 120 ILE B C 1
ATOM 3262 O O . ILE B 1 120 ? -10.992 2.652 12.891 1 98.5 120 ILE B O 1
ATOM 3266 N N . ARG B 1 121 ? -10.305 4.789 12.781 1 98.19 121 ARG B N 1
ATOM 3267 C CA . ARG B 1 121 ? -11.445 5.352 13.492 1 98.19 121 ARG B CA 1
ATOM 3268 C C . ARG B 1 121 ? -12.109 6.465 12.695 1 98.19 121 ARG B C 1
ATOM 3270 O O . ARG B 1 121 ? -11.453 7.121 11.883 1 98.19 121 ARG B O 1
ATOM 3277 N N . ILE B 1 122 ? -13.375 6.617 12.945 1 97.38 122 ILE B N 1
ATOM 3278 C CA . ILE B 1 122 ? -14.125 7.66 12.258 1 97.38 122 ILE B CA 1
ATOM 3279 C C . ILE B 1 122 ? -14.57 8.727 13.258 1 97.38 122 ILE B C 1
ATOM 3281 O O . ILE B 1 122 ? -15.062 8.398 14.344 1 97.38 122 ILE B O 1
ATOM 3285 N N . THR B 1 123 ? -14.328 9.914 12.953 1 96.12 123 THR B N 1
ATOM 3286 C CA . THR B 1 123 ? -14.867 11.07 13.664 1 96.12 123 THR B CA 1
ATOM 3287 C C . THR B 1 123 ? -15.688 11.953 12.727 1 96.12 123 THR B C 1
ATOM 3289 O O . THR B 1 123 ? -15.227 12.305 11.641 1 96.12 123 THR B O 1
ATOM 3292 N N . TYR B 1 124 ? -16.859 12.242 13.156 1 94.5 124 TYR B N 1
ATOM 3293 C CA . TYR B 1 124 ? -17.734 13.023 12.289 1 94.5 124 TYR B CA 1
ATOM 3294 C C . TYR B 1 124 ? -17.609 14.516 12.57 1 94.5 124 TYR B C 1
ATOM 3296 O O . TYR B 1 124 ? -17.578 14.93 13.734 1 94.5 124 TYR B O 1
ATOM 3304 N N . LEU B 1 125 ? -17.516 15.234 11.516 1 90.62 125 LEU B N 1
ATOM 3305 C CA . LEU B 1 125 ? -17.594 16.688 11.578 1 90.62 125 LEU B CA 1
ATOM 3306 C C . LEU B 1 125 ? -19 17.141 11.977 1 90.62 125 LEU B C 1
ATOM 3308 O O . LEU B 1 125 ? -19.969 16.422 11.742 1 90.62 125 LEU B O 1
ATOM 3312 N N . PRO B 1 126 ? -19 18.375 12.602 1 87.38 126 PRO B N 1
ATOM 3313 C CA . PRO B 1 126 ? -20.344 18.938 12.797 1 87.38 126 PRO B CA 1
ATOM 3314 C C . PRO B 1 126 ? -21.156 18.984 11.5 1 87.38 126 PRO B C 1
ATOM 3316 O O . PRO B 1 126 ? -20.609 19.266 10.43 1 87.38 126 PRO B O 1
ATOM 3319 N N . ALA B 1 127 ? -22.453 18.656 11.539 1 83.88 127 ALA B N 1
ATOM 3320 C CA . ALA B 1 127 ? -23.328 18.469 10.383 1 83.88 127 ALA B CA 1
ATOM 3321 C C . ALA B 1 127 ? -23.344 19.719 9.508 1 83.88 127 ALA B C 1
ATOM 3323 O O . ALA B 1 127 ? -23.547 19.625 8.289 1 83.88 127 ALA B O 1
ATOM 3324 N N . THR B 1 128 ? -23.109 20.844 10.039 1 80.62 128 THR B N 1
ATOM 3325 C CA . THR B 1 128 ? -23.25 22.094 9.297 1 80.62 128 THR B CA 1
ATOM 3326 C C . THR B 1 128 ? -21.938 22.469 8.602 1 80.62 128 THR B C 1
ATOM 3328 O O . THR B 1 128 ? -21.875 23.484 7.906 1 80.62 128 THR B O 1
ATOM 3331 N N . THR B 1 129 ? -20.984 21.547 8.805 1 80.75 129 THR B N 1
ATOM 3332 C CA . THR B 1 129 ? -19.688 21.859 8.227 1 80.75 129 THR B CA 1
ATOM 3333 C C . THR B 1 129 ? -19.734 21.75 6.703 1 80.75 129 THR B C 1
ATOM 3335 O O . THR B 1 129 ? -20.297 20.797 6.156 1 80.75 129 THR B O 1
ATOM 3338 N N . ASN B 1 130 ? -19.344 22.812 6.035 1 75.69 130 ASN B N 1
ATOM 3339 C CA . ASN B 1 130 ? -19.25 22.844 4.578 1 75.69 130 ASN B CA 1
ATOM 3340 C C . ASN B 1 130 ? -17.812 23.078 4.117 1 75.69 130 ASN B C 1
ATOM 3342 O O . ASN B 1 130 ? -17.312 24.203 4.164 1 75.69 130 ASN B O 1
ATOM 3346 N N . ILE B 1 131 ? -17.156 21.984 3.828 1 72.75 131 ILE B N 1
ATOM 3347 C CA . ILE B 1 131 ? -15.797 22.078 3.326 1 72.75 131 ILE B CA 1
ATOM 3348 C C . ILE B 1 131 ? -15.781 21.875 1.814 1 72.75 131 ILE B C 1
ATOM 3350 O O . ILE B 1 131 ? -15.891 20.734 1.339 1 72.75 131 ILE B O 1
ATOM 3354 N N . SER B 1 132 ? -15.844 22.969 1.094 1 66.25 132 SER B N 1
ATOM 3355 C CA . SER B 1 132 ? -16.016 22.859 -0.351 1 66.25 132 SER B CA 1
ATOM 3356 C C . SER B 1 132 ? -14.766 23.297 -1.098 1 66.25 132 SER B C 1
ATOM 3358 O O . SER B 1 132 ? -14.594 22.984 -2.275 1 66.25 132 SER B O 1
ATOM 3360 N N . ASP B 1 133 ? -13.969 24.016 -0.355 1 69 133 ASP B N 1
ATOM 3361 C CA . ASP B 1 133 ? -12.773 24.547 -0.999 1 69 133 ASP B CA 1
ATOM 3362 C C . ASP B 1 133 ? -11.617 24.656 -0.007 1 69 133 ASP B C 1
ATOM 3364 O O . ASP B 1 133 ? -11.758 24.281 1.16 1 69 133 ASP B O 1
ATOM 3368 N N . HIS B 1 134 ? -10.492 24.984 -0.507 1 70 134 HIS B N 1
ATOM 3369 C CA . HIS B 1 134 ? -9.273 25.062 0.289 1 70 134 HIS B CA 1
ATOM 3370 C C . HIS B 1 134 ? -9.445 26.031 1.458 1 70 134 HIS B C 1
ATOM 3372 O O . HIS B 1 134 ? -8.953 25.781 2.557 1 70 134 HIS B O 1
ATOM 3378 N N . HIS B 1 135 ? -10.094 27.125 1.17 1 77 135 HIS B N 1
ATOM 3379 C CA . HIS B 1 135 ? -10.258 28.125 2.227 1 77 135 HIS B CA 1
ATOM 3380 C C . HIS B 1 135 ? -11.148 27.594 3.348 1 77 135 HIS B C 1
ATOM 3382 O O . HIS B 1 135 ? -10.906 27.875 4.523 1 77 135 HIS B O 1
ATOM 3388 N N . SER B 1 136 ? -12.102 26.844 2.887 1 79.44 136 SER B N 1
ATOM 3389 C CA . SER B 1 136 ? -12.977 26.25 3.898 1 79.44 136 SER B CA 1
ATOM 3390 C C . SER B 1 136 ? -12.211 25.312 4.812 1 79.44 136 SER B C 1
ATOM 3392 O O . SER B 1 136 ? -12.484 25.234 6.016 1 79.44 136 SER B O 1
ATOM 3394 N N . VAL B 1 137 ? -11.242 24.625 4.258 1 81.44 137 VAL B N 1
ATOM 3395 C CA . VAL B 1 137 ? -10.391 23.75 5.059 1 81.44 137 VAL B CA 1
ATOM 3396 C C . VAL B 1 137 ? -9.57 24.578 6.039 1 81.44 137 VAL B C 1
ATOM 3398 O O . VAL B 1 137 ? -9.469 24.234 7.219 1 81.44 137 VAL B O 1
ATOM 3401 N N . SER B 1 138 ? -9.062 25.672 5.586 1 87.56 138 SER B N 1
ATOM 3402 C CA . SER B 1 138 ? -8.258 26.547 6.43 1 87.56 138 SER B CA 1
ATOM 3403 C C . SER B 1 138 ? -9.07 27.078 7.602 1 87.56 138 SER B C 1
ATOM 3405 O O . SER B 1 138 ? -8.602 27.078 8.742 1 87.56 138 SER B O 1
ATOM 3407 N N . VAL B 1 139 ? -10.273 27.531 7.242 1 85.62 139 VAL B N 1
ATOM 3408 C CA . VAL B 1 139 ? -11.148 28.078 8.273 1 85.62 139 VAL B CA 1
ATOM 3409 C C . VAL B 1 139 ? -11.453 26.984 9.312 1 85.62 139 VAL B C 1
ATOM 3411 O O . VAL B 1 139 ? -11.367 27.234 10.516 1 85.62 139 VAL B O 1
ATOM 3414 N N . PHE B 1 140 ? -11.656 25.906 8.852 1 88.06 140 PHE B N 1
ATOM 3415 C CA . PHE B 1 140 ? -12.016 24.797 9.742 1 88.06 140 PHE B CA 1
ATOM 3416 C C . PHE B 1 140 ? -10.852 24.453 10.664 1 88.06 140 PHE B C 1
ATOM 3418 O O . PHE B 1 140 ? -11.031 24.281 11.867 1 88.06 140 PHE B O 1
ATOM 3425 N N . LEU B 1 141 ? -9.68 24.359 10.109 1 92.06 141 LEU B N 1
ATOM 3426 C CA . LEU B 1 141 ? -8.508 23.953 10.883 1 92.06 141 LEU B CA 1
ATOM 3427 C C . LEU B 1 141 ? -8.102 25.047 11.859 1 92.06 141 LEU B C 1
ATOM 3429 O O . LEU B 1 141 ? -7.324 24.812 12.789 1 92.06 141 LEU B O 1
ATOM 3433 N N . THR B 1 142 ? -8.594 26.25 11.648 1 94 142 THR B N 1
ATOM 3434 C CA . THR B 1 142 ? -8.234 27.344 12.555 1 94 142 THR B CA 1
ATOM 3435 C C . THR B 1 142 ? -9.336 27.578 13.586 1 94 142 THR B C 1
ATOM 3437 O O . THR B 1 142 ? -9.367 28.609 14.258 1 94 142 THR B O 1
ATOM 3440 N N . GLU B 1 143 ? -10.242 26.688 13.617 1 91.12 143 GLU B N 1
ATOM 3441 C CA . GLU B 1 143 ? -11.227 26.641 14.695 1 91.12 143 GLU B CA 1
ATOM 3442 C C . GLU B 1 143 ? -10.812 25.641 15.766 1 91.12 143 GLU B C 1
ATOM 3444 O O . GLU B 1 143 ? -10.117 24.656 15.484 1 91.12 143 GLU B O 1
ATOM 3449 N N . PRO B 1 144 ? -11.32 25.859 17 1 95.38 144 PRO B N 1
ATOM 3450 C CA . PRO B 1 144 ? -10.844 25.047 18.109 1 95.38 144 PRO B CA 1
ATOM 3451 C C . PRO B 1 144 ? -11.328 23.594 18.047 1 95.38 144 PRO B C 1
ATOM 3453 O O . PRO B 1 144 ? -10.656 22.688 18.531 1 95.38 144 PRO B O 1
ATOM 3456 N N . TRP B 1 145 ? -12.484 23.359 17.469 1 93.5 145 TRP B N 1
ATOM 3457 C CA . TRP B 1 145 ? -13.148 22.062 17.562 1 93.5 145 TRP B CA 1
ATOM 3458 C C . TRP B 1 145 ? -12.219 20.938 17.109 1 93.5 145 TRP B C 1
ATOM 3460 O O . TRP B 1 145 ? -12.117 19.922 17.781 1 93.5 145 TRP B O 1
ATOM 3470 N N . PHE B 1 146 ? -11.633 21.156 15.977 1 94.5 146 PHE B N 1
ATOM 3471 C CA . PHE B 1 146 ? -10.789 20.125 15.398 1 94.5 146 PHE B CA 1
ATOM 3472 C C . PHE B 1 146 ? -9.68 19.719 16.359 1 94.5 146 PHE B C 1
ATOM 3474 O O . PHE B 1 146 ? -9.5 18.531 16.656 1 94.5 146 PHE B O 1
ATOM 3481 N N . TRP B 1 147 ? -8.969 20.625 16.891 1 97 147 TRP B N 1
ATOM 3482 C CA . TRP B 1 147 ? -7.801 20.375 17.734 1 97 147 TRP B CA 1
ATOM 3483 C C . TRP B 1 147 ? -8.219 19.812 19.078 1 97 147 TRP B C 1
ATOM 3485 O O . TRP B 1 147 ? -7.484 19.047 19.703 1 97 147 TRP B O 1
ATOM 3495 N N . GLU B 1 148 ? -9.391 20.203 19.594 1 96.62 148 GLU B N 1
ATOM 3496 C CA . GLU B 1 148 ? -9.914 19.703 20.859 1 96.62 148 GLU B CA 1
ATOM 3497 C C . GLU B 1 148 ? -10.102 18.188 20.812 1 96.62 148 GLU B C 1
ATOM 3499 O O . GLU B 1 148 ? -9.977 17.5 21.828 1 96.62 148 GLU B O 1
ATOM 3504 N N . GLN B 1 149 ? -10.352 17.672 19.562 1 94.94 149 GLN B N 1
ATOM 3505 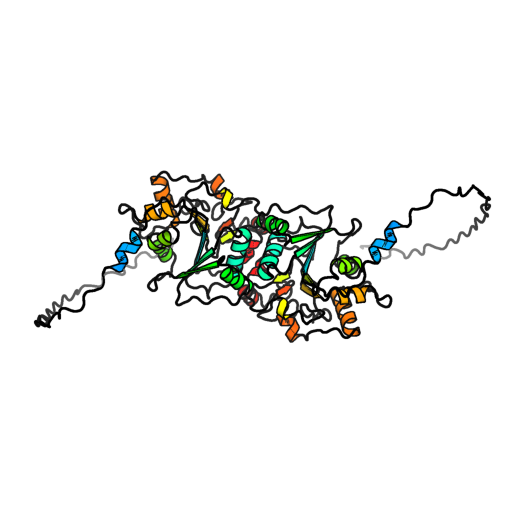C CA . GLN B 1 149 ? -10.555 16.234 19.422 1 94.94 149 GLN B CA 1
ATOM 3506 C C . GLN B 1 149 ? -9.266 15.461 19.672 1 94.94 149 GLN B C 1
ATOM 3508 O O . GLN B 1 149 ? -9.297 14.266 19.984 1 94.94 149 GLN B O 1
ATOM 3513 N N . PHE B 1 150 ? -8.07 16.172 19.547 1 96.38 150 PHE B N 1
ATOM 3514 C CA . PHE B 1 150 ? -6.82 15.43 19.5 1 96.38 150 PHE B CA 1
ATOM 3515 C C . PHE B 1 150 ? -5.828 15.961 20.531 1 96.38 150 PHE B C 1
ATOM 3517 O O . PHE B 1 150 ? -4.645 15.617 20.5 1 96.38 150 PHE B O 1
ATOM 3524 N N . VAL B 1 151 ? -6.254 16.719 21.484 1 95.44 151 VAL B N 1
ATOM 3525 C CA . VAL B 1 151 ? -5.387 17.438 22.406 1 95.44 151 VAL B CA 1
ATOM 3526 C C . VAL B 1 151 ? -4.672 16.453 23.312 1 95.44 151 VAL B C 1
ATOM 3528 O O . VAL B 1 151 ? -3.6 16.75 23.844 1 95.44 151 VAL B O 1
ATOM 3531 N N . SER B 1 152 ? -5.168 15.25 23.484 1 95.31 152 SER B N 1
ATOM 3532 C CA . SER B 1 152 ? -4.562 14.242 24.344 1 95.31 152 SER B CA 1
ATOM 3533 C C . SER B 1 152 ? -3.396 13.547 23.656 1 95.31 152 SER B C 1
ATOM 3535 O O . SER B 1 152 ? -2.615 12.844 24.297 1 95.31 152 SER B O 1
ATOM 3537 N N . SER B 1 153 ? -3.268 13.75 22.297 1 96.69 153 SER B N 1
ATOM 3538 C CA . SER B 1 153 ? -2.18 13.125 21.547 1 96.69 153 SER B CA 1
ATOM 3539 C C . SER B 1 153 ? -0.887 13.922 21.688 1 96.69 153 SER B C 1
ATOM 3541 O O . SER B 1 153 ? -0.914 15.156 21.734 1 96.69 153 SER B O 1
ATOM 3543 N N . HIS B 1 154 ? 0.211 13.164 21.781 1 97.19 154 HIS B N 1
ATOM 3544 C CA . HIS B 1 154 ? 1.513 13.82 21.812 1 97.19 154 HIS B CA 1
ATOM 3545 C C . HIS B 1 154 ? 1.775 14.594 20.531 1 97.19 154 HIS B C 1
ATOM 3547 O O . HIS B 1 154 ? 2.064 15.789 20.562 1 97.19 154 HIS B O 1
ATOM 3553 N N . ARG B 1 155 ? 1.704 13.938 19.406 1 98.25 155 ARG B N 1
ATOM 3554 C CA . ARG B 1 155 ? 1.778 14.547 18.078 1 98.25 155 ARG B CA 1
ATOM 3555 C C . ARG B 1 155 ? 0.705 13.977 17.156 1 98.25 155 ARG B C 1
ATOM 3557 O O . ARG B 1 155 ? 0.181 12.891 17.406 1 98.25 155 ARG B O 1
ATOM 3564 N N . MET B 1 156 ? 0.421 14.852 16.219 1 98.5 156 MET B N 1
ATOM 3565 C CA . MET B 1 156 ? -0.588 14.516 15.219 1 98.5 156 MET B CA 1
ATOM 3566 C C . MET B 1 156 ? -0.032 14.664 13.805 1 98.5 156 MET B C 1
ATOM 3568 O O . MET B 1 156 ? 0.482 15.727 13.445 1 98.5 156 MET B O 1
ATOM 3572 N N . LEU B 1 157 ? -0.095 13.539 13.086 1 98.81 157 LEU B N 1
ATOM 3573 C CA . LEU B 1 157 ? 0.185 13.617 11.656 1 98.81 157 LEU B CA 1
ATOM 3574 C C . LEU B 1 157 ? -1.082 13.945 10.867 1 98.81 157 LEU B C 1
ATOM 3576 O O . LEU B 1 157 ? -2.068 13.211 10.945 1 98.81 157 LEU B O 1
ATOM 3580 N N . ILE B 1 158 ? -1.075 15.055 10.172 1 98.5 158 ILE B N 1
ATOM 3581 C CA . ILE B 1 158 ? -2.135 15.344 9.219 1 98.5 158 ILE B CA 1
ATOM 3582 C C . ILE B 1 158 ? -1.672 14.984 7.805 1 98.5 158 ILE B C 1
ATOM 3584 O O . ILE B 1 158 ? -0.57 15.352 7.395 1 98.5 158 ILE B O 1
ATOM 3588 N N . PHE B 1 159 ? -2.492 14.188 7.113 1 97.81 159 PHE B N 1
ATOM 3589 C CA . PHE B 1 159 ? -2.154 13.883 5.727 1 97.81 159 PHE B CA 1
ATOM 3590 C C . PHE B 1 159 ? -3.393 13.961 4.84 1 97.81 159 PHE B C 1
ATOM 3592 O O . PHE B 1 159 ? -4.512 13.742 5.309 1 97.81 159 PHE B O 1
ATOM 3599 N N . GLN B 1 160 ? -3.158 14.367 3.639 1 94.19 160 GLN B N 1
ATOM 3600 C CA . GLN B 1 160 ? -4.184 14.422 2.604 1 94.19 160 GLN B CA 1
ATOM 3601 C C . GLN B 1 160 ? -4.004 13.297 1.591 1 94.19 160 GLN B C 1
ATOM 3603 O O . GLN B 1 160 ? -2.977 12.609 1.592 1 94.19 160 GLN B O 1
ATOM 3608 N N . VAL B 1 161 ? -4.965 13.078 0.735 1 93.75 161 VAL B N 1
ATOM 3609 C CA . VAL B 1 161 ? -4.992 11.93 -0.165 1 93.75 161 VAL B CA 1
ATOM 3610 C C . VAL B 1 161 ? -3.965 12.125 -1.279 1 93.75 161 VAL B C 1
ATOM 3612 O O . VAL B 1 161 ? -3.664 11.188 -2.023 1 93.75 161 VAL B O 1
ATOM 3615 N N . ASP B 1 162 ? -3.418 13.305 -1.414 1 94.5 162 ASP B N 1
ATOM 3616 C CA . ASP B 1 162 ? -2.377 13.547 -2.41 1 94.5 162 ASP B CA 1
ATOM 3617 C C . ASP B 1 162 ? -0.995 13.586 -1.762 1 94.5 162 ASP B C 1
ATOM 3619 O O . ASP B 1 162 ? -0.065 14.188 -2.307 1 94.5 162 ASP B O 1
ATOM 3623 N N . SER B 1 163 ? -0.896 12.984 -0.602 1 97.31 163 SER B N 1
ATOM 3624 C CA . SER B 1 163 ? 0.378 12.758 0.073 1 97.31 163 SER B CA 1
ATOM 3625 C C . SER B 1 163 ? 0.697 11.266 0.158 1 97.31 163 SER B C 1
ATOM 3627 O O . SER B 1 163 ? -0.19 10.43 -0.003 1 97.31 163 SER B O 1
ATOM 3629 N N . ILE B 1 164 ? 1.991 10.984 0.38 1 98.31 164 ILE B N 1
ATOM 3630 C CA . ILE B 1 164 ? 2.402 9.586 0.451 1 98.31 164 ILE B CA 1
ATOM 3631 C C . ILE B 1 164 ? 3.639 9.461 1.34 1 98.31 164 ILE B C 1
ATOM 3633 O O . ILE B 1 164 ? 4.461 10.375 1.408 1 98.31 164 ILE B O 1
ATOM 3637 N N . LEU B 1 165 ? 3.727 8.383 2.088 1 98.81 165 LEU B N 1
ATOM 3638 C CA . LEU B 1 165 ? 4.957 7.992 2.764 1 98.81 165 LEU B CA 1
ATOM 3639 C C . LEU B 1 165 ? 5.738 6.984 1.932 1 98.81 165 LEU B C 1
ATOM 3641 O O . LEU B 1 165 ? 5.148 6.121 1.276 1 98.81 165 LEU B O 1
ATOM 3645 N N . CYS B 1 166 ? 7.031 7.125 1.988 1 98.62 166 CYS B N 1
ATOM 3646 C CA . CYS B 1 166 ? 7.91 6.223 1.257 1 98.62 166 CYS B CA 1
ATOM 3647 C C . CYS B 1 166 ? 8.344 5.055 2.133 1 98.62 166 CYS B C 1
ATOM 3649 O O . CYS B 1 166 ? 9.148 5.223 3.047 1 98.62 166 CYS B O 1
ATOM 3651 N N . SER B 1 167 ? 7.895 3.895 1.799 1 98.5 167 SER B N 1
ATOM 3652 C CA . SER B 1 167 ? 8.109 2.74 2.666 1 98.5 167 SER B CA 1
ATOM 3653 C C . SER B 1 167 ? 9.578 2.332 2.691 1 98.5 167 SER B C 1
ATOM 3655 O O . SER B 1 167 ? 10.031 1.679 3.633 1 98.5 167 SER B O 1
ATOM 3657 N N . LYS B 1 168 ? 10.305 2.721 1.704 1 97.19 168 LYS B N 1
ATOM 3658 C CA . LYS B 1 168 ? 11.727 2.375 1.656 1 97.19 168 LYS B CA 1
ATOM 3659 C C . LYS B 1 168 ? 12.531 3.232 2.627 1 97.19 168 LYS B C 1
ATOM 3661 O O . LYS B 1 168 ? 13.688 2.922 2.922 1 97.19 168 LYS B O 1
ATOM 3666 N N . ALA B 1 169 ? 11.945 4.328 3.061 1 98.38 169 ALA B N 1
ATOM 3667 C CA . ALA B 1 169 ? 12.68 5.242 3.936 1 98.38 169 ALA B CA 1
ATOM 3668 C C . ALA B 1 169 ? 13.078 4.551 5.234 1 98.38 169 ALA B C 1
ATOM 3670 O O . ALA B 1 169 ? 12.266 3.875 5.863 1 98.38 169 ALA B O 1
ATOM 3671 N N . PRO B 1 170 ? 14.344 4.762 5.66 1 97.94 170 PRO B N 1
ATOM 3672 C CA . PRO B 1 170 ? 14.766 4.195 6.945 1 97.94 170 PRO B CA 1
ATOM 3673 C C . PRO B 1 170 ? 14.266 5.008 8.141 1 97.94 170 PRO B C 1
ATOM 3675 O O . PRO B 1 170 ? 14.219 4.5 9.258 1 97.94 170 PRO B O 1
ATOM 3678 N N . MET B 1 171 ? 13.906 6.23 7.906 1 97.56 171 MET B N 1
ATOM 3679 C CA . MET B 1 171 ? 13.375 7.074 8.969 1 97.56 171 MET B CA 1
ATOM 3680 C C . MET B 1 171 ? 11.922 6.719 9.273 1 97.56 171 MET B C 1
ATOM 3682 O O . MET B 1 171 ? 11.203 6.234 8.391 1 97.56 171 MET B O 1
ATOM 3686 N N . THR B 1 172 ? 11.602 6.969 10.523 1 97.62 172 THR B N 1
ATOM 3687 C CA . THR B 1 172 ? 10.219 6.801 10.969 1 97.62 172 THR B CA 1
ATOM 3688 C C . THR B 1 172 ? 9.625 8.133 11.414 1 97.62 172 THR B C 1
ATOM 3690 O O . THR B 1 172 ? 10.344 9.125 11.539 1 97.62 172 THR B O 1
ATOM 3693 N N . MET B 1 173 ? 8.328 8.102 11.617 1 97.81 173 MET B N 1
ATOM 3694 C CA . MET B 1 173 ? 7.637 9.289 12.125 1 97.81 173 MET B CA 1
ATOM 3695 C C . MET B 1 173 ? 8.195 9.695 13.484 1 97.81 173 MET B C 1
ATOM 3697 O O . MET B 1 173 ? 8.258 10.883 13.805 1 97.81 173 MET B O 1
ATOM 3701 N N . GLU B 1 174 ? 8.711 8.75 14.25 1 97.75 174 GLU B N 1
ATOM 3702 C CA . GLU B 1 174 ? 9.258 8.969 15.594 1 97.75 174 GLU B CA 1
ATOM 3703 C C . GLU B 1 174 ? 10.5 9.859 15.539 1 97.75 174 GLU B C 1
ATOM 3705 O O . GLU B 1 174 ? 10.789 10.586 16.484 1 97.75 174 GLU B O 1
ATOM 3710 N N . ASP B 1 175 ? 11.18 9.805 14.445 1 98.31 175 ASP B N 1
ATOM 3711 C CA . ASP B 1 175 ? 12.391 10.602 14.289 1 98.31 175 ASP B CA 1
ATOM 3712 C C . ASP B 1 175 ? 12.078 12.094 14.242 1 98.31 175 ASP B C 1
ATOM 3714 O O . ASP B 1 175 ? 12.977 12.93 14.367 1 98.31 175 ASP B O 1
ATOM 3718 N N . PHE B 1 176 ? 10.805 12.469 14.156 1 98.56 176 PHE B N 1
ATOM 3719 C CA . PHE B 1 176 ? 10.438 13.867 13.953 1 98.56 176 PHE B CA 1
ATOM 3720 C C . PHE B 1 176 ? 9.594 14.383 15.109 1 98.56 176 PHE B C 1
ATOM 3722 O O . PHE B 1 176 ? 9.102 15.516 15.07 1 98.56 176 PHE B O 1
ATOM 3729 N N . LEU B 1 177 ? 9.469 13.656 16.188 1 98.06 177 LEU B N 1
ATOM 3730 C CA . LEU B 1 177 ? 8.531 13.961 17.266 1 98.06 177 LEU B CA 1
ATOM 3731 C C . LEU B 1 177 ? 9.047 15.117 18.109 1 98.06 177 LEU B C 1
ATOM 3733 O O . LEU B 1 177 ? 8.297 15.688 18.906 1 98.06 177 LEU B O 1
ATOM 3737 N N . GLU B 1 178 ? 10.289 15.477 17.953 1 98.19 178 GLU B N 1
ATOM 3738 C CA . GLU B 1 178 ? 10.82 16.594 18.734 1 98.19 178 GLU B CA 1
ATOM 3739 C C . GLU B 1 178 ? 10.242 17.922 18.281 1 98.19 178 GLU B C 1
ATOM 3741 O O . GLU B 1 178 ? 10.25 18.906 19.016 1 98.19 178 GLU B O 1
ATOM 3746 N N . TRP B 1 179 ? 9.75 17.938 17.062 1 98.56 179 TRP B N 1
ATOM 3747 C CA . TRP B 1 179 ? 9.297 19.188 16.484 1 98.56 179 TRP B CA 1
ATOM 3748 C C . TRP B 1 179 ? 7.848 19.484 16.859 1 98.56 179 TRP B C 1
ATOM 3750 O O . TRP B 1 179 ? 7.023 18.562 16.922 1 98.56 179 TRP B O 1
ATOM 3760 N N . ASP B 1 180 ? 7.57 20.75 17.047 1 98.62 180 ASP B N 1
ATOM 3761 C CA . ASP B 1 180 ? 6.199 21.172 17.328 1 98.62 180 ASP B CA 1
ATOM 3762 C C . ASP B 1 180 ? 5.379 21.25 16.047 1 98.62 180 ASP B C 1
ATOM 3764 O O . ASP B 1 180 ? 4.152 21.141 16.078 1 98.62 180 ASP B O 1
ATOM 3768 N N . LEU B 1 181 ? 6.047 21.484 15.008 1 98.69 181 LEU B N 1
ATOM 3769 C CA . LEU B 1 181 ? 5.465 21.578 13.672 1 98.69 181 LEU B CA 1
ATOM 3770 C C . LEU B 1 181 ? 6.508 21.281 12.602 1 98.69 181 LEU B C 1
ATOM 3772 O O . LEU B 1 181 ? 7.609 21.828 12.633 1 98.69 181 LEU B O 1
ATOM 3776 N N . VAL B 1 182 ? 6.176 20.375 11.656 1 98.69 182 VAL B N 1
ATOM 3777 C CA . VAL B 1 182 ? 7.066 20.125 10.531 1 98.69 182 VAL B CA 1
ATOM 3778 C C . VAL B 1 182 ? 6.254 19.672 9.32 1 98.69 182 VAL B C 1
ATOM 3780 O O . VAL B 1 182 ? 5.246 18.969 9.469 1 98.69 182 VAL B O 1
ATOM 3783 N N . GLY B 1 183 ? 6.52 20.047 8.156 1 98.44 183 GLY B N 1
ATOM 3784 C CA . GLY B 1 183 ? 6.035 19.688 6.836 1 98.44 183 GLY B CA 1
ATOM 3785 C C . GLY B 1 183 ? 7.031 19.984 5.73 1 98.44 183 GLY B C 1
ATOM 3786 O O . GLY B 1 183 ? 8.188 20.328 6.004 1 98.44 183 GLY B O 1
ATOM 3787 N N . ALA B 1 184 ? 6.602 19.766 4.535 1 97.81 184 ALA B N 1
ATOM 3788 C CA . ALA B 1 184 ? 7.469 20.141 3.418 1 97.81 184 ALA B CA 1
ATOM 3789 C C . ALA B 1 184 ? 7.73 21.641 3.396 1 97.81 184 ALA B C 1
ATOM 3791 O O . ALA B 1 184 ? 6.793 22.438 3.451 1 97.81 184 ALA B O 1
ATOM 3792 N N . PRO B 1 185 ? 9 22.016 3.271 1 96.12 185 PRO B N 1
ATOM 3793 C CA . PRO B 1 185 ? 9.266 23.453 3.191 1 96.12 185 PRO B CA 1
ATOM 3794 C C . PRO B 1 185 ? 8.648 24.094 1.951 1 96.12 185 PRO B C 1
ATOM 3796 O O . PRO B 1 185 ? 8.68 23.516 0.866 1 96.12 185 PRO B O 1
ATOM 3799 N N . ILE B 1 186 ? 8.039 25.234 2.221 1 88.38 186 ILE B N 1
ATOM 3800 C CA . ILE B 1 186 ? 7.484 26.031 1.138 1 88.38 186 ILE B CA 1
ATOM 3801 C C . ILE B 1 186 ? 8.453 27.172 0.794 1 88.38 186 ILE B C 1
ATOM 3803 O O . ILE B 1 186 ? 8.742 28.016 1.635 1 88.38 186 ILE B O 1
ATOM 3807 N N . THR B 1 187 ? 9.008 27.188 -0.399 1 77.38 187 THR B N 1
ATOM 3808 C CA . THR B 1 187 ? 9.992 28.219 -0.722 1 77.38 187 THR B CA 1
ATOM 3809 C C . THR B 1 187 ? 9.469 29.141 -1.825 1 77.38 187 THR B C 1
ATOM 3811 O O . THR B 1 187 ? 9.961 30.266 -1.993 1 77.38 187 THR B O 1
ATOM 3814 N N . VAL B 1 188 ? 8.516 28.844 -2.541 1 69.88 188 VAL B N 1
ATOM 3815 C CA . VAL B 1 188 ? 8.109 29.609 -3.721 1 69.88 188 VAL B CA 1
ATOM 3816 C C . VAL B 1 188 ? 6.855 30.422 -3.408 1 69.88 188 VAL B C 1
ATOM 3818 O O . VAL B 1 188 ? 6.777 31.609 -3.734 1 69.88 188 VAL B O 1
ATOM 3821 N N . TYR B 1 189 ? 5.957 29.859 -2.736 1 68 189 TYR B N 1
ATOM 3822 C CA . TYR B 1 189 ? 4.648 30.5 -2.625 1 68 189 TYR B CA 1
ATOM 3823 C C . TYR B 1 189 ? 4.352 30.875 -1.183 1 68 189 TYR B C 1
ATOM 3825 O O . TYR B 1 189 ? 3.191 31.094 -0.817 1 68 189 TYR B O 1
ATOM 3833 N N . GLY B 1 190 ? 5.359 30.938 -0.445 1 75.44 190 GLY B N 1
ATOM 3834 C CA . GLY B 1 190 ? 5.098 31.234 0.954 1 75.44 190 GLY B CA 1
ATOM 3835 C C . GLY B 1 190 ? 6.27 30.906 1.862 1 75.44 190 GLY B C 1
ATOM 3836 O O . GLY B 1 190 ? 7.426 30.984 1.442 1 75.44 190 GLY B O 1
ATOM 3837 N N . ILE B 1 191 ? 5.867 30.797 3.102 1 82 191 ILE B N 1
ATOM 3838 C CA . ILE B 1 191 ? 6.867 30.5 4.125 1 82 191 ILE B CA 1
ATOM 3839 C C . ILE B 1 191 ? 6.395 29.328 4.98 1 82 191 ILE B C 1
ATOM 3841 O O . ILE B 1 191 ? 5.199 29.031 5.023 1 82 191 ILE B O 1
ATOM 3845 N N . GLY B 1 192 ? 7.336 28.625 5.457 1 92.69 192 GLY B N 1
ATOM 3846 C CA . GLY B 1 192 ? 6.992 27.578 6.418 1 92.69 192 GLY B CA 1
ATOM 3847 C C . GLY B 1 192 ? 6.848 26.219 5.789 1 92.69 192 GLY B C 1
ATOM 3848 O O . GLY B 1 192 ? 7.664 25.828 4.949 1 92.69 192 GLY B O 1
ATOM 3849 N N . TYR B 1 193 ? 5.883 25.469 6.312 1 95.88 193 TYR B N 1
ATOM 3850 C CA . TYR B 1 193 ? 5.73 24.062 5.93 1 95.88 193 TYR B CA 1
ATOM 3851 C C . TYR B 1 193 ? 4.352 23.812 5.328 1 95.88 193 TYR B C 1
ATOM 3853 O O . TYR B 1 193 ? 3.355 24.375 5.785 1 95.88 193 TYR B O 1
ATOM 3861 N N . ASN B 1 194 ? 4.297 22.984 4.266 1 93.31 194 ASN B N 1
ATOM 3862 C CA . ASN B 1 194 ? 3.014 22.547 3.721 1 93.31 194 ASN B CA 1
ATOM 3863 C C . ASN B 1 194 ? 2.191 21.797 4.758 1 93.31 194 ASN B C 1
ATOM 3865 O O . ASN B 1 194 ? 2.742 21.031 5.555 1 93.31 194 ASN B O 1
ATOM 3869 N N . GLY B 1 195 ? 0.849 22.031 4.645 1 94.94 195 GLY B N 1
ATOM 3870 C CA . GLY B 1 195 ? -0.03 21.438 5.641 1 94.94 195 GLY B CA 1
ATOM 3871 C C . GLY B 1 195 ? -0.579 20.094 5.219 1 94.94 195 GLY B C 1
ATOM 3872 O O . GLY B 1 195 ? -1.111 19.344 6.047 1 94.94 195 GLY B O 1
ATOM 3873 N N . GLY B 1 196 ? -0.456 19.672 3.947 1 95 196 GLY B N 1
ATOM 3874 C CA . GLY B 1 196 ? -1.098 18.469 3.428 1 95 196 GLY B CA 1
ATOM 3875 C C . GLY B 1 196 ? -0.448 17.188 3.912 1 95 196 GLY B C 1
ATOM 3876 O O . GLY B 1 196 ? -1.068 16.125 3.883 1 95 196 GLY B O 1
ATOM 3877 N N . LEU B 1 197 ? 0.76 17.328 4.297 1 98.25 197 LEU B N 1
ATOM 3878 C CA . LEU B 1 197 ? 1.54 16.328 5.012 1 98.25 197 LEU B CA 1
ATOM 3879 C C . LEU B 1 197 ? 2.404 16.984 6.086 1 98.25 197 LEU B C 1
ATOM 3881 O O . LEU B 1 197 ? 3.486 17.5 5.793 1 98.25 197 LEU B O 1
ATOM 3885 N N . SER B 1 198 ? 1.877 16.922 7.387 1 98.75 198 SER B N 1
ATOM 3886 C CA . SER B 1 198 ? 2.562 17.656 8.438 1 98.75 198 SER B CA 1
ATOM 3887 C C . SER B 1 198 ? 2.361 17 9.797 1 98.75 198 SER B C 1
ATOM 3889 O O . SER B 1 198 ? 1.32 16.391 10.055 1 98.75 198 SER B O 1
ATOM 3891 N N . LEU B 1 199 ? 3.365 17.062 10.539 1 98.75 199 LEU B N 1
ATOM 3892 C CA . LEU B 1 199 ? 3.34 16.656 11.938 1 98.75 199 LEU B CA 1
ATOM 3893 C C . LEU B 1 199 ? 3.197 17.859 12.852 1 98.75 199 LEU B C 1
ATOM 3895 O O . LEU B 1 199 ? 3.928 18.844 12.711 1 98.75 199 LEU B O 1
ATOM 3899 N N . ARG B 1 200 ? 2.205 17.828 13.758 1 98.62 200 ARG B N 1
ATOM 3900 C CA . ARG B 1 200 ? 1.876 19.016 14.547 1 98.62 200 ARG B CA 1
ATOM 3901 C C . ARG B 1 200 ? 1.686 18.656 16.016 1 98.62 200 ARG B C 1
ATOM 3903 O O . ARG B 1 200 ? 1.228 17.562 16.344 1 98.62 200 ARG B O 1
ATOM 3910 N N . ASN B 1 201 ? 2.059 19.547 16.844 1 98.38 201 ASN B N 1
ATOM 3911 C CA . ASN B 1 201 ? 1.703 19.531 18.266 1 98.38 201 ASN B CA 1
ATOM 3912 C C . ASN B 1 201 ? 0.281 20.031 18.484 1 98.38 201 ASN B C 1
ATOM 3914 O O . ASN B 1 201 ? 0.032 21.234 18.422 1 98.38 201 ASN B O 1
ATOM 3918 N N . PRO B 1 202 ? -0.617 19.109 18.766 1 98.06 202 PRO B N 1
ATOM 3919 C CA . PRO B 1 202 ? -2.014 19.547 18.844 1 98.06 202 PRO B CA 1
ATOM 3920 C C . PRO B 1 202 ? -2.273 20.531 19.969 1 98.06 202 PRO B C 1
ATOM 3922 O O . PRO B 1 202 ? -3.15 21.391 19.859 1 98.06 202 PRO B O 1
ATOM 3925 N N . ARG B 1 203 ? -1.581 20.5 21.031 1 97.69 203 ARG B N 1
ATOM 3926 C CA . ARG B 1 203 ? -1.758 21.453 22.125 1 97.69 203 ARG B CA 1
ATOM 3927 C C . ARG B 1 203 ? -1.337 22.859 21.719 1 97.69 203 ARG B C 1
ATOM 3929 O O . ARG B 1 203 ? -2.006 23.828 22.062 1 97.69 203 ARG B O 1
ATOM 3936 N N . LEU B 1 204 ? -0.189 22.875 21.062 1 98.25 204 LEU B N 1
ATOM 3937 C CA . LEU B 1 204 ? 0.252 24.172 20.578 1 98.25 204 LEU B CA 1
ATOM 3938 C C . LEU B 1 204 ? -0.746 24.734 19.562 1 98.25 204 LEU B C 1
ATOM 3940 O O . LEU B 1 204 ? -1.053 25.938 19.594 1 98.25 204 LEU B O 1
ATOM 3944 N N . MET B 1 205 ? -1.23 23.891 18.641 1 98.19 205 MET B N 1
ATOM 3945 C CA . MET B 1 205 ? -2.225 24.344 17.672 1 98.19 205 MET B CA 1
ATOM 3946 C C . MET B 1 205 ? -3.475 24.859 18.375 1 98.19 205 MET B C 1
ATOM 3948 O O . MET B 1 205 ? -4.012 25.906 18 1 98.19 205 MET B O 1
ATOM 3952 N N . LEU B 1 206 ? -3.916 24.125 19.391 1 98 206 LEU B N 1
ATOM 3953 C CA . LEU B 1 206 ? -5.094 24.531 20.141 1 98 206 LEU B CA 1
ATOM 3954 C C . LEU B 1 206 ? -4.848 25.859 20.859 1 98 206 LEU B C 1
ATOM 3956 O O . LEU B 1 206 ? -5.723 26.734 20.859 1 98 206 LEU B O 1
ATOM 3960 N N . ASP B 1 207 ? -3.688 26.016 21.453 1 98.06 207 ASP B N 1
ATOM 3961 C CA . ASP B 1 207 ? -3.328 27.266 22.094 1 98.06 207 ASP B CA 1
ATOM 3962 C C . ASP B 1 207 ? -3.402 28.438 21.109 1 98.06 207 ASP B C 1
ATOM 3964 O O . ASP B 1 207 ? -3.896 29.516 21.453 1 98.06 207 ASP B O 1
ATOM 3968 N N . ILE B 1 208 ? -2.926 28.203 19.922 1 98.06 208 ILE B N 1
ATOM 3969 C CA . ILE B 1 208 ? -2.887 29.234 18.891 1 98.06 208 ILE B CA 1
ATOM 3970 C C . ILE B 1 208 ? -4.309 29.641 18.516 1 98.06 208 ILE B C 1
ATOM 3972 O O . ILE B 1 208 ? -4.637 30.828 18.484 1 98.06 208 ILE B O 1
ATOM 3976 N N . VAL B 1 209 ? -5.164 28.688 18.266 1 97.25 209 VAL B N 1
ATOM 3977 C CA . VAL B 1 209 ? -6.492 29 17.75 1 97.25 209 VAL B CA 1
ATOM 3978 C C . VAL B 1 209 ? -7.34 29.625 18.859 1 97.25 209 VAL B C 1
ATOM 3980 O O . VAL B 1 209 ? -8.336 30.297 18.594 1 97.25 209 VAL B O 1
ATOM 3983 N N . ASN B 1 210 ? -6.992 29.422 20.078 1 97.19 210 ASN B N 1
ATOM 3984 C CA . ASN B 1 210 ? -7.727 29.969 21.219 1 97.19 210 ASN B CA 1
ATOM 3985 C C . ASN B 1 210 ? -7.234 31.375 21.578 1 97.19 210 ASN B C 1
ATOM 3987 O O . ASN B 1 210 ? -7.832 32.062 22.406 1 97.19 210 ASN B O 1
ATOM 3991 N N . ASP B 1 211 ? -6.137 31.766 21 1 96.81 211 ASP B N 1
ATOM 3992 C CA . ASP B 1 211 ? -5.598 33.094 21.266 1 96.81 211 ASP B CA 1
ATOM 3993 C C . ASP B 1 211 ? -6.465 34.188 20.609 1 96.81 211 ASP B C 1
ATOM 3995 O O . ASP B 1 211 ? -6.504 34.281 19.375 1 96.81 211 ASP B O 1
ATOM 3999 N N . PRO B 1 212 ? -7.129 34.938 21.344 1 93.81 212 PRO B N 1
ATOM 4000 C CA . PRO B 1 212 ? -8.047 35.938 20.797 1 93.81 212 PRO B CA 1
ATOM 4001 C C . PRO B 1 212 ? -7.316 37.062 20.047 1 93.81 212 PRO B C 1
ATOM 4003 O O . PRO B 1 212 ? -7.941 37.844 19.312 1 93.81 212 PRO B O 1
ATOM 4006 N N . SER B 1 213 ? -6.082 37.156 20.219 1 94.56 213 SER B N 1
ATOM 4007 C CA . SER B 1 213 ? -5.32 38.25 19.609 1 94.56 213 SER B CA 1
ATOM 4008 C C . SER B 1 213 ? -4.953 37.938 18.172 1 94.56 213 SER B C 1
ATOM 4010 O O . SER B 1 213 ? -4.449 38.781 17.438 1 94.56 213 SER B O 1
ATOM 4012 N N . VAL B 1 214 ? -5.141 36.719 17.734 1 92.56 214 VAL B N 1
ATOM 4013 C CA . VAL B 1 214 ? -4.781 36.344 16.375 1 92.56 214 VAL B CA 1
ATOM 4014 C C . VAL B 1 214 ? -6.016 35.812 15.641 1 92.56 214 VAL B C 1
ATOM 4016 O O . VAL B 1 214 ? -6.914 35.25 16.266 1 92.56 214 VAL B O 1
ATOM 4019 N N . SER B 1 215 ? -6.062 36.062 14.32 1 91.88 215 SER B N 1
ATOM 4020 C CA . SER B 1 215 ? -7.137 35.594 13.461 1 91.88 215 SER B CA 1
ATOM 4021 C C . SER B 1 215 ? -6.625 35.281 12.062 1 91.88 215 SER B C 1
ATOM 4023 O O . SER B 1 215 ? -5.676 35.906 11.586 1 91.88 215 SER B O 1
ATOM 4025 N N . LEU B 1 216 ? -7.27 34.219 11.586 1 91.56 216 LEU B N 1
ATOM 4026 C CA . LEU B 1 216 ? -6.941 33.875 10.203 1 91.56 216 LEU B CA 1
ATOM 4027 C C . LEU B 1 216 ? -7.441 34.969 9.25 1 91.56 216 LEU B C 1
ATOM 4029 O O . LEU B 1 216 ? -8.625 35.312 9.273 1 91.56 216 LEU B O 1
ATOM 4033 N N . GLY B 1 217 ? -6.633 35.531 8.359 1 88 217 GLY B N 1
ATOM 4034 C CA . GLY B 1 217 ? -7.039 36.469 7.34 1 88 217 GLY B CA 1
ATOM 4035 C C . GLY B 1 217 ? -7.742 35.844 6.16 1 88 217 GLY B C 1
ATOM 4036 O O . GLY B 1 217 ? -7.664 34.625 5.977 1 88 217 GLY B O 1
ATOM 4037 N N . PRO B 1 218 ? -8.438 36.594 5.348 1 84.06 218 PRO B N 1
ATOM 4038 C CA . PRO B 1 218 ? -9.219 36.062 4.227 1 84.06 218 PRO B CA 1
ATOM 4039 C C . PRO B 1 218 ? -8.359 35.406 3.154 1 84.06 218 PRO B C 1
ATOM 4041 O O . PRO B 1 218 ? -8.844 34.562 2.395 1 84.06 218 PRO B O 1
ATOM 4044 N N . ARG B 1 219 ? -7.09 35.688 3.115 1 83.31 219 ARG B N 1
ATOM 4045 C CA . ARG B 1 219 ? -6.223 35.125 2.076 1 83.31 219 ARG B CA 1
ATOM 4046 C C . ARG B 1 219 ? -5.176 34.188 2.672 1 83.31 219 ARG B C 1
ATOM 4048 O O . ARG B 1 219 ? -4.277 33.719 1.966 1 83.31 219 ARG B O 1
ATOM 4055 N N . ASP B 1 220 ? -5.352 34.031 3.965 1 86 220 ASP B N 1
ATOM 4056 C CA . ASP B 1 220 ? -4.363 33.188 4.652 1 86 220 ASP B CA 1
ATOM 4057 C C . ASP B 1 220 ? -4.617 31.719 4.402 1 86 220 ASP B C 1
ATOM 4059 O O . ASP B 1 220 ? -5.766 31.297 4.254 1 86 220 ASP B O 1
ATOM 4063 N N . TYR B 1 221 ? -3.537 31.031 4.191 1 89.75 221 TYR B N 1
ATOM 4064 C CA . TYR B 1 221 ? -3.584 29.578 4.273 1 89.75 221 TYR B CA 1
ATOM 4065 C C . TYR B 1 221 ? -3.264 29.094 5.68 1 89.75 221 TYR B C 1
ATOM 4067 O O . TYR B 1 221 ? -2.357 29.625 6.332 1 89.75 221 TYR B O 1
ATOM 4075 N N . GLU B 1 222 ? -4.039 28.062 6.113 1 93.81 222 GLU B N 1
ATOM 4076 C CA . GLU B 1 222 ? -3.914 27.656 7.508 1 93.81 222 GLU B CA 1
ATOM 4077 C C . GLU B 1 222 ? -2.484 27.219 7.832 1 93.81 222 GLU B C 1
ATOM 4079 O O . GLU B 1 222 ? -1.998 27.453 8.945 1 93.81 222 GLU B O 1
ATOM 4084 N N . ASP B 1 223 ? -1.757 26.594 6.871 1 93.88 223 ASP B N 1
ATOM 4085 C CA . ASP B 1 223 ? -0.425 26.062 7.16 1 93.88 223 ASP B CA 1
ATOM 4086 C C . ASP B 1 223 ? 0.579 27.203 7.363 1 93.88 223 ASP B C 1
ATOM 4088 O O . ASP B 1 223 ? 1.361 27.188 8.32 1 93.88 223 ASP B O 1
ATOM 4092 N N . GLN B 1 224 ? 0.454 28.266 6.574 1 93 224 GLN B N 1
ATOM 4093 C CA . GLN B 1 224 ? 1.319 29.422 6.742 1 93 224 GLN B CA 1
ATOM 4094 C C . GLN B 1 224 ? 0.959 30.203 8.008 1 93 224 GLN B C 1
ATOM 4096 O O . GLN B 1 224 ? 1.842 30.688 8.711 1 93 224 GLN B O 1
ATOM 4101 N N . TRP B 1 225 ? -0.305 30.328 8.242 1 94.88 225 TRP B N 1
ATOM 4102 C CA . TRP B 1 225 ? -0.792 31.016 9.43 1 94.88 225 TRP B CA 1
ATOM 4103 C C . TRP B 1 225 ? -0.305 30.328 10.703 1 94.88 225 TRP B C 1
ATOM 4105 O O . TRP B 1 225 ? 0.249 30.984 11.594 1 94.88 225 TRP B O 1
ATOM 4115 N N . PHE B 1 226 ? -0.406 28.969 10.836 1 97.12 226 PHE B N 1
ATOM 4116 C CA . PHE B 1 226 ? 0.053 28.219 11.992 1 97.12 226 PHE B CA 1
ATOM 4117 C C . PHE B 1 226 ? 1.565 28.312 12.148 1 97.12 226 PHE B C 1
ATOM 4119 O O . PHE B 1 226 ? 2.078 28.406 13.266 1 97.12 226 PHE B O 1
ATOM 4126 N N . TYR B 1 227 ? 2.252 28.281 11.016 1 96.69 227 TYR B N 1
ATOM 4127 C CA . TYR B 1 227 ? 3.705 28.406 11.062 1 96.69 227 TYR B CA 1
ATOM 4128 C C . TYR B 1 227 ? 4.121 29.719 11.703 1 96.69 227 TYR B C 1
ATOM 4130 O O . TYR B 1 227 ? 4.957 29.75 12.617 1 96.69 227 TYR B O 1
ATOM 4138 N N . ALA B 1 228 ? 3.537 30.859 11.25 1 95.19 228 ALA B N 1
ATOM 4139 C CA . ALA B 1 228 ? 3.859 32.188 11.773 1 95.19 228 ALA B CA 1
ATOM 4140 C C . ALA B 1 228 ? 3.545 32.281 13.258 1 95.19 228 ALA B C 1
ATOM 4142 O O . ALA B 1 228 ? 4.344 32.812 14.039 1 95.19 228 ALA B O 1
ATOM 4143 N N . ARG B 1 229 ? 2.42 31.766 13.609 1 97.19 229 ARG B N 1
ATOM 4144 C CA . ARG B 1 229 ? 2.008 31.828 15.008 1 97.19 229 ARG B CA 1
ATOM 4145 C C . ARG B 1 229 ? 2.908 30.969 15.883 1 97.19 229 ARG B C 1
ATOM 4147 O O . ARG B 1 229 ? 3.215 31.344 17.016 1 97.19 229 ARG B O 1
ATOM 4154 N N . ALA B 1 230 ? 3.311 29.797 15.352 1 97.88 230 ALA B N 1
ATOM 4155 C CA . ALA B 1 230 ? 4.227 28.938 16.078 1 97.88 230 ALA B CA 1
ATOM 4156 C C . ALA B 1 230 ? 5.574 29.609 16.312 1 97.88 230 ALA B C 1
ATOM 4158 O O . ALA B 1 230 ? 6.137 29.547 17.406 1 97.88 230 ALA B O 1
ATOM 4159 N N . GLN B 1 231 ? 6.031 30.25 15.297 1 96.5 231 GLN B N 1
ATOM 4160 C CA . GLN B 1 231 ? 7.293 30.984 15.398 1 96.5 231 GLN B CA 1
ATOM 4161 C C . GLN B 1 231 ? 7.227 32.062 16.484 1 96.5 231 GLN B C 1
ATOM 4163 O O . GLN B 1 231 ? 8.148 32.188 17.281 1 96.5 231 GLN B O 1
ATOM 4168 N N . GLU B 1 232 ? 6.172 32.812 16.484 1 96.81 232 GLU B N 1
ATOM 4169 C CA . GLU B 1 232 ? 5.965 33.906 17.438 1 96.81 232 GLU B CA 1
ATOM 4170 C C . GLU B 1 232 ? 6 33.375 18.875 1 96.81 232 GLU B C 1
ATOM 4172 O O . GLU B 1 232 ? 6.348 34.125 19.797 1 96.81 232 GLU B O 1
ATOM 4177 N N . ARG B 1 233 ? 5.715 32.156 19.016 1 97.19 233 ARG B N 1
ATOM 4178 C CA . ARG B 1 233 ? 5.586 31.578 20.344 1 97.19 233 ARG B CA 1
ATOM 4179 C C . ARG B 1 233 ? 6.832 30.781 20.734 1 97.19 233 ARG B C 1
ATOM 4181 O O . ARG B 1 233 ? 6.852 30.094 21.75 1 97.19 233 ARG B O 1
ATOM 4188 N N . GLY B 1 234 ? 7.812 30.797 19.891 1 97.44 234 GLY B N 1
ATOM 4189 C CA . GLY B 1 234 ? 9.07 30.125 20.172 1 97.44 234 GLY B CA 1
ATOM 4190 C C . GLY B 1 234 ? 8.984 28.609 20.047 1 97.44 234 GLY B C 1
ATOM 4191 O O . GLY B 1 234 ? 9.672 27.875 20.766 1 97.44 234 GLY B O 1
ATOM 4192 N N . ALA B 1 235 ? 8.125 28.125 19.156 1 98.38 235 ALA B N 1
ATOM 4193 C CA . ALA B 1 235 ? 7.969 26.688 18.922 1 98.38 235 ALA B CA 1
ATOM 4194 C C . ALA B 1 235 ? 9.273 26.062 18.438 1 98.38 235 ALA B C 1
ATOM 4196 O O . ALA B 1 235 ? 10.109 26.75 17.828 1 98.38 235 ALA B O 1
ATOM 4197 N N . HIS B 1 236 ? 9.5 24.828 18.781 1 98.5 236 HIS B N 1
ATOM 4198 C CA . HIS B 1 236 ? 10.633 24.062 18.281 1 98.5 236 HIS B CA 1
ATOM 4199 C C . HIS B 1 236 ? 10.398 23.609 16.844 1 98.5 236 HIS B C 1
ATOM 4201 O O . HIS B 1 236 ? 9.656 22.656 16.609 1 98.5 236 HIS B O 1
ATOM 4207 N N . LEU B 1 237 ? 11.055 24.328 15.891 1 98.25 237 LEU B N 1
ATOM 4208 C CA . LEU B 1 237 ? 10.844 24.094 14.461 1 98.25 237 LEU B CA 1
ATOM 4209 C C . LEU B 1 237 ? 12.148 23.688 13.781 1 98.25 237 LEU B C 1
ATOM 4211 O O . LEU B 1 237 ? 13.211 24.219 14.102 1 98.25 237 LEU B O 1
ATOM 4215 N N . PRO B 1 238 ? 12.062 22.781 12.844 1 97.75 238 PRO B N 1
ATOM 4216 C CA . PRO B 1 238 ? 13.266 22.438 12.094 1 97.75 238 PRO B CA 1
ATOM 4217 C C . PRO B 1 238 ? 13.625 23.469 11.031 1 97.75 238 PRO B C 1
ATOM 4219 O O . PRO B 1 238 ? 12.758 24.219 10.586 1 97.75 238 PRO B O 1
ATOM 4222 N N . ASN B 1 239 ? 14.922 23.469 10.68 1 95 239 ASN B N 1
ATOM 4223 C CA . ASN B 1 239 ? 15.32 24.25 9.508 1 95 239 ASN B CA 1
ATOM 4224 C C . ASN B 1 239 ? 14.938 23.531 8.211 1 95 239 ASN B C 1
ATOM 4226 O O . ASN B 1 239 ? 14.375 22.438 8.242 1 95 239 ASN B O 1
ATOM 4230 N N . THR B 1 240 ? 15.25 24.141 7.121 1 95 240 THR B N 1
ATOM 4231 C CA . THR B 1 240 ? 14.828 23.656 5.816 1 95 240 THR B CA 1
ATOM 4232 C C . THR B 1 240 ? 15.414 22.266 5.543 1 95 240 THR B C 1
ATOM 4234 O O . THR B 1 240 ? 14.711 21.359 5.102 1 95 240 THR B O 1
ATOM 4237 N N . GLU B 1 241 ? 16.672 22.078 5.84 1 95.56 241 GLU B N 1
ATOM 4238 C CA . GLU B 1 241 ? 17.359 20.812 5.578 1 95.56 241 GLU B CA 1
ATOM 4239 C C . GLU B 1 241 ? 16.75 19.672 6.395 1 95.56 241 GLU B C 1
ATOM 4241 O O . GLU B 1 241 ? 16.547 18.578 5.887 1 95.56 241 GLU B O 1
ATOM 4246 N N . GLN B 1 242 ? 16.453 19.969 7.605 1 97.38 242 GLN B N 1
ATOM 4247 C CA . GLN B 1 242 ? 15.836 18.984 8.492 1 97.38 242 GLN B CA 1
ATOM 4248 C C . GLN B 1 242 ? 14.414 18.672 8.047 1 97.38 242 GLN B C 1
ATOM 4250 O O . GLN B 1 242 ? 14 17.5 8.039 1 97.38 242 GLN B O 1
ATOM 4255 N N . ALA B 1 243 ? 13.695 19.656 7.629 1 98.19 243 ALA B N 1
ATOM 4256 C CA . ALA B 1 243 ? 12.305 19.5 7.219 1 98.19 243 ALA B CA 1
ATOM 4257 C C . ALA B 1 243 ? 12.203 18.719 5.91 1 98.19 243 ALA B C 1
ATOM 4259 O O . ALA B 1 243 ? 11.234 17.984 5.695 1 98.19 243 ALA B O 1
ATOM 4260 N N . LEU B 1 244 ? 13.258 18.828 5.082 1 98.06 244 LEU B N 1
ATOM 4261 C CA . LEU B 1 244 ? 13.258 18.141 3.795 1 98.06 244 LEU B CA 1
ATOM 4262 C C . LEU B 1 244 ? 13.359 16.625 3.982 1 98.06 244 LEU B C 1
ATOM 4264 O O . LEU B 1 244 ? 12.898 15.859 3.133 1 98.06 244 LEU B O 1
ATOM 4268 N N . LYS B 1 245 ? 13.898 16.219 5.07 1 98.5 245 LYS B N 1
ATOM 4269 C CA . LYS B 1 245 ? 13.969 14.789 5.371 1 98.5 245 LYS B CA 1
ATOM 4270 C C . LYS B 1 245 ? 12.586 14.234 5.695 1 98.5 245 LYS B C 1
ATOM 4272 O O . LYS B 1 245 ? 12.312 13.055 5.477 1 98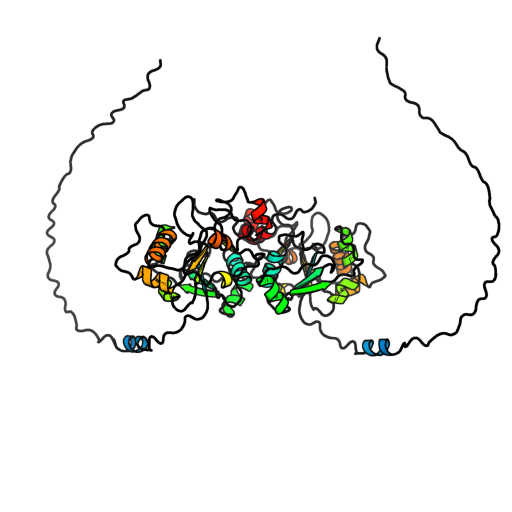.5 245 LYS B O 1
ATOM 4277 N N . PHE B 1 246 ? 11.727 15.141 6.203 1 98.69 246 PHE B N 1
ATOM 4278 C CA . PHE B 1 246 ? 10.367 14.75 6.547 1 98.69 246 PHE B CA 1
ATOM 4279 C C . PHE B 1 246 ? 9.492 14.68 5.301 1 98.69 246 PHE B C 1
ATOM 4281 O O . PHE B 1 246 ? 8.867 13.656 5.031 1 98.69 246 PHE B O 1
ATOM 4288 N N . ALA B 1 247 ? 9.453 15.742 4.508 1 98.69 247 ALA B N 1
ATOM 4289 C CA . ALA B 1 247 ? 8.555 15.758 3.359 1 98.69 247 ALA B CA 1
ATOM 4290 C C . ALA B 1 247 ? 9.07 16.703 2.273 1 98.69 247 ALA B C 1
ATOM 4292 O O . ALA B 1 247 ? 9.789 17.656 2.566 1 98.69 247 ALA B O 1
ATOM 4293 N N . VAL B 1 248 ? 8.68 16.375 1.051 1 97.69 248 VAL B N 1
ATOM 4294 C CA . VAL B 1 248 ? 9.016 17.172 -0.128 1 97.69 248 VAL B CA 1
ATOM 4295 C C . VAL B 1 248 ? 7.73 17.594 -0.837 1 97.69 248 VAL B C 1
ATOM 4297 O O . VAL B 1 248 ? 6.793 16.812 -0.97 1 97.69 248 VAL B O 1
ATOM 4300 N N . GLU B 1 249 ? 7.684 18.828 -1.244 1 95.69 249 GLU B N 1
ATOM 4301 C CA . GLU B 1 249 ? 6.648 19.359 -2.133 1 95.69 249 GLU B CA 1
ATOM 4302 C C . GLU B 1 249 ? 7.25 20.297 -3.184 1 95.69 249 GLU B C 1
ATOM 4304 O O . GLU B 1 249 ? 7.582 19.859 -4.289 1 95.69 249 GLU B O 1
ATOM 4309 N N . THR B 1 250 ? 7.645 21.562 -2.787 1 92.81 250 THR B N 1
ATOM 4310 C CA . THR B 1 250 ? 8.148 22.531 -3.746 1 92.81 250 THR B CA 1
ATOM 4311 C C . THR B 1 250 ? 9.672 22.484 -3.824 1 92.81 250 THR B C 1
ATOM 4313 O O . THR B 1 250 ? 10.258 22.828 -4.852 1 92.81 250 THR B O 1
ATOM 4316 N N . THR B 1 251 ? 10.328 22.141 -2.809 1 94.31 251 THR B N 1
ATOM 4317 C CA . THR B 1 251 ? 11.773 21.969 -2.754 1 94.31 251 THR B CA 1
ATOM 4318 C C . THR B 1 251 ? 12.148 20.5 -2.764 1 94.31 251 THR B C 1
ATOM 4320 O O . THR B 1 251 ? 11.586 19.703 -2.01 1 94.31 251 THR B O 1
ATOM 4323 N N . TYR B 1 252 ? 13.117 20.219 -3.621 1 95.81 252 TYR B N 1
ATOM 4324 C CA . TYR B 1 252 ? 13.414 18.797 -3.863 1 95.81 252 TYR B CA 1
ATOM 4325 C C . TYR B 1 252 ? 14.422 18.281 -2.848 1 95.81 252 TYR B C 1
ATOM 4327 O O . TYR B 1 252 ? 15.328 19 -2.43 1 95.81 252 TYR B O 1
ATOM 4335 N N . TYR B 1 253 ? 14.258 17.094 -2.439 1 97.62 253 TYR B N 1
ATOM 4336 C CA . TYR B 1 253 ? 15.156 16.25 -1.675 1 97.62 253 TYR B CA 1
ATOM 4337 C C . TYR B 1 253 ? 15.023 14.789 -2.096 1 97.62 253 TYR B C 1
ATOM 4339 O O . TYR B 1 253 ? 13.906 14.305 -2.305 1 97.62 253 TYR B O 1
ATOM 4347 N N . LYS B 1 254 ? 16.047 14.062 -2.221 1 97.31 254 LYS B N 1
ATOM 4348 C CA . LYS B 1 254 ? 16.094 12.789 -2.93 1 97.31 254 LYS B CA 1
ATOM 4349 C C . LYS B 1 254 ? 15.398 11.688 -2.133 1 97.31 254 LYS B C 1
ATOM 4351 O O . LYS B 1 254 ? 14.742 10.82 -2.711 1 97.31 254 LYS B O 1
ATOM 4356 N N . THR B 1 255 ? 15.57 11.672 -0.802 1 98.19 255 THR B N 1
ATOM 4357 C CA . THR B 1 255 ? 15.133 10.508 -0.04 1 98.19 255 THR B CA 1
ATOM 4358 C C . THR B 1 255 ? 14.297 10.93 1.165 1 98.19 255 THR B C 1
ATOM 4360 O O . THR B 1 255 ? 14.594 10.539 2.297 1 98.19 255 THR B O 1
ATOM 4363 N N . PRO B 1 256 ? 13.234 11.688 0.956 1 98.75 256 PRO B N 1
ATOM 4364 C CA . PRO B 1 256 ? 12.391 12.078 2.084 1 98.75 256 PRO B CA 1
ATOM 4365 C C . PRO B 1 256 ? 11.562 10.914 2.633 1 98.75 256 PRO B C 1
ATOM 4367 O O . PRO B 1 256 ? 11.469 9.867 1.997 1 98.75 256 PRO B O 1
ATOM 4370 N N . LEU B 1 257 ? 11.008 11.18 3.791 1 98.81 257 LEU B N 1
ATOM 4371 C CA . LEU B 1 257 ? 10.062 10.227 4.367 1 98.81 257 LEU B CA 1
ATOM 4372 C C . LEU B 1 257 ? 8.75 10.234 3.592 1 98.81 257 LEU B C 1
ATOM 4374 O O . LEU B 1 257 ? 8.07 9.211 3.506 1 98.81 257 LEU B O 1
ATOM 4378 N N . GLY B 1 258 ? 8.391 11.406 3.047 1 98.75 258 GLY B N 1
ATOM 4379 C CA . GLY B 1 258 ? 7.133 11.469 2.318 1 98.75 258 GLY B CA 1
ATOM 4380 C C . GLY B 1 258 ? 7.082 12.594 1.305 1 98.75 258 GLY B C 1
ATOM 4381 O O . GLY B 1 258 ? 7.98 13.438 1.266 1 98.75 258 GLY B O 1
ATOM 4382 N N . TYR B 1 259 ? 6.082 12.555 0.473 1 98.12 259 TYR B N 1
ATOM 4383 C CA . TYR B 1 259 ? 5.824 13.562 -0.547 1 98.12 259 TYR B CA 1
ATOM 4384 C C . TYR B 1 259 ? 4.402 14.109 -0.434 1 98.12 259 TYR B C 1
ATOM 4386 O O . TYR B 1 259 ? 3.475 13.367 -0.109 1 98.12 259 TYR B O 1
ATOM 4394 N N . HIS B 1 260 ? 4.227 15.328 -0.657 1 96.94 260 HIS B N 1
ATOM 4395 C CA . HIS B 1 260 ? 2.936 15.961 -0.913 1 96.94 260 HIS B CA 1
ATOM 4396 C C . HIS B 1 260 ? 2.887 16.562 -2.311 1 96.94 260 HIS B C 1
ATOM 4398 O O . HIS B 1 260 ? 3.676 17.453 -2.635 1 96.94 260 HIS B O 1
ATOM 4404 N N . ARG B 1 261 ? 2.016 16.109 -3.178 1 93.44 261 ARG B N 1
ATOM 4405 C CA . ARG B 1 261 ? 1.81 16.578 -4.543 1 93.44 261 ARG B CA 1
ATOM 4406 C C . ARG B 1 261 ? 3.127 16.641 -5.312 1 93.44 261 ARG B C 1
ATOM 4408 O O . ARG B 1 261 ? 3.477 17.672 -5.891 1 93.44 261 ARG B O 1
ATOM 4415 N N . PRO B 1 262 ? 3.789 15.484 -5.465 1 93.62 262 PRO B N 1
ATOM 4416 C CA . PRO B 1 262 ? 5.117 15.523 -6.082 1 93.62 262 PRO B CA 1
ATOM 4417 C C . PRO B 1 262 ? 5.062 15.758 -7.59 1 93.62 262 PRO B C 1
ATOM 4419 O O . PRO B 1 262 ? 5.934 16.422 -8.148 1 93.62 262 PRO B O 1
ATOM 4422 N N . LYS B 1 263 ? 4.102 15.312 -8.25 1 89.31 263 LYS B N 1
ATOM 4423 C CA . LYS B 1 263 ? 4.105 15.398 -9.703 1 89.31 263 LYS B CA 1
ATOM 4424 C C . LYS B 1 263 ? 4.02 16.844 -10.18 1 89.31 263 LYS B C 1
ATOM 4426 O O . LYS B 1 263 ? 4.836 17.281 -10.984 1 89.31 263 LYS B O 1
ATOM 4431 N N . PRO B 1 264 ? 3.127 17.672 -9.688 1 88.06 264 PRO B N 1
ATOM 4432 C CA . PRO B 1 264 ? 3.043 19.062 -10.148 1 88.06 264 PRO B CA 1
ATOM 4433 C C . PRO B 1 264 ? 4.285 19.875 -9.789 1 88.06 264 PRO B C 1
ATOM 4435 O O . PRO B 1 264 ? 4.68 20.766 -10.539 1 88.06 264 PRO B O 1
ATOM 4438 N N . PHE B 1 265 ? 4.949 19.516 -8.742 1 90.25 265 PHE B N 1
ATOM 4439 C CA . PHE B 1 265 ? 5.988 20.406 -8.227 1 90.25 265 PHE B CA 1
ATOM 4440 C C . PHE B 1 265 ? 7.375 19.859 -8.539 1 90.25 265 PHE B C 1
ATOM 4442 O O . PHE B 1 265 ? 8.352 20.609 -8.555 1 90.25 265 PHE B O 1
ATOM 4449 N N . GLN B 1 266 ? 7.426 18.5 -8.75 1 92.75 266 GLN B N 1
ATOM 4450 C CA . GLN B 1 266 ? 8.727 17.859 -8.93 1 92.75 266 GLN B CA 1
ATOM 4451 C C . GLN B 1 266 ? 8.773 17.062 -10.219 1 92.75 266 GLN B C 1
ATOM 4453 O O . GLN B 1 266 ? 9.367 15.977 -10.266 1 92.75 266 GLN B O 1
ATOM 4458 N N . GLY B 1 267 ? 8.18 17.5 -11.203 1 91.12 267 GLY B N 1
ATOM 4459 C CA . GLY B 1 267 ? 8.133 16.781 -12.469 1 91.12 267 GLY B CA 1
ATOM 4460 C C . GLY B 1 267 ? 9.5 16.469 -13.023 1 91.12 267 GLY B C 1
ATOM 4461 O O . GLY B 1 267 ? 9.711 15.391 -13.602 1 91.12 267 GLY B O 1
ATOM 4462 N N . GLU B 1 268 ? 10.453 17.344 -12.852 1 94.75 268 GLU B N 1
ATOM 4463 C CA . GLU B 1 268 ? 11.797 17.188 -13.398 1 94.75 268 GLU B CA 1
ATOM 4464 C C . GLU B 1 268 ? 12.539 16.047 -12.695 1 94.75 268 GLU B C 1
ATOM 4466 O O . GLU B 1 268 ? 13.516 15.516 -13.227 1 94.75 268 GLU B O 1
ATOM 4471 N N . HIS B 1 269 ? 12.078 15.648 -11.516 1 96.31 269 HIS B N 1
ATOM 4472 C CA . HIS B 1 269 ? 12.734 14.609 -10.727 1 96.31 269 HIS B CA 1
ATOM 4473 C C . HIS B 1 269 ? 11.898 13.344 -10.664 1 96.31 269 HIS B C 1
ATOM 4475 O O . HIS B 1 269 ? 12.07 12.516 -9.766 1 96.31 269 HIS B O 1
ATOM 4481 N N . TRP B 1 270 ? 11.078 13.18 -11.602 1 93.44 270 TRP B N 1
ATOM 4482 C CA . TRP B 1 270 ? 10.062 12.133 -11.508 1 93.44 270 TRP B CA 1
ATOM 4483 C C . TRP B 1 270 ? 10.703 10.75 -11.531 1 93.44 270 TRP B C 1
ATOM 4485 O O . TRP B 1 270 ? 10.273 9.852 -10.812 1 93.44 270 TRP B O 1
ATOM 4495 N N . ASP B 1 271 ? 11.68 10.492 -12.32 1 92.56 271 ASP B N 1
ATOM 4496 C CA . ASP B 1 271 ? 12.344 9.195 -12.383 1 92.56 271 ASP B CA 1
ATOM 4497 C C . ASP B 1 271 ? 12.992 8.844 -11.039 1 92.56 271 ASP B C 1
ATOM 4499 O O . ASP B 1 271 ? 12.859 7.715 -10.562 1 92.56 271 ASP B O 1
ATOM 4503 N N . GLU B 1 272 ? 13.648 9.789 -10.477 1 95.5 272 GLU B N 1
ATOM 4504 C CA . GLU B 1 272 ? 14.273 9.578 -9.18 1 95.5 272 GLU B CA 1
ATOM 4505 C C . GLU B 1 272 ? 13.227 9.328 -8.094 1 95.5 272 GLU B C 1
ATOM 4507 O O . GLU B 1 272 ? 13.422 8.469 -7.23 1 95.5 272 GLU B O 1
ATOM 4512 N N . ILE B 1 273 ? 12.172 10.078 -8.18 1 96.44 273 ILE B N 1
ATOM 4513 C CA . ILE B 1 273 ? 11.102 9.977 -7.191 1 96.44 273 ILE B CA 1
ATOM 4514 C C . ILE B 1 273 ? 10.461 8.594 -7.266 1 96.44 273 ILE B C 1
ATOM 4516 O O . ILE B 1 273 ? 10.25 7.941 -6.242 1 96.44 273 ILE B O 1
ATOM 4520 N N . THR B 1 274 ? 10.219 8.117 -8.461 1 94.25 274 THR B N 1
ATOM 4521 C CA . THR B 1 274 ? 9.547 6.832 -8.617 1 94.25 274 THR B CA 1
ATOM 4522 C C . THR B 1 274 ? 10.469 5.68 -8.234 1 94.25 274 THR B C 1
ATOM 4524 O O . THR B 1 274 ? 10.008 4.621 -7.805 1 94.25 274 THR B O 1
ATOM 4527 N N . GLU B 1 275 ? 11.734 5.887 -8.383 1 93.81 275 GLU B N 1
ATOM 4528 C CA . GLU B 1 275 ? 12.695 4.887 -7.93 1 93.81 275 GLU B CA 1
ATOM 4529 C C . GLU B 1 275 ? 12.75 4.82 -6.406 1 93.81 275 GLU B C 1
ATOM 4531 O O . GLU B 1 275 ? 12.781 3.734 -5.828 1 93.81 275 GLU B O 1
ATOM 4536 N N . TRP B 1 276 ? 12.68 5.922 -5.758 1 96.56 276 TRP B N 1
ATOM 4537 C CA . TRP B 1 276 ? 12.789 6.008 -4.305 1 96.56 276 TRP B CA 1
ATOM 4538 C C . TRP B 1 276 ? 11.461 5.648 -3.641 1 96.56 276 TRP B C 1
ATOM 4540 O O . TRP B 1 276 ? 11.438 4.918 -2.648 1 96.56 276 TRP B O 1
ATOM 4550 N N . CYS B 1 277 ? 10.43 6.141 -4.273 1 97.38 277 CYS B N 1
ATOM 4551 C CA . CYS B 1 277 ? 9.094 6.051 -3.691 1 97.38 277 CYS B CA 1
ATOM 4552 C C . CYS B 1 277 ? 8.062 5.684 -4.75 1 97.38 277 CYS B C 1
ATOM 4554 O O . CYS B 1 277 ? 7.215 6.504 -5.109 1 97.38 277 CYS B O 1
ATOM 4556 N N . PRO B 1 278 ? 8.094 4.398 -5.109 1 95.5 278 PRO B N 1
ATOM 4557 C CA . PRO B 1 278 ? 7.133 3.965 -6.125 1 95.5 278 PRO B CA 1
ATOM 4558 C C . PRO B 1 278 ? 5.684 4.223 -5.719 1 95.5 278 PRO B C 1
ATOM 4560 O O . PRO B 1 278 ? 4.812 4.348 -6.582 1 95.5 278 PRO B O 1
ATOM 4563 N N . GLU B 1 279 ? 5.43 4.449 -4.504 1 96.81 279 GLU B N 1
ATOM 4564 C CA . GLU B 1 279 ? 4.09 4.641 -3.959 1 96.81 279 GLU B CA 1
ATOM 4565 C C . GLU B 1 279 ? 3.467 5.934 -4.473 1 96.81 279 GLU B C 1
ATOM 4567 O O . GLU B 1 279 ? 2.256 6.133 -4.355 1 96.81 279 GLU B O 1
ATOM 4572 N N . VAL B 1 280 ? 4.297 6.801 -5.035 1 96.06 280 VAL B N 1
ATOM 4573 C CA . VAL B 1 280 ? 3.734 8.023 -5.602 1 96.06 280 VAL B CA 1
ATOM 4574 C C . VAL B 1 280 ? 2.766 7.672 -6.727 1 96.06 280 VAL B C 1
ATOM 4576 O O . VAL B 1 280 ? 1.923 8.492 -7.105 1 96.06 280 VAL B O 1
ATOM 4579 N N . GLY B 1 281 ? 2.799 6.492 -7.246 1 93.19 281 GLY B N 1
ATOM 4580 C CA . GLY B 1 281 ? 1.862 6.012 -8.25 1 93.19 281 GLY B CA 1
ATOM 4581 C C . GLY B 1 281 ? 0.436 5.926 -7.742 1 93.19 281 GLY B C 1
ATOM 4582 O O . GLY B 1 281 ? -0.51 5.879 -8.531 1 93.19 281 GLY B O 1
ATOM 4583 N N . LEU B 1 282 ? 0.252 5.875 -6.438 1 95.12 282 LEU B N 1
ATOM 4584 C CA . LEU B 1 282 ? -1.075 5.828 -5.836 1 95.12 282 LEU B CA 1
ATOM 4585 C C . LEU B 1 282 ? -1.765 7.184 -5.934 1 95.12 282 LEU B C 1
ATOM 4587 O O . LEU B 1 282 ? -2.975 7.289 -5.715 1 95.12 282 LEU B O 1
ATOM 4591 N N . LEU B 1 283 ? -0.947 8.172 -6.168 1 93.12 283 LEU B N 1
ATOM 4592 C CA . LEU B 1 283 ? -1.467 9.531 -6.137 1 93.12 283 LEU B CA 1
ATOM 4593 C C . LEU B 1 283 ? -2.055 9.922 -7.488 1 93.12 283 LEU B C 1
ATOM 4595 O O . LEU B 1 283 ? -2.654 10.992 -7.629 1 93.12 283 LEU B O 1
ATOM 4599 N N . TRP B 1 284 ? -1.921 8.867 -8.492 1 69.69 284 TRP B N 1
ATOM 4600 C CA . TRP B 1 284 ? -2.344 9.172 -9.859 1 69.69 284 TRP B CA 1
ATOM 4601 C C . TRP B 1 284 ? -3.865 9.211 -9.961 1 69.69 284 TRP B C 1
ATOM 4603 O O . TRP B 1 284 ? -4.559 8.492 -9.234 1 69.69 284 TRP B O 1
ATOM 4613 N N . GLY B 1 285 ? -4.562 10.234 -10.711 1 56.72 285 GLY B N 1
ATOM 4614 C CA . GLY B 1 285 ? -5.977 10.398 -11.023 1 56.72 285 GLY B CA 1
ATOM 4615 C C . GLY B 1 285 ? -6.637 11.516 -10.234 1 56.72 285 GLY B C 1
ATOM 4616 O O . GLY B 1 285 ? -7.824 11.789 -10.414 1 56.72 285 GLY B O 1
ATOM 4617 N N . HIS B 1 286 ? -6.039 11.805 -9.109 1 46.84 286 HIS B N 1
ATOM 4618 C CA . HIS B 1 286 ? -6.832 12.797 -8.391 1 46.84 286 HIS B CA 1
ATOM 4619 C C . HIS B 1 286 ? -6.906 14.109 -9.164 1 46.84 286 HIS B C 1
ATOM 4621 O O . HIS B 1 286 ? -5.895 14.594 -9.68 1 46.84 286 HIS B O 1
ATOM 4627 N N . ARG B 1 287 ? -8.047 14.242 -9.805 1 36.75 287 ARG B N 1
ATOM 4628 C CA . ARG B 1 287 ? -8.523 15.539 -10.273 1 36.75 287 ARG B CA 1
ATOM 4629 C C . ARG B 1 287 ? -8.242 16.641 -9.25 1 36.75 287 ARG B C 1
ATOM 4631 O O . ARG B 1 287 ? -8.875 16.688 -8.195 1 36.75 287 ARG B O 1
ATOM 4638 N N . PHE B 1 288 ? -7.102 16.938 -8.773 1 33.94 288 PHE B N 1
ATOM 4639 C CA . PHE B 1 288 ? -7.266 18.281 -8.227 1 33.94 288 PHE B CA 1
ATOM 4640 C C . PHE B 1 288 ? -8.141 19.125 -9.125 1 33.94 288 PHE B C 1
ATOM 4642 O O . PHE B 1 288 ? -8.023 19.078 -10.352 1 33.94 288 PHE B O 1
ATOM 4649 N N . THR B 1 289 ? -9.383 19.25 -8.883 1 28.91 289 THR B N 1
ATOM 4650 C CA . THR B 1 289 ? -10.039 20.422 -9.469 1 28.91 289 THR B CA 1
ATOM 4651 C C . THR B 1 289 ? -9.07 21.578 -9.602 1 28.91 289 THR B C 1
ATOM 4653 O O . THR B 1 289 ? -8.484 22.031 -8.617 1 28.91 289 THR B O 1
ATOM 4656 N N . GLU B 1 290 ? -8.148 21.594 -10.617 1 27.23 290 GLU B N 1
ATOM 4657 C CA . GLU B 1 290 ? -7.68 22.922 -10.977 1 27.23 290 GLU B CA 1
ATOM 4658 C C . GLU B 1 290 ? -8.773 23.969 -10.773 1 27.23 290 GLU B C 1
ATOM 4660 O O . GLU B 1 290 ? -9.938 23.734 -11.078 1 27.23 290 GLU B O 1
#

Nearest PDB structures (foldseek):
  1v84-assembly1_B  TM=4.600E-01  e=2.323E-06  Homo sapiens
  7bv3-assembly1_A  TM=4.841E-01  e=9.915E-02  Siraitia grosvenorii
  8ir3-assembly1_w  TM=3.014E-01  e=1.282E-01  Homo sapiens
  8idy-assembly1_A  TM=3.085E-01  e=7.742E-01  Homo sapiens
  7uui-assembly1_m  TM=3.585E-01  e=1.067E+00  Saccharomyces cerevisiae BY4741

pLDDT: mean 78.3, std 29.96, range [14.8, 98.88]

Organism: Colletotrichum higginsianum (strain IMI 349063) (NCBI:txid759273)

Secondary structure (DSSP, 8-state):
-------------------------------------------HHHHGGG-S---------EEEEEE-S-GGG-TTHHHHHHHHHHHH-TTS-EEEEE-TTT------HHHHHHHHTTSEEEEEPPTT----SHHHHHHHHTSHHHHHTTTTSSEEEEE-TTEEE-TT-S--GGGGTT-SEEEEEP-SS-SSEEEEEEEE-HHHHHHHHH-TT----TT--HHHHHHHHHHHTT-----HHHHHHHEESSS--SS-SEEESHHHH-GGGHHHHHHH-GGGGGGTT-----/-------------------------------------------HHHHHTT-S--------SEEEEEE-S-GGG-TTHHHHHHHHHHHH-TTS-EEEEE-TTT------HHHHHHHHTTSEEEEEPPTT----SHHHHHHHHTSHHHHHTTTTSSEEEEE-TTEEE-TT-S--GGGGTT-SEEEEE--SS-SSEEEEEEEE-HHHHHHHHH-TT----TT--HHHHHHHHHHHTT-----HHHHHHHEESSS--SS-SEEESHHHH-GGGHHHHHHH-GGGGGGTT-----

Solvent-accessible surface area (backbone atoms only — not comparable to full-atom values): 33502 Å² total; per-residue (Å²): 129,92,77,80,88,75,74,89,78,80,82,71,87,79,81,87,70,87,71,84,70,85,70,83,78,78,77,76,76,69,82,68,81,81,78,72,81,73,83,84,75,84,67,64,78,69,58,63,75,67,58,68,68,83,66,83,67,67,50,60,57,42,35,32,38,33,74,47,61,56,55,84,78,38,64,41,49,64,59,49,52,53,48,50,44,51,53,67,30,89,69,35,31,33,34,40,38,24,32,69,91,50,65,69,85,70,63,12,55,43,59,45,52,33,38,75,67,60,37,37,41,78,43,68,48,65,88,84,65,72,72,85,48,72,62,39,48,25,55,49,70,57,35,52,68,63,31,65,77,41,43,55,26,50,36,33,36,35,40,41,84,53,35,43,67,26,56,59,26,64,69,56,77,75,80,52,62,84,36,41,42,48,16,13,42,35,74,82,88,52,56,48,30,41,56,50,40,23,39,33,24,26,51,59,53,34,54,54,47,65,34,83,90,59,77,88,53,97,83,53,48,45,35,41,52,51,41,54,55,37,55,77,69,66,51,50,61,66,55,67,75,61,20,30,48,52,14,24,30,67,47,89,57,81,75,26,34,21,36,34,50,42,63,87,51,34,56,93,46,41,70,58,42,44,49,55,25,26,55,58,28,41,47,64,81,69,69,64,78,122,132,89,80,80,87,77,73,86,70,84,73,75,86,83,79,82,72,78,68,82,67,83,65,80,71,74,77,75,78,70,83,69,78,79,80,69,81,74,81,82,74,83,67,62,78,68,58,61,72,66,58,66,71,84,65,86,67,67,48,59,57,42,34,32,37,36,73,46,61,56,55,84,79,37,65,41,49,62,57,47,52,52,49,49,44,51,53,66,31,88,69,35,32,34,34,39,38,25,33,70,90,50,64,70,85,70,62,11,55,41,60,46,51,33,36,75,68,62,39,38,41,80,44,67,48,65,87,83,66,72,73,82,47,71,62,38,47,23,54,50,69,54,35,52,68,63,32,66,76,43,44,56,27,49,36,33,36,35,41,40,83,55,36,45,68,24,55,59,26,65,70,55,76,75,78,54,64,82,38,40,42,49,15,12,41,36,76,83,88,53,56,48,30,41,55,49,40,22,39,31,24,26,52,61,54,35,52,54,47,66,34,85,89,59,77,87,54,97,82,54,50,46,34,43,51,52,40,54,54,37,56,77,68,66,52,50,62,66,55,66,75,62,21,29,47,50,12,26,28,66,47,90,56,81,77,28,35,22,36,33,50,42,63,88,50,34,56,93,45,42,70,59,42,44,47,54,26,24,57,59,28,41,46,63,81,69,68,65,79,121

InterPro domains:
  IPR043729 Domain of unknown function DUF5672 [PF18922] (120-260)